Protein AF-0000000081555108 (afdb_homodimer)

Foldseek 3Di:
DPPPVQPPDFAADQPLQNAALLDGGGEREALAEEEAEEQEEAADQQAEQAQVQPVLQVCVVVVNDPGHYHENYEYECYENYEYENYEYHNTNAEHAEYYNYYNYHYYHYHYDDDLPRPHHHYHCHVQARSPLEHAEQAEAEDEEEENEQEAAEAEYAQLSAYEYEQYEYAHYEYENYQEYEEYEQHPDRRPDDPGDNPRGYAYELYHYEHYEYEAYQEHEEAEADPVHAYEAYEYEHAAYYHYVPDDHDAAHHDRYEHEYENHPPPHDPRYHHDPDRCRSVRPD/DPPPVQPPDFAADQPLQNAALLDGGGEGEALAEEEAEEQEEAADQQAEQAQVQPVLQVCVVVVNDPGHYHENYEYECYENYEYENYEYHNTNAEHAEYYNYYNYHYYHYHYDDDLPRPHHHYHCHVQARSPLEHAEQAEAEDEEEENEQEAAEAEYAQLSAYEYEQYEYEHYEYENYQEYEEYEQHPDRRPDPPGDNPRGYAYELYHYEHYEYEAYQEHEEAEADPVHAYEAYEYEHAAYYHYVPDDHDAAHYDRYEHEYENHPPDHDPNYHHDPDRCRSPRPD

Organism: NCBI:txid168488

Structure (mmCIF, N/CA/C/O backbone):
data_AF-0000000081555108-model_v1
#
loop_
_entity.id
_entity.type
_entity.pdbx_description
1 polymer Polygalacturonase
#
loop_
_atom_si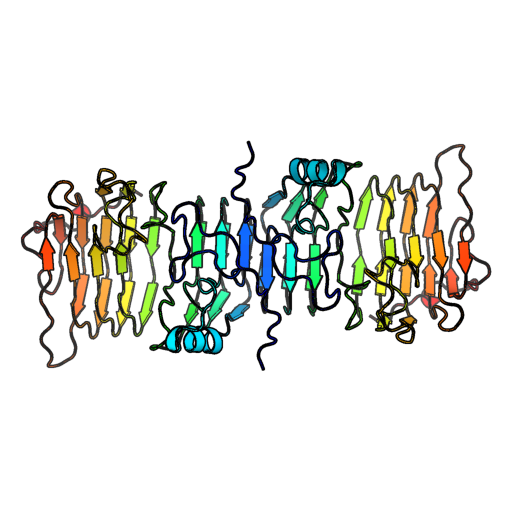te.group_PDB
_atom_site.id
_atom_site.type_symbol
_atom_site.label_atom_id
_atom_site.label_alt_id
_atom_site.label_comp_id
_atom_site.label_asym_id
_atom_site.label_entity_id
_atom_site.label_seq_id
_atom_site.pdbx_PDB_ins_code
_atom_site.Cartn_x
_atom_site.Cartn_y
_atom_site.Cartn_z
_atom_site.occupancy
_atom_site.B_iso_or_equiv
_atom_site.auth_seq_id
_atom_site.auth_comp_id
_atom_site.auth_asym_id
_atom_site.auth_atom_id
_atom_site.pdbx_PDB_model_num
ATOM 1 N N . MET A 1 1 ? 20.891 6.988 -13 1 16.48 1 MET A N 1
ATOM 2 C CA . MET A 1 1 ? 19.703 7.473 -13.68 1 16.48 1 MET A CA 1
ATOM 3 C C . MET A 1 1 ? 18.453 6.801 -13.125 1 16.48 1 MET A C 1
ATOM 5 O O . MET A 1 1 ? 18.359 5.574 -13.07 1 16.48 1 MET A O 1
ATOM 9 N N . VAL A 1 2 ? 17.828 7.238 -12.133 1 21.7 2 VAL A N 1
ATOM 10 C CA . VAL A 1 2 ? 16.547 6.801 -11.594 1 21.7 2 VAL A CA 1
ATOM 11 C C . VAL A 1 2 ? 15.609 6.426 -12.742 1 21.7 2 VAL A C 1
ATOM 13 O O . VAL A 1 2 ? 15.461 7.18 -13.703 1 21.7 2 VAL A O 1
ATOM 16 N N . ASN A 1 3 ? 15.531 5.113 -12.977 1 25.05 3 ASN A N 1
ATOM 17 C CA . ASN A 1 3 ? 14.789 4.555 -14.102 1 25.05 3 ASN A CA 1
ATOM 18 C C . ASN A 1 3 ? 13.492 5.312 -14.352 1 25.05 3 ASN A C 1
ATOM 20 O O . ASN A 1 3 ? 12.75 5.613 -13.414 1 25.05 3 ASN A O 1
ATOM 24 N N . ASP A 1 4 ? 13.422 6.148 -15.258 1 29.19 4 ASP A N 1
ATOM 25 C CA . ASP A 1 4 ? 12.398 6.863 -16.016 1 29.19 4 ASP A CA 1
ATOM 26 C C . ASP A 1 4 ? 11.094 6.074 -16.062 1 29.19 4 ASP A C 1
ATOM 28 O O . ASP A 1 4 ? 10.188 6.402 -16.828 1 29.19 4 ASP A O 1
ATOM 32 N N . GLY A 1 5 ? 11.234 4.855 -15.812 1 30.17 5 GLY A N 1
ATOM 33 C CA . GLY A 1 5 ? 10.031 4.047 -15.969 1 30.17 5 GLY A CA 1
ATOM 34 C C . GLY A 1 5 ? 8.914 4.465 -15.039 1 30.17 5 GLY A C 1
ATOM 35 O O . GLY A 1 5 ? 7.988 3.689 -14.789 1 30.17 5 GLY A O 1
ATOM 36 N N . TYR A 1 6 ? 9.289 5.246 -14.016 1 35.62 6 TYR A N 1
ATOM 37 C CA . TYR A 1 6 ? 8.125 5.785 -13.32 1 35.62 6 TYR A CA 1
ATOM 38 C C . TYR A 1 6 ? 7.027 6.164 -14.305 1 35.62 6 TYR A C 1
ATOM 40 O O . TYR A 1 6 ? 7.309 6.668 -15.391 1 35.62 6 TYR A O 1
ATOM 48 N N . CYS A 1 7 ? 5.945 5.52 -14.234 1 38.62 7 CYS A N 1
ATOM 49 C CA . CYS A 1 7 ? 4.738 5.547 -15.055 1 38.62 7 CYS A CA 1
ATOM 50 C C . CYS A 1 7 ? 4.387 6.973 -15.461 1 38.62 7 CYS A C 1
ATOM 52 O O . CYS A 1 7 ? 4.238 7.848 -14.609 1 38.62 7 CYS A O 1
ATOM 54 N N . SER A 1 8 ? 4.945 7.445 -16.562 1 42.97 8 SER A N 1
ATOM 55 C CA . SER A 1 8 ? 4.438 8.578 -17.328 1 42.97 8 SER A CA 1
ATOM 56 C C . SER A 1 8 ? 2.963 8.828 -17.031 1 42.97 8 SER A C 1
ATOM 58 O O . SER A 1 8 ? 2.414 9.859 -17.422 1 42.97 8 SER A O 1
ATOM 60 N N . LEU A 1 9 ? 2.262 7.832 -16.5 1 51.22 9 LEU A N 1
ATOM 61 C CA . LEU A 1 9 ? 0.84 8.156 -16.469 1 51.22 9 LEU A CA 1
ATOM 62 C C . LEU A 1 9 ? 0.392 8.461 -15.039 1 51.22 9 LEU A C 1
ATOM 64 O O . LEU A 1 9 ? 0.812 7.789 -14.094 1 51.22 9 LEU A O 1
ATOM 68 N N . GLY A 1 10 ? 0.107 9.562 -14.758 1 61.41 10 GLY A N 1
ATOM 69 C CA . GLY A 1 10 ? -0.5 10.094 -13.547 1 61.41 10 GLY A CA 1
ATOM 70 C C . GLY A 1 10 ? -1.804 9.414 -13.188 1 61.41 10 GLY A C 1
ATOM 71 O O . GLY A 1 10 ? -2.414 8.742 -14.016 1 61.41 10 GLY A O 1
ATOM 72 N N . ILE A 1 11 ? -2.053 9.242 -11.891 1 67.19 11 ILE A N 1
ATOM 73 C CA . ILE A 1 11 ? -3.369 8.82 -11.43 1 67.19 11 ILE A CA 1
ATOM 74 C C . ILE A 1 11 ? -4.277 10.039 -11.266 1 67.19 11 ILE A C 1
ATOM 76 O O . ILE A 1 11 ? -3.805 11.172 -11.281 1 67.19 11 ILE A O 1
ATOM 80 N N . ALA A 1 12 ? -5.586 9.68 -11.18 1 66.69 12 ALA A N 1
ATOM 81 C CA . ALA A 1 12 ? -6.562 10.758 -11.07 1 66.69 12 ALA A CA 1
ATOM 82 C C . ALA A 1 12 ? -6.312 11.594 -9.812 1 66.69 12 ALA A C 1
ATOM 84 O O . ALA A 1 12 ? -5.84 11.078 -8.797 1 66.69 12 ALA A O 1
ATOM 85 N N . PRO A 1 13 ? -6.668 12.844 -9.945 1 66.88 13 PRO A N 1
ATOM 86 C CA . PRO A 1 13 ? -6.633 13.664 -8.727 1 66.88 13 PRO A CA 1
ATOM 87 C C . PRO A 1 13 ? -7.672 13.234 -7.695 1 66.88 13 PRO A C 1
ATOM 89 O O . PRO A 1 13 ? -8.602 12.5 -8.023 1 66.88 13 PRO A O 1
ATOM 92 N N . LEU A 1 14 ? -7.434 13.648 -6.531 1 67.75 14 LEU A N 1
ATOM 93 C CA . LEU A 1 14 ? -8.438 13.383 -5.508 1 67.75 14 LEU A CA 1
ATOM 94 C C . LEU A 1 14 ? -9.758 14.078 -5.844 1 67.75 14 LEU A C 1
ATOM 96 O O . LEU A 1 14 ? -9.758 15.219 -6.32 1 67.75 14 LEU A O 1
ATOM 100 N N . PRO A 1 15 ? -10.805 13.359 -5.617 1 62.59 15 PRO A N 1
ATOM 101 C CA . PRO A 1 15 ? -12.109 13.938 -5.953 1 62.59 15 PRO A CA 1
ATOM 102 C C . PRO A 1 15 ? -12.352 15.281 -5.27 1 62.59 15 PRO A C 1
ATOM 104 O O . PRO A 1 15 ? -12.992 16.156 -5.844 1 62.59 15 PRO A O 1
ATOM 107 N N . SER A 1 16 ? -11.867 15.383 -4.141 1 62.22 16 SER A N 1
ATOM 108 C CA . SER A 1 16 ? -12.141 16.594 -3.361 1 62.22 16 SER A CA 1
ATOM 109 C C . SER A 1 16 ? -11.469 17.812 -3.977 1 62.22 16 SER A C 1
ATOM 111 O O . SER A 1 16 ? -11.945 18.938 -3.812 1 62.22 16 SER A O 1
ATOM 113 N N . TYR A 1 17 ? -10.344 17.5 -4.754 1 62.94 17 TYR A N 1
ATOM 114 C CA . TYR A 1 17 ? -9.625 18.609 -5.344 1 62.94 17 TYR A CA 1
ATOM 115 C C . TYR A 1 17 ? -10.023 18.812 -6.801 1 62.94 17 TYR A C 1
ATOM 117 O O . TYR A 1 17 ? -10 19.938 -7.309 1 62.94 17 TYR A O 1
ATOM 125 N N . GLY A 1 18 ? -10.453 17.766 -7.344 1 60.47 18 GLY A N 1
ATOM 126 C CA . GLY A 1 18 ? -10.836 17.766 -8.75 1 60.47 18 GLY A CA 1
ATOM 127 C C . GLY A 1 18 ? -9.656 17.969 -9.68 1 60.47 18 GLY A C 1
ATOM 128 O O . GLY A 1 18 ? -9.805 17.891 -10.906 1 60.47 18 GLY A O 1
ATOM 129 N N . ARG A 1 19 ? -8.531 18.375 -9.047 1 60.44 19 ARG A N 1
ATOM 130 C CA . ARG A 1 19 ? -7.281 18.5 -9.789 1 60.44 19 ARG A CA 1
ATOM 131 C C . ARG A 1 19 ? -6.078 18.188 -8.906 1 60.44 19 ARG A C 1
ATOM 133 O O . ARG A 1 19 ? -6.211 18.062 -7.688 1 60.44 19 ARG A O 1
ATOM 140 N N . GLY A 1 20 ? -4.957 18.047 -9.633 1 62.56 20 GLY A N 1
ATOM 141 C CA . GLY A 1 20 ? -3.742 17.906 -8.852 1 62.56 20 GLY A CA 1
ATOM 142 C C . GLY A 1 20 ? -3.385 19.156 -8.07 1 62.56 20 GLY A C 1
ATOM 143 O O . GLY A 1 20 ? -3.719 20.266 -8.477 1 62.56 20 GLY A O 1
ATOM 144 N N . ARG A 1 21 ? -2.703 19.047 -6.969 1 65 21 ARG A N 1
ATOM 145 C CA . ARG A 1 21 ? -2.336 20.172 -6.105 1 65 21 ARG A CA 1
ATOM 146 C C . ARG A 1 21 ? -1.277 21.047 -6.762 1 65 21 ARG A C 1
ATOM 148 O O . ARG A 1 21 ? -1.291 22.266 -6.605 1 65 21 ARG A O 1
ATOM 155 N N . GLU A 1 22 ? -0.447 20.391 -7.438 1 74 22 GLU A N 1
ATOM 156 C CA . GLU A 1 22 ? 0.681 21.125 -8 1 74 22 GLU A CA 1
ATOM 157 C C . GLU A 1 22 ? 0.52 21.312 -9.508 1 74 22 GLU A C 1
ATOM 159 O O . GLU A 1 22 ? 1.052 22.266 -10.078 1 74 22 GLU A O 1
ATOM 164 N N . GLN A 1 23 ? -0.111 20.438 -10.203 1 73.75 23 GLN A N 1
ATOM 165 C CA . GLN A 1 23 ? -0.317 20.469 -11.648 1 73.75 23 GLN A CA 1
ATOM 166 C C . GLN A 1 23 ? -1.771 20.172 -12 1 73.75 23 GLN A C 1
ATOM 168 O O . GLN A 1 23 ? -2.432 19.391 -11.32 1 73.75 23 GLN A O 1
ATOM 173 N N . PRO A 1 24 ? -1.921 20.969 -13.195 1 68.62 24 PRO A N 1
ATOM 174 C CA . PRO A 1 24 ? -3.256 20.641 -13.703 1 68.62 24 PRO A CA 1
ATOM 175 C C . PRO A 1 24 ? -3.35 19.203 -14.227 1 68.62 24 PRO A C 1
ATOM 177 O O . PRO A 1 24 ? -2.396 18.703 -14.82 1 68.62 24 PRO A O 1
ATOM 180 N N . GLY A 1 25 ? -4.16 18.328 -13.383 1 67.62 25 GLY A N 1
ATOM 181 C CA . GLY A 1 25 ? -4.305 16.953 -13.844 1 67.62 25 GLY A CA 1
ATOM 182 C C . GLY A 1 25 ? -4.199 15.93 -12.727 1 67.62 25 GLY A C 1
ATOM 183 O O . GLY A 1 25 ? -4.688 16.156 -11.625 1 67.62 25 GLY A O 1
ATOM 184 N N . GLY A 1 26 ? -3.289 14.906 -13.195 1 73.25 26 GLY A N 1
ATOM 185 C CA . GLY A 1 26 ? -3.24 13.766 -12.289 1 73.25 26 GLY A CA 1
ATOM 186 C C . GLY A 1 26 ? -2.107 13.859 -11.281 1 73.25 26 GLY A C 1
ATOM 187 O O . GLY A 1 26 ? -1.555 14.938 -11.055 1 73.25 26 GLY A O 1
ATOM 188 N N . ARG A 1 27 ? -1.924 12.969 -10.547 1 79.31 27 ARG A N 1
ATOM 189 C CA . ARG A 1 27 ? -0.837 12.828 -9.578 1 79.31 27 ARG A CA 1
ATOM 190 C C . ARG A 1 27 ? -0.093 11.516 -9.773 1 79.31 27 ARG A C 1
ATOM 192 O O . ARG A 1 27 ? -0.643 10.555 -10.328 1 79.31 27 ARG A O 1
ATOM 199 N N . TYR A 1 28 ? 1.146 11.57 -9.391 1 78.75 28 TYR A N 1
ATOM 200 C CA . TYR A 1 28 ? 1.895 10.32 -9.375 1 78.75 28 TYR A CA 1
ATOM 201 C C . TYR A 1 28 ? 1.432 9.43 -8.227 1 78.75 28 TYR A C 1
ATOM 203 O O . TYR A 1 28 ? 0.985 9.922 -7.191 1 78.75 28 TYR A O 1
ATOM 211 N N . MET A 1 29 ? 1.614 8.188 -8.469 1 79.56 29 MET A N 1
ATOM 212 C CA . MET A 1 29 ? 1.2 7.227 -7.449 1 79.56 29 MET A CA 1
ATOM 213 C C . MET A 1 29 ? 2.107 7.312 -6.227 1 79.56 29 MET A C 1
ATOM 215 O O . MET A 1 29 ? 3.324 7.457 -6.359 1 79.56 29 MET A O 1
ATOM 219 N N . SER A 1 30 ? 1.448 7.148 -5.117 1 84.94 30 SER A N 1
ATOM 220 C CA . SER A 1 30 ? 2.199 7.148 -3.865 1 84.94 30 SER A CA 1
ATOM 221 C C . SER A 1 30 ? 3.07 5.902 -3.742 1 84.94 30 SER A C 1
ATOM 223 O O . SER A 1 30 ? 2.822 4.898 -4.414 1 84.94 30 SER A O 1
ATOM 225 N N . PHE A 1 31 ? 4.066 5.969 -2.879 1 84.94 31 PHE A N 1
ATOM 226 C CA . PHE A 1 31 ? 4.98 4.852 -2.693 1 84.94 31 PHE A CA 1
ATOM 227 C C . PHE A 1 31 ? 4.277 3.688 -2.002 1 84.94 31 PHE A C 1
ATOM 229 O O . PHE A 1 31 ? 4.594 2.523 -2.258 1 84.94 31 PHE A O 1
ATOM 236 N N . LEU A 1 32 ? 3.463 4.031 -1.138 1 88.44 32 LEU A N 1
ATOM 237 C CA . LEU A 1 32 ? 2.502 3.088 -0.582 1 88.44 32 LEU A CA 1
ATOM 238 C C . LEU A 1 32 ? 1.078 3.621 -0.711 1 88.44 32 LEU A C 1
ATOM 240 O O . LEU A 1 32 ? 0.744 4.656 -0.131 1 88.44 32 LEU A O 1
ATOM 244 N N . HIS A 1 33 ? 0.358 3.018 -1.494 1 89.38 33 HIS A N 1
ATOM 245 C CA . HIS A 1 33 ? -1.025 3.41 -1.738 1 89.38 33 HIS A CA 1
ATOM 246 C C . HIS A 1 33 ? -1.993 2.305 -1.329 1 89.38 33 HIS A C 1
ATOM 248 O O . HIS A 1 33 ? -1.752 1.128 -1.609 1 89.38 33 HIS A O 1
ATOM 254 N N . GLY A 1 34 ? -3.041 2.654 -0.634 1 89.19 34 GLY A N 1
ATOM 255 C CA . GLY A 1 34 ? -4.105 1.734 -0.263 1 89.19 34 GLY A CA 1
ATOM 256 C C . GLY A 1 34 ? -5.492 2.297 -0.509 1 89.19 34 GLY A C 1
ATOM 257 O O . GLY A 1 34 ? -5.734 3.484 -0.283 1 89.19 34 GLY A O 1
ATOM 258 N N . ASP A 1 35 ? -6.352 1.438 -0.959 1 86.81 35 ASP A N 1
ATOM 259 C CA . ASP A 1 35 ? -7.734 1.842 -1.203 1 86.81 35 ASP A CA 1
ATOM 260 C C . ASP A 1 35 ? -8.711 0.764 -0.74 1 86.81 35 ASP A C 1
ATOM 262 O O . ASP A 1 35 ? -8.648 -0.378 -1.198 1 86.81 35 ASP A O 1
ATOM 266 N N . GLY A 1 36 ? -9.547 1.11 0.172 1 86.25 36 GLY A N 1
ATOM 267 C CA . GLY A 1 36 ? -10.594 0.189 0.595 1 86.25 36 GLY A CA 1
ATOM 268 C C . GLY A 1 36 ? -10.109 -0.842 1.597 1 86.25 36 GLY A C 1
ATOM 269 O O . GLY A 1 36 ? -10.594 -1.975 1.615 1 86.25 36 GLY A O 1
ATOM 270 N N . LEU A 1 37 ? -9.195 -0.556 2.381 1 89.19 37 LEU A N 1
ATOM 271 C CA . LEU A 1 37 ? -8.633 -1.468 3.369 1 89.19 37 LEU A CA 1
ATOM 272 C C . LEU A 1 37 ? -9.438 -1.44 4.66 1 89.19 37 LEU A C 1
ATOM 274 O O . LEU A 1 37 ? -9.93 -0.385 5.066 1 89.19 37 LEU A O 1
ATOM 278 N N . HIS A 1 38 ? -9.609 -2.598 5.242 1 92.38 38 HIS A N 1
ATOM 279 C CA . HIS A 1 38 ? -10.266 -2.693 6.535 1 92.38 38 HIS A CA 1
ATOM 280 C C . HIS A 1 38 ? -9.461 -3.543 7.508 1 92.38 38 HIS A C 1
ATOM 282 O O . HIS A 1 38 ? -9.109 -4.684 7.199 1 92.38 38 HIS A O 1
ATOM 288 N N . ASP A 1 39 ? -9.18 -3.008 8.711 1 93.88 39 ASP A N 1
ATOM 289 C CA . ASP A 1 39 ? -8.492 -3.736 9.773 1 93.88 39 ASP A CA 1
ATOM 290 C C . ASP A 1 39 ? -7.117 -4.211 9.32 1 93.88 39 ASP A C 1
ATOM 292 O O . ASP A 1 39 ? -6.793 -5.395 9.438 1 93.88 39 ASP A O 1
ATOM 296 N N . VAL A 1 40 ? -6.336 -3.336 8.852 1 92.38 40 VAL A N 1
ATOM 297 C CA . VAL A 1 40 ? -4.984 -3.604 8.367 1 92.38 40 VAL A CA 1
ATOM 298 C C . VAL A 1 40 ? -3.971 -2.826 9.211 1 92.38 40 VAL A C 1
ATOM 300 O O . VAL A 1 40 ? -4.23 -1.688 9.609 1 92.38 40 VAL A O 1
ATOM 303 N N . ILE A 1 41 ? -2.912 -3.467 9.516 1 94.31 41 ILE A N 1
ATOM 304 C CA . ILE A 1 41 ? -1.802 -2.867 10.25 1 94.31 41 ILE A CA 1
ATOM 305 C C . ILE A 1 41 ? -0.565 -2.812 9.359 1 94.31 41 ILE A C 1
ATOM 307 O O . ILE A 1 41 ? -0.176 -3.82 8.766 1 94.31 41 ILE A O 1
ATOM 311 N N . ILE A 1 42 ? -0.015 -1.724 9.148 1 93.25 42 ILE A N 1
ATOM 312 C CA . ILE A 1 42 ? 1.276 -1.524 8.5 1 93.25 42 ILE A CA 1
ATOM 313 C C . ILE A 1 42 ? 2.336 -1.192 9.555 1 93.25 42 ILE A C 1
ATOM 315 O O . ILE A 1 42 ? 2.254 -0.158 10.219 1 93.25 42 ILE A O 1
ATOM 319 N N . THR A 1 43 ? 3.244 -2.051 9.734 1 95.38 43 THR A N 1
ATOM 320 C CA . THR A 1 43 ? 4.215 -1.886 10.805 1 95.38 43 THR A CA 1
ATOM 321 C C . THR A 1 43 ? 5.59 -2.387 10.375 1 95.38 43 THR A C 1
ATOM 323 O O . THR A 1 43 ? 5.812 -2.666 9.195 1 95.38 43 THR A O 1
ATOM 326 N N . GLY A 1 44 ? 6.602 -2.305 11.211 1 90 44 GLY A N 1
ATOM 327 C CA . GLY A 1 44 ? 7.949 -2.773 10.93 1 90 44 GLY A CA 1
ATOM 328 C C . GLY A 1 44 ? 8.867 -2.693 12.141 1 90 44 GLY A C 1
ATOM 329 O O . GLY A 1 44 ? 8.508 -2.109 13.164 1 90 44 GLY A O 1
ATOM 330 N N . GLU A 1 45 ? 9.922 -3.484 12.141 1 84.25 45 GLU A N 1
ATOM 331 C CA . GLU A 1 45 ? 11.008 -3.322 13.109 1 84.25 45 GLU A CA 1
ATOM 332 C C . GLU A 1 45 ? 11.953 -2.199 12.695 1 84.25 45 GLU A C 1
ATOM 334 O O . GLU A 1 45 ? 13.094 -2.451 12.32 1 84.25 45 GLU A O 1
ATOM 339 N N . ASN A 1 46 ? 11.43 -0.954 12.727 1 82 46 ASN A N 1
ATOM 340 C CA . ASN A 1 46 ? 12.102 0.231 12.203 1 82 46 ASN A CA 1
ATOM 341 C C . ASN A 1 46 ? 12.242 0.175 10.688 1 82 46 ASN A C 1
ATOM 343 O O . ASN A 1 46 ? 13.305 0.485 10.148 1 82 46 ASN A O 1
ATOM 347 N N . GLY A 1 47 ? 11.227 -0.318 10.156 1 89.81 47 GLY A N 1
ATOM 348 C CA . GLY A 1 47 ? 11.195 -0.332 8.703 1 89.81 47 GLY A CA 1
ATOM 349 C C . GLY A 1 47 ? 11.188 1.057 8.094 1 89.81 47 GLY A C 1
ATOM 350 O O . GLY A 1 47 ? 10.93 2.043 8.781 1 89.81 47 GLY A O 1
ATOM 351 N N . THR A 1 48 ? 11.586 1.136 6.816 1 92.56 48 THR A N 1
ATOM 352 C CA . THR A 1 48 ? 11.727 2.438 6.176 1 92.56 48 THR A CA 1
ATOM 353 C C . THR A 1 48 ? 10.945 2.482 4.863 1 92.56 48 THR A C 1
ATOM 355 O O . THR A 1 48 ? 10.984 1.531 4.082 1 92.56 48 THR A O 1
ATOM 358 N N . ILE A 1 49 ? 10.227 3.436 4.648 1 92.38 49 ILE A N 1
ATOM 359 C CA . ILE A 1 49 ? 9.648 3.85 3.373 1 92.38 49 ILE A CA 1
ATOM 360 C C . ILE A 1 49 ? 10.344 5.113 2.877 1 92.38 49 ILE A C 1
ATOM 362 O O . ILE A 1 49 ? 10.125 6.203 3.412 1 92.38 49 ILE A O 1
ATOM 366 N N . ASP A 1 50 ? 11.266 4.891 1.916 1 91.44 50 ASP A N 1
ATOM 367 C CA . ASP A 1 50 ? 12.078 5.988 1.405 1 91.44 50 ASP A CA 1
ATOM 368 C C . ASP A 1 50 ? 11.578 6.457 0.042 1 91.44 50 ASP A C 1
ATOM 370 O O . ASP A 1 50 ? 11.633 5.711 -0.937 1 91.44 50 ASP A O 1
ATOM 374 N N . GLY A 1 51 ? 11.133 7.727 0 1 91.19 51 GLY A N 1
ATOM 375 C CA . GLY A 1 51 ? 10.555 8.273 -1.214 1 91.19 51 GLY A CA 1
ATOM 376 C C . GLY A 1 51 ? 11.594 8.766 -2.203 1 91.19 51 GLY A C 1
ATOM 377 O O . GLY A 1 51 ? 11.258 9.125 -3.336 1 91.19 51 GLY A O 1
ATOM 378 N N . GLN A 1 52 ? 12.812 8.758 -1.753 1 89.69 52 GLN A N 1
ATOM 379 C CA . GLN A 1 52 ? 13.875 9.266 -2.615 1 89.69 52 GLN A CA 1
ATOM 380 C C . GLN A 1 52 ? 13.523 10.648 -3.17 1 89.69 52 GLN A C 1
ATOM 382 O O . GLN A 1 52 ? 13.586 10.867 -4.383 1 89.69 52 GLN A O 1
ATOM 387 N N . GLY A 1 53 ? 13.32 11.586 -2.34 1 92.19 53 GLY A N 1
ATOM 388 C CA . GLY A 1 53 ? 12.68 12.852 -2.648 1 92.19 53 GLY A CA 1
ATOM 389 C C . GLY A 1 53 ? 13.539 13.766 -3.494 1 92.19 53 GLY A C 1
ATOM 390 O O . GLY A 1 53 ? 13.031 14.648 -4.18 1 92.19 53 GLY A O 1
ATOM 391 N N . LEU A 1 54 ? 14.82 13.555 -3.531 1 91 54 LEU A N 1
ATOM 392 C CA . LEU A 1 54 ? 15.734 14.484 -4.18 1 91 54 LEU A CA 1
ATOM 393 C C . LEU A 1 54 ? 15.352 14.695 -5.641 1 91 54 LEU A C 1
ATOM 395 O O . LEU A 1 54 ? 15.258 15.836 -6.109 1 91 54 LEU A O 1
ATOM 399 N N . VAL A 1 55 ? 15.086 13.594 -6.328 1 89.31 55 VAL A N 1
ATOM 400 C CA . VAL A 1 55 ? 14.75 13.68 -7.746 1 89.31 55 VAL A CA 1
ATOM 401 C C . VAL A 1 55 ? 13.453 14.461 -7.926 1 89.31 55 VAL A C 1
ATOM 403 O O . VAL A 1 55 ? 13.352 15.312 -8.812 1 89.31 55 VAL A O 1
ATOM 406 N N . TRP A 1 56 ? 12.531 14.227 -7.113 1 90.94 56 TRP A N 1
ATOM 407 C CA . TRP A 1 56 ? 11.234 14.875 -7.188 1 90.94 56 TRP A CA 1
ATOM 408 C C . TRP A 1 56 ? 11.344 16.359 -6.859 1 90.94 56 TRP A C 1
ATOM 410 O O . TRP A 1 56 ? 10.727 17.203 -7.52 1 90.94 56 TRP A O 1
ATOM 420 N N . TRP A 1 57 ? 12.117 16.688 -5.883 1 94.88 57 TRP A N 1
ATOM 421 C CA . TRP A 1 57 ? 12.297 18.078 -5.477 1 94.88 57 TRP A CA 1
ATOM 422 C C . TRP A 1 57 ? 12.992 18.875 -6.574 1 94.88 57 TRP A C 1
ATOM 424 O O . TRP A 1 57 ? 12.672 20.047 -6.801 1 94.88 57 TRP A O 1
ATOM 434 N N . ASN A 1 58 ? 13.914 18.266 -7.176 1 90.31 58 ASN A N 1
ATOM 435 C CA . ASN A 1 58 ? 14.594 18.938 -8.281 1 90.31 58 ASN A CA 1
ATOM 436 C C . ASN A 1 58 ? 13.641 19.203 -9.438 1 90.31 58 ASN A C 1
ATOM 438 O O . ASN A 1 58 ? 13.68 20.297 -10.031 1 90.31 58 ASN A O 1
ATOM 442 N N . MET A 1 59 ? 12.82 18.219 -9.773 1 89.94 59 MET A N 1
ATOM 443 C CA . MET A 1 59 ? 11.828 18.422 -10.82 1 89.94 59 MET A CA 1
ATOM 444 C C . MET A 1 59 ? 10.883 19.562 -10.453 1 89.94 59 MET A C 1
ATOM 446 O O . MET A 1 59 ? 10.484 20.359 -11.312 1 89.94 59 MET A O 1
ATOM 450 N N . TRP A 1 60 ? 10.539 19.609 -9.25 1 91.94 60 TRP A N 1
ATOM 451 C CA . TRP A 1 60 ? 9.664 20.688 -8.781 1 91.94 60 TRP A CA 1
ATOM 452 C C . TRP A 1 60 ? 10.352 22.047 -8.906 1 91.94 60 TRP A C 1
ATOM 454 O O . TRP A 1 60 ? 9.758 23 -9.406 1 91.94 60 TRP A O 1
ATOM 464 N N . ARG A 1 61 ? 11.578 22.109 -8.469 1 94.75 61 ARG A N 1
ATOM 465 C CA . ARG A 1 61 ? 12.328 23.359 -8.523 1 94.75 61 ARG A CA 1
ATOM 466 C C . ARG A 1 61 ? 12.523 23.828 -9.961 1 94.75 61 ARG A C 1
ATOM 468 O O . ARG A 1 61 ? 12.5 25.031 -10.234 1 94.75 61 ARG A O 1
ATOM 475 N N . GLN A 1 62 ? 12.656 22.922 -10.789 1 93.38 62 GLN A N 1
ATOM 476 C CA . GLN A 1 62 ? 12.93 23.234 -12.188 1 93.38 62 GLN A CA 1
ATOM 477 C C . GLN A 1 62 ? 11.633 23.375 -12.984 1 93.38 62 GLN A C 1
ATOM 479 O O . GLN A 1 62 ? 11.664 23.672 -14.18 1 93.38 62 GLN A O 1
ATOM 484 N N . ARG A 1 63 ? 10.492 23.078 -12.336 1 91.06 63 ARG A N 1
ATOM 485 C CA . ARG A 1 63 ? 9.172 23.219 -12.945 1 91.06 63 ARG A CA 1
ATOM 486 C C . ARG A 1 63 ? 9.023 22.266 -14.125 1 91.06 63 ARG A C 1
ATOM 488 O O . ARG A 1 63 ? 8.547 22.656 -15.188 1 91.06 63 ARG A O 1
ATOM 495 N N . THR A 1 64 ? 9.453 21.016 -13.906 1 85.69 64 THR A N 1
ATOM 496 C CA . THR A 1 64 ? 9.398 20.016 -14.977 1 85.69 64 THR A CA 1
ATOM 497 C C . THR A 1 64 ? 8.445 18.891 -14.617 1 85.69 64 THR A C 1
ATOM 499 O O . THR A 1 64 ? 8.352 17.891 -15.344 1 85.69 64 THR A O 1
ATOM 502 N N . LEU A 1 65 ? 7.676 19.109 -13.555 1 85.69 65 LEU A N 1
ATOM 503 C CA . LEU A 1 65 ? 6.73 18.078 -13.148 1 85.69 65 LEU A CA 1
ATOM 504 C C . LEU A 1 65 ? 5.598 17.953 -14.164 1 85.69 65 LEU A C 1
ATOM 506 O O . LEU A 1 65 ? 5.004 18.953 -14.562 1 85.69 65 LEU A O 1
ATOM 510 N N . ARG A 1 66 ? 5.336 16.797 -14.477 1 77.69 66 ARG A N 1
ATOM 511 C CA . ARG A 1 66 ? 4.18 16.547 -15.336 1 77.69 66 ARG A CA 1
ATOM 512 C C . ARG A 1 66 ? 2.908 16.391 -14.508 1 77.69 66 ARG A C 1
ATOM 514 O O . ARG A 1 66 ? 1.829 16.797 -14.938 1 77.69 66 ARG A O 1
ATOM 521 N N . PHE A 1 67 ? 3.02 15.773 -13.375 1 82.62 67 PHE A N 1
ATOM 522 C CA . PHE A 1 67 ? 1.928 15.531 -12.438 1 82.62 67 PHE A CA 1
ATOM 523 C C . PHE A 1 67 ? 2.322 15.945 -11.023 1 82.62 67 PHE A C 1
ATOM 525 O O . PHE A 1 67 ? 3.498 16.188 -10.75 1 82.62 67 PHE A O 1
ATOM 532 N N . THR A 1 68 ? 1.275 16.031 -10.219 1 85.38 68 THR A N 1
ATOM 533 C CA . THR A 1 68 ? 1.557 16.312 -8.82 1 85.38 68 THR A CA 1
ATOM 534 C C . THR A 1 68 ? 2.416 15.219 -8.203 1 85.38 68 THR A C 1
ATOM 536 O O . THR A 1 68 ? 2.184 14.031 -8.445 1 85.38 68 THR A O 1
ATOM 539 N N . ARG A 1 69 ? 3.398 15.578 -7.441 1 91.19 69 ARG A N 1
ATOM 540 C CA . ARG A 1 69 ? 4.32 14.641 -6.809 1 91.19 69 ARG A CA 1
ATOM 541 C C . ARG A 1 69 ? 3.576 13.664 -5.902 1 91.19 69 ARG A C 1
ATOM 543 O O . ARG A 1 69 ? 2.529 14 -5.348 1 91.19 69 ARG A O 1
ATOM 550 N N . PRO A 1 70 ? 4.137 12.461 -5.73 1 87.94 70 PRO A N 1
ATOM 551 C CA . PRO A 1 70 ? 3.469 11.453 -4.91 1 87.94 70 PRO A CA 1
ATOM 552 C C . PRO A 1 70 ? 3.693 11.664 -3.416 1 87.94 70 PRO A C 1
ATOM 554 O O . PRO A 1 70 ? 4.754 12.141 -3.008 1 87.94 70 PRO A O 1
ATOM 557 N N . ASN A 1 71 ? 2.607 11.336 -2.697 1 90.75 71 ASN A N 1
ATOM 558 C CA . ASN A 1 71 ? 2.811 11.18 -1.261 1 90.75 71 ASN A CA 1
ATOM 559 C C . ASN A 1 71 ? 3.617 9.93 -0.94 1 90.75 71 ASN A C 1
ATOM 561 O O . ASN A 1 71 ? 3.811 9.07 -1.806 1 90.75 71 ASN A O 1
ATOM 565 N N . LEU A 1 72 ? 4.125 9.859 0.255 1 92.94 72 LEU A N 1
ATOM 566 C CA . LEU A 1 72 ? 4.781 8.617 0.634 1 92.94 72 LEU A CA 1
ATOM 567 C C . LEU A 1 72 ? 3.752 7.52 0.888 1 92.94 72 LEU A C 1
ATOM 569 O O . LEU A 1 72 ? 3.832 6.438 0.301 1 92.94 72 LEU A O 1
ATOM 573 N N . ILE A 1 73 ? 2.816 7.781 1.774 1 93.12 73 ILE A N 1
ATOM 574 C CA . ILE A 1 73 ? 1.707 6.852 1.961 1 93.12 73 ILE A CA 1
ATOM 575 C C . ILE A 1 73 ? 0.381 7.59 1.781 1 93.12 73 ILE A C 1
ATOM 577 O O . ILE A 1 73 ? 0.202 8.695 2.299 1 93.12 73 ILE A O 1
ATOM 581 N N . GLU A 1 74 ? -0.459 7.062 0.979 1 91.31 74 GLU A N 1
ATOM 582 C CA . GLU A 1 74 ? -1.825 7.551 0.807 1 91.31 74 GLU A CA 1
ATOM 583 C C . GLU A 1 74 ? -2.838 6.418 0.963 1 91.31 74 GLU A C 1
ATOM 585 O O . GLU A 1 74 ? -2.768 5.414 0.254 1 91.31 74 GLU A O 1
ATOM 590 N N . LEU A 1 75 ? -3.713 6.523 1.9 1 91 75 LEU A N 1
ATOM 591 C CA . LEU A 1 75 ? -4.805 5.582 2.125 1 91 75 LEU A CA 1
ATOM 592 C C . LEU A 1 75 ? -6.148 6.223 1.788 1 91 75 LEU A C 1
ATOM 594 O O . LEU A 1 75 ? -6.438 7.34 2.225 1 91 75 LEU A O 1
ATOM 598 N N . MET A 1 76 ? -6.875 5.535 1.011 1 87.56 76 MET A N 1
ATOM 599 C CA . MET A 1 76 ? -8.164 6.078 0.604 1 87.56 76 MET A CA 1
ATOM 600 C C . MET A 1 76 ? -9.297 5.137 1.001 1 87.56 76 MET A C 1
ATOM 602 O O . MET A 1 76 ? -9.141 3.914 0.958 1 87.56 76 MET A O 1
ATOM 606 N N . ASN A 1 77 ? -10.414 5.703 1.354 1 87.38 77 ASN A N 1
ATOM 607 C CA . ASN A 1 77 ? -11.641 4.949 1.585 1 87.38 77 ASN A CA 1
ATOM 608 C C . ASN A 1 77 ? -11.391 3.732 2.475 1 87.38 77 ASN A C 1
ATOM 610 O O . ASN A 1 77 ? -11.812 2.621 2.146 1 87.38 77 ASN A O 1
ATOM 614 N N . SER A 1 78 ? -10.648 3.904 3.521 1 89.38 78 SER A N 1
ATOM 615 C CA . SER A 1 78 ? -10.211 2.801 4.371 1 89.38 78 SER A CA 1
ATOM 616 C C . SER A 1 78 ? -10.617 3.031 5.824 1 89.38 78 SER A C 1
ATOM 618 O O . SER A 1 78 ? -10.898 4.164 6.223 1 89.38 78 SER A O 1
ATOM 620 N N . ARG A 1 79 ? -10.719 1.983 6.594 1 91.5 79 ARG A N 1
ATOM 621 C CA . ARG A 1 79 ? -11.133 2.094 7.988 1 91.5 79 ARG A CA 1
ATOM 622 C C . ARG A 1 79 ? -10.336 1.136 8.867 1 91.5 79 ARG A C 1
ATOM 624 O O . ARG A 1 79 ? -9.992 0.033 8.445 1 91.5 79 ARG A O 1
ATOM 631 N N . SER A 1 80 ? -10.133 1.55 10.078 1 93.31 80 SER A N 1
ATOM 632 C CA . SER A 1 80 ? -9.461 0.723 11.078 1 93.31 80 SER A CA 1
ATOM 633 C C . SER A 1 80 ? -8.062 0.331 10.633 1 93.31 80 SER A C 1
ATOM 635 O O . SER A 1 80 ? -7.742 -0.856 10.547 1 93.31 80 SER A O 1
ATOM 637 N N . ILE A 1 81 ? -7.293 1.336 10.438 1 94.69 81 ILE A N 1
ATOM 638 C CA . ILE A 1 81 ? -5.914 1.165 9.992 1 94.69 81 ILE A CA 1
ATOM 639 C C . ILE A 1 81 ? -4.961 1.581 11.109 1 94.69 81 ILE A C 1
ATOM 641 O O . ILE A 1 81 ? -5.188 2.588 11.781 1 94.69 81 ILE A O 1
ATOM 645 N N . ILE A 1 82 ? -3.955 0.813 11.352 1 95.25 82 ILE A N 1
ATOM 646 C CA . ILE A 1 82 ? -2.873 1.187 12.25 1 95.25 82 ILE A CA 1
ATOM 647 C C . ILE A 1 82 ? -1.561 1.275 11.477 1 95.25 82 ILE A C 1
ATOM 649 O O . ILE A 1 82 ? -1.199 0.347 10.75 1 95.25 82 ILE A O 1
ATOM 653 N N . ILE A 1 83 ? -0.92 2.338 11.508 1 95.44 83 ILE A N 1
ATOM 654 C CA . ILE A 1 83 ? 0.452 2.508 11.039 1 95.44 83 ILE A CA 1
ATOM 655 C C . ILE A 1 83 ? 1.387 2.68 12.234 1 95.44 83 ILE A C 1
ATOM 657 O O . ILE A 1 83 ? 1.202 3.586 13.047 1 95.44 83 ILE A O 1
ATOM 661 N N . SER A 1 84 ? 2.359 1.844 12.367 1 96.19 84 SER A N 1
ATOM 662 C CA . SER A 1 84 ? 3.189 1.939 13.562 1 96.19 84 SER A CA 1
ATOM 663 C C . SER A 1 84 ? 4.613 1.469 13.281 1 96.19 84 SER A C 1
ATOM 665 O O . SER A 1 84 ? 4.832 0.59 12.445 1 96.19 84 SER A O 1
ATOM 667 N N . ASN A 1 85 ? 5.633 2.039 13.922 1 96.31 85 ASN A N 1
ATOM 668 C CA . ASN A 1 85 ? 7.008 1.567 14.008 1 96.31 85 ASN A CA 1
ATOM 669 C C . ASN A 1 85 ? 7.68 1.537 12.641 1 96.31 85 ASN A C 1
ATOM 671 O O . ASN A 1 85 ? 8.344 0.56 12.289 1 96.31 85 ASN A O 1
ATOM 675 N N . VAL A 1 86 ? 7.406 2.59 11.883 1 94.75 86 VAL A N 1
ATOM 676 C CA . VAL A 1 86 ? 8.047 2.719 10.578 1 94.75 86 VAL A CA 1
ATOM 677 C C . VAL A 1 86 ? 8.648 4.113 10.43 1 94.75 86 VAL A C 1
ATOM 679 O O . VAL A 1 86 ? 8.188 5.066 11.062 1 94.75 86 VAL A O 1
ATOM 682 N N . ILE A 1 87 ? 9.695 4.27 9.664 1 95.94 87 ILE A N 1
ATOM 683 C CA . ILE A 1 87 ? 10.352 5.527 9.336 1 95.94 87 ILE A CA 1
ATOM 684 C C . ILE A 1 87 ? 9.914 5.992 7.949 1 95.94 87 ILE A C 1
ATOM 686 O O . ILE A 1 87 ? 9.945 5.219 6.988 1 95.94 87 ILE A O 1
ATOM 690 N N . PHE A 1 88 ? 9.438 7.133 7.836 1 96.19 88 PHE A N 1
ATOM 691 C CA . PHE A 1 88 ? 9.156 7.793 6.57 1 96.19 88 PHE A CA 1
ATOM 692 C C . PHE A 1 88 ? 10.281 8.75 6.195 1 96.19 88 PHE A C 1
ATOM 694 O O . PHE A 1 88 ? 10.594 9.672 6.949 1 96.19 88 PHE A O 1
ATOM 701 N N . LYS A 1 89 ? 10.82 8.492 5.043 1 95.56 89 LYS A N 1
ATOM 702 C CA . LYS A 1 89 ? 12.039 9.227 4.715 1 95.56 89 LYS A CA 1
ATOM 703 C C . LYS A 1 89 ? 11.953 9.844 3.324 1 95.56 89 LYS A C 1
ATOM 705 O O . LYS A 1 89 ? 11.523 9.188 2.373 1 95.56 89 LYS A O 1
ATOM 710 N N . ASN A 1 90 ? 12.289 11.156 3.201 1 96.06 90 ASN A N 1
ATOM 711 C CA . ASN A 1 90 ? 12.477 11.859 1.937 1 96.06 90 ASN A CA 1
ATOM 712 C C . ASN A 1 90 ? 11.25 11.742 1.041 1 96.06 90 ASN A C 1
ATOM 714 O O . ASN A 1 90 ? 11.359 11.344 -0.121 1 96.06 90 ASN A O 1
ATOM 718 N N . SER A 1 91 ? 10.141 12.133 1.646 1 95.88 91 SER A N 1
ATOM 719 C CA . SER A 1 91 ? 8.914 12.109 0.857 1 95.88 91 SER A CA 1
ATOM 720 C C . SER A 1 91 ? 8.969 13.117 -0.286 1 95.88 91 SER A C 1
ATOM 722 O O . SER A 1 91 ? 9.438 14.25 -0.104 1 95.88 91 SER A O 1
ATOM 724 N N . PRO A 1 92 ? 8.555 12.68 -1.508 1 93 92 PRO A N 1
ATOM 725 C CA . PRO A 1 92 ? 8.484 13.656 -2.598 1 93 92 PRO A CA 1
ATOM 726 C C . PRO A 1 92 ? 7.57 14.836 -2.275 1 93 92 PRO A C 1
ATOM 728 O O . PRO A 1 92 ? 7.867 15.977 -2.648 1 93 92 PRO A O 1
ATOM 731 N N . PHE A 1 93 ? 6.527 14.594 -1.637 1 93.88 93 PHE A N 1
ATOM 732 C CA . PHE A 1 93 ? 5.488 15.539 -1.252 1 93.88 93 PHE A CA 1
ATOM 733 C C . PHE A 1 93 ? 5.039 15.297 0.184 1 93.88 93 PHE A C 1
ATOM 735 O O . PHE A 1 93 ? 5.859 15.32 1.106 1 93.88 93 PHE A O 1
ATOM 742 N N . TRP A 1 94 ? 3.707 15.133 0.488 1 92.75 94 TRP A N 1
ATOM 743 C CA . TRP A 1 94 ? 3.256 14.852 1.845 1 92.75 94 TRP A CA 1
ATOM 744 C C . TRP A 1 94 ? 3.627 13.43 2.254 1 92.75 94 TRP A C 1
ATOM 746 O O . TRP A 1 94 ? 3.793 12.555 1.4 1 92.75 94 TRP A O 1
ATOM 756 N N . ASN A 1 95 ? 3.83 13.234 3.551 1 95.69 95 ASN A N 1
ATOM 757 C CA . ASN A 1 95 ? 4.266 11.914 3.998 1 95.69 95 ASN A CA 1
ATOM 758 C C . ASN A 1 95 ? 3.084 10.969 4.184 1 95.69 95 ASN A C 1
ATOM 760 O O . ASN A 1 95 ? 2.943 9.992 3.445 1 95.69 95 ASN A O 1
ATOM 764 N N . ILE A 1 96 ? 2.234 11.227 5.141 1 95.06 96 ILE A N 1
ATOM 765 C CA . ILE A 1 96 ? 1.107 10.359 5.473 1 95.06 96 ILE A CA 1
ATOM 766 C C . ILE A 1 96 ? -0.204 11.086 5.188 1 95.06 96 ILE A C 1
ATOM 768 O O . ILE A 1 96 ? -0.501 12.109 5.809 1 95.06 96 ILE A O 1
ATOM 772 N N . HIS A 1 97 ? -1.003 10.516 4.262 1 91.75 97 HIS A N 1
ATOM 773 C CA . HIS A 1 97 ? -2.188 11.219 3.777 1 91.75 97 HIS A CA 1
ATOM 774 C C . HIS A 1 97 ? -3.402 10.297 3.758 1 91.75 97 HIS A C 1
ATOM 776 O O . HIS A 1 97 ? -3.805 9.812 2.695 1 91.75 97 HIS A O 1
ATOM 782 N N . PRO A 1 98 ? -4.074 10.062 4.883 1 91.25 98 PRO A N 1
ATOM 783 C CA . PRO A 1 98 ? -5.367 9.383 4.867 1 91.25 98 PRO A CA 1
ATOM 784 C C . PRO A 1 98 ? -6.484 10.234 4.27 1 91.25 98 PRO A C 1
ATOM 786 O O . PRO A 1 98 ? -6.66 11.391 4.668 1 91.25 98 PRO A O 1
ATOM 789 N N . VAL A 1 99 ? -7.156 9.719 3.291 1 87.12 99 VAL A N 1
ATOM 790 C CA . VAL A 1 99 ? -8.25 10.398 2.607 1 87.12 99 VAL A CA 1
ATOM 791 C C . VAL A 1 99 ? -9.531 9.586 2.738 1 87.12 99 VAL A C 1
ATOM 793 O O . VAL A 1 99 ? -9.57 8.414 2.369 1 87.12 99 VAL A O 1
ATOM 796 N N . TYR A 1 100 ? -10.578 10.148 3.264 1 86.06 100 TYR A N 1
ATOM 797 C CA . TYR A 1 100 ? -11.867 9.492 3.451 1 86.06 100 TYR A CA 1
ATOM 798 C C . TYR A 1 100 ? -11.711 8.227 4.285 1 86.06 100 TYR A C 1
ATOM 800 O O . TYR A 1 100 ? -12.219 7.164 3.91 1 86.06 100 TYR A O 1
ATOM 808 N N . CYS A 1 101 ? -10.938 8.32 5.316 1 90.31 101 CYS A N 1
ATOM 809 C CA . CYS A 1 101 ? -10.68 7.191 6.203 1 90.31 101 CYS A CA 1
ATOM 810 C C . CYS A 1 101 ? -11.305 7.418 7.574 1 90.31 101 CYS A C 1
ATOM 812 O O . CYS A 1 101 ? -11.602 8.555 7.945 1 90.31 101 CYS A O 1
ATOM 814 N N . SER A 1 102 ? -11.578 6.383 8.242 1 90.25 102 SER A N 1
ATOM 815 C CA . SER A 1 102 ? -12.039 6.453 9.617 1 90.25 102 SER A CA 1
ATOM 816 C C . SER A 1 102 ? -11.273 5.48 10.508 1 90.25 102 SER A C 1
ATOM 818 O O . SER A 1 102 ? -10.852 4.414 10.055 1 90.25 102 SER A O 1
ATOM 820 N N . HIS A 1 103 ? -11.023 5.887 11.781 1 93.31 103 HIS A N 1
ATOM 821 C CA . HIS A 1 103 ? -10.344 5.07 12.789 1 93.31 103 HIS A CA 1
ATOM 822 C C . HIS A 1 103 ? -8.93 4.715 12.344 1 93.31 103 HIS A C 1
ATOM 824 O O . HIS A 1 103 ? -8.586 3.537 12.227 1 93.31 103 HIS A O 1
ATOM 830 N N . VAL A 1 104 ? -8.18 5.723 12.125 1 94.19 104 VAL A N 1
ATOM 831 C CA . VAL A 1 104 ? -6.785 5.566 11.734 1 94.19 104 VAL A CA 1
ATOM 832 C C . VAL A 1 104 ? -5.879 5.91 12.914 1 94.19 104 VAL A C 1
ATOM 834 O O . VAL A 1 104 ? -6.039 6.957 13.539 1 94.19 104 VAL A O 1
ATOM 837 N N . VAL A 1 105 ? -5.035 5.059 13.281 1 96.12 105 VAL A N 1
ATOM 838 C CA . VAL A 1 105 ? -4.059 5.289 14.344 1 96.12 105 VAL A CA 1
ATOM 839 C C . VAL A 1 105 ? -2.648 5.301 13.758 1 96.12 105 VAL A C 1
ATOM 841 O O . VAL A 1 105 ? -2.25 4.359 13.062 1 96.12 105 VAL A O 1
ATOM 844 N N . ILE A 1 106 ? -1.92 6.309 13.953 1 96.44 106 ILE A N 1
ATOM 845 C CA . ILE A 1 106 ? -0.517 6.445 13.578 1 96.44 106 ILE A CA 1
ATOM 846 C C . ILE A 1 106 ? 0.337 6.621 14.836 1 96.44 106 ILE A C 1
ATOM 848 O O . ILE A 1 106 ? 0.177 7.598 15.57 1 96.44 106 ILE A O 1
ATOM 852 N N . GLN A 1 107 ? 1.207 5.691 15.086 1 96.44 107 GLN A N 1
ATOM 853 C CA . GLN A 1 107 ? 1.96 5.785 16.328 1 96.44 107 GLN A CA 1
ATOM 854 C C . GLN A 1 107 ? 3.377 5.246 16.156 1 96.44 107 GLN A C 1
ATOM 856 O O . GLN A 1 107 ? 3.615 4.363 15.336 1 96.44 107 GLN A O 1
ATOM 861 N N . TYR A 1 108 ? 4.348 5.805 16.922 1 96.56 108 TYR A N 1
ATOM 862 C CA . TYR A 1 108 ? 5.75 5.398 16.953 1 96.56 108 TYR A CA 1
ATOM 863 C C . TYR A 1 108 ? 6.375 5.484 15.562 1 96.56 108 TYR A C 1
ATOM 865 O O . TYR A 1 108 ? 7.027 4.539 15.109 1 96.56 108 TYR A O 1
ATOM 873 N N . VAL A 1 109 ? 6.094 6.59 14.938 1 96.19 109 VAL A N 1
ATOM 874 C CA . VAL A 1 109 ? 6.664 6.785 13.609 1 96.19 109 VAL A CA 1
ATOM 875 C C . VAL A 1 109 ? 7.695 7.914 13.648 1 96.19 109 VAL A C 1
ATOM 877 O O . VAL A 1 109 ? 7.641 8.781 14.523 1 96.19 109 VAL A O 1
ATOM 880 N N . THR A 1 110 ? 8.656 7.859 12.812 1 96.75 110 THR A N 1
ATOM 881 C CA . THR A 1 110 ? 9.641 8.906 12.578 1 96.75 110 THR A CA 1
ATOM 882 C C . THR A 1 110 ? 9.562 9.406 11.133 1 96.75 110 THR A C 1
ATOM 884 O O . THR A 1 110 ? 9.547 8.602 10.195 1 96.75 110 THR A O 1
ATOM 887 N N . ILE A 1 111 ? 9.438 10.711 10.938 1 97.12 111 ILE A N 1
ATOM 888 C CA . ILE A 1 111 ? 9.375 11.328 9.617 1 97.12 111 ILE A CA 1
ATOM 889 C C . ILE A 1 111 ? 10.594 12.234 9.414 1 97.12 111 ILE A C 1
ATOM 891 O O . ILE A 1 111 ? 10.82 13.156 10.203 1 97.12 111 ILE A O 1
ATOM 895 N N . LEU A 1 112 ? 11.352 11.984 8.383 1 97.12 112 LEU A N 1
ATOM 896 C CA . LEU A 1 112 ? 12.609 12.688 8.148 1 97.12 112 LEU A CA 1
ATOM 897 C C . LEU A 1 112 ? 12.656 13.258 6.734 1 97.12 112 LEU A C 1
ATOM 899 O O . LEU A 1 112 ? 12.281 12.578 5.773 1 97.12 112 LEU A O 1
ATOM 903 N N . ALA A 1 113 ? 13.023 14.406 6.594 1 96.56 113 ALA A N 1
ATOM 904 C CA . ALA A 1 113 ? 13.312 15.055 5.316 1 96.56 113 ALA A CA 1
ATOM 905 C C . ALA A 1 113 ? 14.289 16.219 5.496 1 96.56 113 ALA A C 1
ATOM 907 O O . ALA A 1 113 ? 14.336 16.828 6.562 1 96.56 113 ALA A O 1
ATOM 908 N N . PRO A 1 114 ? 15.07 16.531 4.469 1 95.06 114 PRO A N 1
ATOM 909 C CA . PRO A 1 114 ? 15.898 17.734 4.562 1 95.06 114 PRO A CA 1
ATOM 910 C C . PRO A 1 114 ? 15.078 19 4.793 1 95.06 114 PRO A C 1
ATOM 912 O O . PRO A 1 114 ? 13.945 19.109 4.32 1 95.06 114 PRO A O 1
ATOM 915 N N . ALA A 1 115 ? 15.703 19.938 5.359 1 91.06 115 ALA A N 1
ATOM 916 C CA . ALA A 1 115 ? 15.023 21.172 5.734 1 91.06 115 ALA A CA 1
ATOM 917 C C . ALA A 1 115 ? 14.531 21.922 4.5 1 91.06 115 ALA A C 1
ATOM 919 O O . ALA A 1 115 ? 13.539 22.641 4.562 1 91.06 115 ALA A O 1
ATOM 920 N N . ASP A 1 116 ? 15.242 21.734 3.473 1 92.38 116 ASP A N 1
ATOM 921 C CA . ASP A 1 116 ? 14.891 22.516 2.293 1 92.38 116 ASP A CA 1
ATOM 922 C C . ASP A 1 116 ? 13.961 21.734 1.369 1 92.38 116 ASP A C 1
ATOM 924 O O . ASP A 1 116 ? 13.703 22.156 0.239 1 92.38 116 ASP A O 1
ATOM 928 N N . SER A 1 117 ? 13.461 20.531 1.783 1 95.5 117 SER A N 1
ATOM 929 C CA . SER A 1 117 ? 12.531 19.75 0.973 1 95.5 117 SER A CA 1
ATOM 930 C C . SER A 1 117 ? 11.164 20.422 0.891 1 95.5 117 SER A C 1
ATOM 932 O O . SER A 1 117 ? 10.57 20.75 1.918 1 95.5 117 SER A O 1
ATOM 934 N N . PRO A 1 118 ? 10.703 20.656 -0.295 1 93.62 118 PRO A N 1
ATOM 935 C CA . PRO A 1 118 ? 9.43 21.375 -0.415 1 93.62 118 PRO A CA 1
ATOM 936 C C . PRO A 1 118 ? 8.219 20.5 -0.126 1 93.62 118 PRO A C 1
ATOM 938 O O . PRO A 1 118 ? 8.086 19.422 -0.714 1 93.62 118 PRO A O 1
ATOM 941 N N . ASN A 1 119 ? 7.281 20.953 0.7 1 91.44 119 ASN A N 1
ATOM 942 C CA . ASN A 1 119 ? 5.961 20.391 0.955 1 91.44 119 ASN A CA 1
ATOM 943 C C . ASN A 1 119 ? 6.051 18.969 1.51 1 91.44 119 ASN A C 1
ATOM 945 O O . ASN A 1 119 ? 5.34 18.078 1.055 1 91.44 119 ASN A O 1
ATOM 949 N N . THR A 1 120 ? 6.906 18.641 2.336 1 93.75 120 THR A N 1
ATOM 950 C CA . THR A 1 120 ? 7.023 17.328 2.951 1 93.75 120 THR A CA 1
ATOM 951 C C . THR A 1 120 ? 6.305 17.297 4.297 1 93.75 120 THR A C 1
ATOM 953 O O . THR A 1 120 ? 6.852 16.812 5.289 1 93.75 120 THR A O 1
ATOM 956 N N . ASP A 1 121 ? 5.055 17.797 4.266 1 90.06 121 ASP A N 1
ATOM 957 C CA . ASP A 1 121 ? 4.215 17.781 5.457 1 90.06 121 ASP A CA 1
ATOM 958 C C . ASP A 1 121 ? 4.145 16.375 6.066 1 90.06 121 ASP A C 1
ATOM 960 O O . ASP A 1 121 ? 4.102 15.383 5.344 1 90.06 121 ASP A O 1
ATOM 964 N N . GLY A 1 122 ? 4.137 16.312 7.41 1 92.19 122 GLY A N 1
ATOM 965 C CA . GLY A 1 122 ? 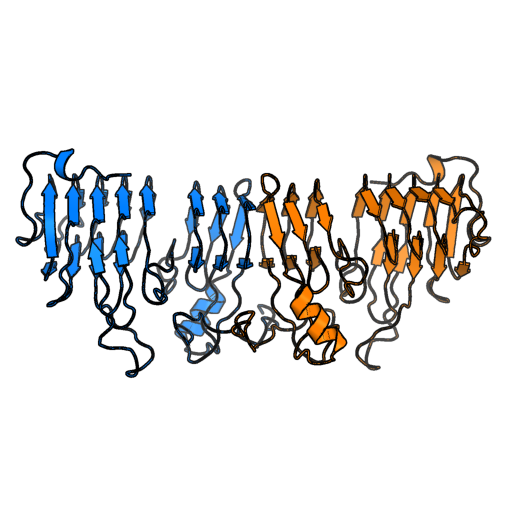4.195 15.031 8.109 1 92.19 122 GLY A CA 1
ATOM 966 C C . GLY A 1 122 ? 2.936 14.203 7.953 1 92.19 122 GLY A C 1
ATOM 967 O O . GLY A 1 122 ? 2.863 13.336 7.078 1 92.19 122 GLY A O 1
ATOM 968 N N . ILE A 1 123 ? 1.946 14.523 8.766 1 90.94 123 ILE A N 1
ATOM 969 C CA . ILE A 1 123 ? 0.665 13.828 8.703 1 90.94 123 ILE A CA 1
ATOM 970 C C . ILE A 1 123 ? -0.426 14.797 8.25 1 90.94 123 ILE A C 1
ATOM 972 O O . ILE A 1 123 ? -0.668 15.812 8.898 1 90.94 123 ILE A O 1
ATOM 976 N N . ASP A 1 124 ? -1.021 14.438 7.133 1 83.5 124 ASP A N 1
ATOM 977 C CA . ASP A 1 124 ? -2 15.32 6.508 1 83.5 124 ASP A CA 1
ATOM 978 C C . ASP A 1 124 ? -3.342 14.617 6.332 1 83.5 124 ASP A C 1
ATOM 980 O O . ASP A 1 124 ? -3.676 14.172 5.23 1 83.5 124 ASP A O 1
ATOM 984 N N . PRO A 1 125 ? -3.951 14.453 7.449 1 74.38 125 PRO A N 1
ATOM 985 C CA . PRO A 1 125 ? -5.289 13.906 7.215 1 74.38 125 PRO A CA 1
ATOM 986 C C . PRO A 1 125 ? -6.176 14.844 6.402 1 74.38 125 PRO A C 1
ATOM 988 O O . PRO A 1 125 ? -6.02 16.062 6.477 1 74.38 125 PRO A O 1
ATOM 991 N N . ALA A 1 126 ? -6.434 14.469 5.211 1 60.16 126 ALA A N 1
ATOM 992 C CA . ALA A 1 126 ? -7.301 15.383 4.469 1 60.16 126 ALA A CA 1
ATOM 993 C C . ALA A 1 126 ? -8.305 16.062 5.395 1 60.16 126 ALA A C 1
ATOM 995 O O . ALA A 1 126 ? -9.422 15.578 5.566 1 60.16 126 ALA A O 1
ATOM 996 N N . ILE A 1 127 ? -7.836 16.766 6.332 1 47.19 127 ILE A N 1
ATOM 997 C CA . ILE A 1 127 ? -8.602 17.812 6.996 1 47.19 127 ILE A CA 1
ATOM 998 C C . ILE A 1 127 ? -8.891 18.938 6.008 1 47.19 127 ILE A C 1
ATOM 1000 O O . ILE A 1 127 ? -9.992 19.5 6 1 47.19 127 ILE A O 1
ATOM 1004 N N . GLY A 1 128 ? -7.891 19.578 5.43 1 40.09 128 GLY A N 1
ATOM 1005 C CA . GLY A 1 128 ? -7.984 20.797 4.641 1 40.09 128 GLY A CA 1
ATOM 1006 C C . GLY A 1 128 ? -8.648 20.594 3.295 1 40.09 128 GLY A C 1
ATOM 1007 O O . GLY A 1 128 ? -9.414 19.641 3.115 1 40.09 128 GLY A O 1
ATOM 1008 N N . SER A 1 129 ? -8.047 21.078 2.133 1 40.44 129 SER A N 1
ATOM 1009 C CA . SER A 1 129 ? -8.633 21.344 0.821 1 40.44 129 SER A CA 1
ATOM 1010 C C . SER A 1 129 ? -9.312 20.109 0.255 1 40.44 129 SER A C 1
ATOM 1012 O O . SER A 1 129 ? -9.891 20.156 -0.835 1 40.44 129 SER A O 1
ATOM 1014 N N . GLU A 1 130 ? -8.805 19 0.435 1 43.12 130 GLU A N 1
ATOM 1015 C CA . GLU A 1 130 ? -9.633 17.938 -0.107 1 43.12 130 GLU A CA 1
ATOM 1016 C C . GLU A 1 130 ? -10.883 17.719 0.749 1 43.12 130 GLU A C 1
ATOM 1018 O O . GLU A 1 130 ? -11.523 16.672 0.665 1 43.12 130 GLU A O 1
ATOM 1023 N N . THR A 1 131 ? -11.227 18.562 1.636 1 44.75 131 THR A N 1
ATOM 1024 C CA . THR A 1 131 ? -12.273 18.453 2.646 1 44.75 131 THR A CA 1
ATOM 1025 C C . THR A 1 131 ? -13.641 18.281 1.992 1 44.75 131 THR A C 1
ATOM 1027 O O . THR A 1 131 ? -14.352 19.266 1.753 1 44.75 131 THR A O 1
ATOM 1030 N N . SER A 1 132 ? -13.977 17.594 1.034 1 48.16 132 SER A N 1
ATOM 1031 C CA . SER A 1 132 ? -15.398 17.594 0.726 1 48.16 132 SER A CA 1
ATOM 1032 C C . SER A 1 132 ? -16.203 16.953 1.846 1 48.16 132 SER A C 1
ATOM 1034 O O . SER A 1 132 ? -17.406 17.203 1.985 1 48.16 132 SER A O 1
ATOM 1036 N N . GLY A 1 133 ? -15.469 16.484 2.979 1 58.28 133 GLY A N 1
ATOM 1037 C CA . GLY A 1 133 ? -16.297 15.75 3.932 1 58.28 133 GLY A CA 1
ATOM 1038 C C . GLY A 1 133 ? -15.93 16.031 5.375 1 58.28 133 GLY A C 1
ATOM 1039 O O . GLY A 1 133 ? -16.641 15.625 6.297 1 58.28 133 GLY A O 1
ATOM 1040 N N . GLY A 1 134 ? -15.102 17.031 5.773 1 75.75 134 GLY A N 1
ATOM 1041 C CA . GLY A 1 134 ? -14.797 17.469 7.129 1 75.75 134 GLY A CA 1
ATOM 1042 C C . GLY A 1 134 ? -13.82 16.547 7.84 1 75.75 134 GLY A C 1
ATOM 1043 O O . GLY A 1 134 ? -13.461 15.484 7.32 1 75.75 134 GLY A O 1
ATOM 1044 N N . VAL A 1 135 ? -13.109 16.906 8.914 1 86.94 135 VAL A N 1
ATOM 1045 C CA . VAL A 1 135 ? -12.211 16.172 9.797 1 86.94 135 VAL A CA 1
ATOM 1046 C C . VAL A 1 135 ? -12.68 16.297 11.242 1 86.94 135 VAL A C 1
ATOM 1048 O O . VAL A 1 135 ? -12.906 17.406 11.727 1 86.94 135 VAL A O 1
ATOM 1051 N N . GLN A 1 136 ? -12.906 15.141 11.789 1 89.5 136 GLN A N 1
ATOM 1052 C CA . GLN A 1 136 ? -13.398 15.203 13.164 1 89.5 136 GLN A CA 1
ATOM 1053 C C . GLN A 1 136 ? -12.758 14.125 14.031 1 89.5 136 GLN A C 1
ATOM 1055 O O . GLN A 1 136 ? -12.344 13.078 13.523 1 89.5 136 GLN A O 1
ATOM 1060 N N . ASP A 1 137 ? -12.664 14.398 15.312 1 91.12 137 ASP A N 1
ATOM 1061 C CA . ASP A 1 137 ? -12.25 13.445 16.328 1 91.12 137 ASP A CA 1
ATOM 1062 C C . ASP A 1 137 ? -10.805 12.992 16.109 1 91.12 137 ASP A C 1
ATOM 1064 O O . ASP A 1 137 ? -10.539 11.805 15.914 1 91.12 137 ASP A O 1
ATOM 1068 N N . VAL A 1 138 ? -9.969 13.984 16.172 1 93.25 138 VAL A N 1
ATOM 1069 C CA . VAL A 1 138 ? -8.539 13.742 15.969 1 93.25 138 VAL A CA 1
ATOM 1070 C C . VAL A 1 138 ? -7.781 14.008 17.266 1 93.25 138 VAL A C 1
ATOM 1072 O O . VAL A 1 138 ? -7.98 15.047 17.906 1 93.25 138 VAL A O 1
ATOM 1075 N N . LEU A 1 139 ? -7.055 13.117 17.703 1 95.12 139 LEU A N 1
ATOM 1076 C CA . LEU A 1 139 ? -6.125 13.266 18.812 1 95.12 139 LEU A CA 1
ATOM 1077 C C . LEU A 1 139 ? -4.684 13.125 18.344 1 95.12 139 LEU A C 1
ATOM 1079 O O . LEU A 1 139 ? -4.32 12.117 17.734 1 95.12 139 LEU A O 1
ATOM 1083 N N . ALA A 1 140 ? -3.881 14.156 18.484 1 96 140 ALA A N 1
ATOM 1084 C CA . ALA A 1 140 ? -2.443 14.141 18.219 1 96 140 ALA A CA 1
ATOM 1085 C C . ALA A 1 140 ? -1.649 14.43 19.484 1 96 140 ALA A C 1
ATOM 1087 O O . ALA A 1 140 ? -1.777 15.5 20.078 1 96 140 ALA A O 1
ATOM 1088 N N . GLU A 1 141 ? -0.839 13.477 19.859 1 97 141 GLU A N 1
ATOM 1089 C CA . GLU A 1 141 ? -0.153 13.68 21.141 1 97 141 GLU A CA 1
ATOM 1090 C C . GLU A 1 141 ? 1.238 13.055 21.125 1 97 141 GLU A C 1
ATOM 1092 O O . GLU A 1 141 ? 1.498 12.125 20.344 1 97 141 GLU A O 1
ATOM 1097 N N . HIS A 1 142 ? 2.117 13.57 21.984 1 97.19 142 HIS A N 1
ATOM 1098 C CA . HIS A 1 142 ? 3.488 13.102 22.156 1 97.19 142 HIS A CA 1
ATOM 1099 C C . HIS A 1 142 ? 4.262 13.172 20.844 1 97.19 142 HIS A C 1
ATOM 1101 O O . HIS A 1 142 ? 4.723 12.141 20.328 1 97.19 142 HIS A O 1
ATOM 1107 N N . ILE A 1 143 ? 4.406 14.414 20.438 1 97.56 143 ILE A N 1
ATOM 1108 C CA . ILE A 1 143 ? 5.016 14.703 19.141 1 97.56 143 ILE A CA 1
ATOM 1109 C C . ILE A 1 143 ? 6.238 15.602 19.328 1 97.56 143 ILE A C 1
ATOM 1111 O O . ILE A 1 143 ? 6.199 16.547 20.125 1 97.56 143 ILE A O 1
ATOM 1115 N N . ASN A 1 144 ? 7.34 15.312 18.703 1 97.94 144 ASN A N 1
ATOM 1116 C CA . ASN A 1 144 ? 8.523 16.156 18.625 1 97.94 144 ASN A CA 1
ATOM 1117 C C . ASN A 1 144 ? 8.766 16.656 17.203 1 97.94 144 ASN A C 1
ATOM 1119 O O . ASN A 1 144 ? 8.766 15.883 16.25 1 97.94 144 ASN A O 1
ATOM 1123 N N . LEU A 1 145 ? 8.891 17.953 17.094 1 97.44 145 LEU A N 1
ATOM 1124 C CA . LEU A 1 145 ? 9.078 18.594 15.789 1 97.44 145 LEU A CA 1
ATOM 1125 C C . LEU A 1 145 ? 10.367 19.406 15.773 1 97.44 145 LEU A C 1
ATOM 1127 O O . LEU A 1 145 ? 10.625 20.188 16.688 1 97.44 145 LEU A O 1
ATOM 1131 N N . PHE A 1 146 ? 11.203 19.172 14.727 1 97.06 146 PHE A N 1
ATOM 1132 C CA . PHE A 1 146 ? 12.477 19.875 14.625 1 97.06 146 PHE A CA 1
ATOM 1133 C C . PHE A 1 146 ? 12.625 20.531 13.258 1 97.06 146 PHE A C 1
ATOM 1135 O O . PHE A 1 146 ? 12.406 19.891 12.234 1 97.06 146 PHE A O 1
ATOM 1142 N N . ASN A 1 147 ? 12.961 21.766 13.242 1 95.38 147 ASN A N 1
ATOM 1143 C CA . ASN A 1 147 ? 13.273 22.484 12.016 1 95.38 147 ASN A CA 1
ATOM 1144 C C . ASN A 1 147 ? 12.109 22.453 11.031 1 95.38 147 ASN A C 1
ATOM 1146 O O . ASN A 1 147 ? 12.266 22.047 9.883 1 95.38 147 ASN A O 1
ATOM 1150 N N . MET A 1 148 ? 10.953 22.984 11.523 1 92.19 148 MET A N 1
ATOM 1151 C CA . MET A 1 148 ? 9.711 22.953 10.75 1 92.19 148 MET A CA 1
ATOM 1152 C C . MET A 1 148 ? 9.367 24.344 10.219 1 92.19 148 MET A C 1
ATOM 1154 O O . MET A 1 148 ? 9.805 25.344 10.781 1 92.19 148 MET A O 1
ATOM 1158 N N . GLY A 1 149 ? 8.734 24.391 9.055 1 92.88 149 GLY A N 1
ATOM 1159 C CA . GLY A 1 149 ? 8.086 25.641 8.68 1 92.88 149 GLY A CA 1
ATOM 1160 C C . GLY A 1 149 ? 6.969 26.031 9.625 1 92.88 149 GLY A C 1
ATOM 1161 O O . GLY A 1 149 ? 6.996 27.125 10.203 1 92.88 149 GLY A O 1
ATOM 1162 N N . VAL A 1 150 ? 6.016 25.203 9.727 1 93.31 150 VAL A N 1
ATOM 1163 C CA . VAL A 1 150 ? 4.902 25.375 10.648 1 93.31 150 VAL A CA 1
ATOM 1164 C C . VAL A 1 150 ? 4.781 24.156 11.547 1 93.31 150 VAL A C 1
ATOM 1166 O O . VAL A 1 150 ? 4.777 23.016 11.07 1 93.31 150 VAL A O 1
ATOM 1169 N N . GLY A 1 151 ? 4.719 24.281 12.828 1 94.81 151 GLY A N 1
ATOM 1170 C CA . GLY A 1 151 ? 4.602 23.172 13.758 1 94.81 151 GLY A CA 1
ATOM 1171 C C . GLY A 1 151 ? 3.229 22.516 13.75 1 94.81 151 GLY A C 1
ATOM 1172 O O . GLY A 1 151 ? 3.051 21.438 13.18 1 94.81 151 GLY A O 1
ATOM 1173 N N . ILE A 1 152 ? 2.223 23.188 14.312 1 95.5 152 ILE A N 1
ATOM 1174 C CA . ILE A 1 152 ? 0.829 22.766 14.305 1 95.5 152 ILE A CA 1
ATOM 1175 C C . ILE A 1 152 ? 0.023 23.609 13.336 1 95.5 152 ILE A C 1
ATOM 1177 O O . ILE A 1 152 ? -0.06 24.844 13.492 1 95.5 152 ILE A O 1
ATOM 1181 N N . HIS A 1 153 ? -0.504 22.953 12.375 1 94.06 153 HIS A N 1
ATOM 1182 C CA . HIS A 1 153 ? -1.158 23.703 11.312 1 94.06 153 HIS A CA 1
ATOM 1183 C C . HIS A 1 153 ? -2.549 23.156 11.016 1 94.06 153 HIS A C 1
ATOM 1185 O O . HIS A 1 153 ? -2.691 21.984 10.672 1 94.06 153 HIS A O 1
ATOM 1191 N N . LEU A 1 154 ? -3.549 23.891 11.258 1 91.06 154 LEU A N 1
ATOM 1192 C CA . LEU A 1 154 ? -4.902 23.594 10.797 1 91.06 154 LEU A CA 1
ATOM 1193 C C . LEU A 1 154 ? -5.32 24.562 9.695 1 91.06 154 LEU A C 1
ATOM 1195 O O . LEU A 1 154 ? -5.254 25.781 9.875 1 91.06 154 LEU A O 1
ATOM 1199 N N . LYS A 1 155 ? -5.605 24.016 8.578 1 86.31 155 LYS A N 1
ATOM 1200 C CA . LYS A 1 155 ? -5.945 24.922 7.48 1 86.31 155 LYS A CA 1
ATOM 1201 C C . LYS A 1 155 ? -7.168 24.422 6.715 1 86.31 155 LYS A C 1
ATOM 1203 O O . LYS A 1 155 ? -7.379 23.219 6.594 1 86.31 155 LYS A O 1
ATOM 1208 N N . THR A 1 156 ? -7.977 25.281 6.234 1 84.25 156 THR A N 1
ATOM 1209 C CA . THR A 1 156 ? -9.094 25.062 5.324 1 84.25 156 THR A CA 1
ATOM 1210 C C . THR A 1 156 ? -9.312 26.281 4.426 1 84.25 156 THR A C 1
ATOM 1212 O O . THR A 1 156 ? -8.492 27.203 4.41 1 84.25 156 THR A O 1
ATOM 1215 N N . ASN A 1 157 ? -10.25 26.203 3.561 1 80.81 157 ASN A N 1
ATOM 1216 C CA . ASN A 1 157 ? -10.516 27.281 2.602 1 80.81 157 ASN A CA 1
ATOM 1217 C C . ASN A 1 157 ? -12.008 27.438 2.344 1 80.81 157 ASN A C 1
ATOM 1219 O O . ASN A 1 157 ? -12.75 26.453 2.324 1 80.81 157 ASN A O 1
ATOM 1223 N N . ILE A 1 158 ? -12.211 28.75 2.121 1 82.38 158 ILE A N 1
ATOM 1224 C CA . ILE A 1 158 ? -13.562 28.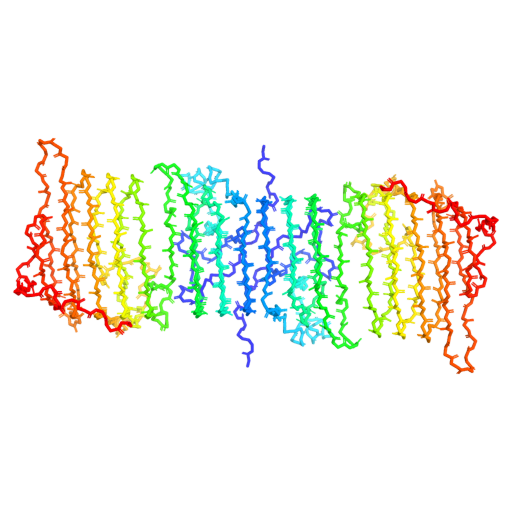984 1.63 1 82.38 158 ILE A CA 1
ATOM 1225 C C . ILE A 1 158 ? -13.789 28.203 0.34 1 82.38 158 ILE A C 1
ATOM 1227 O O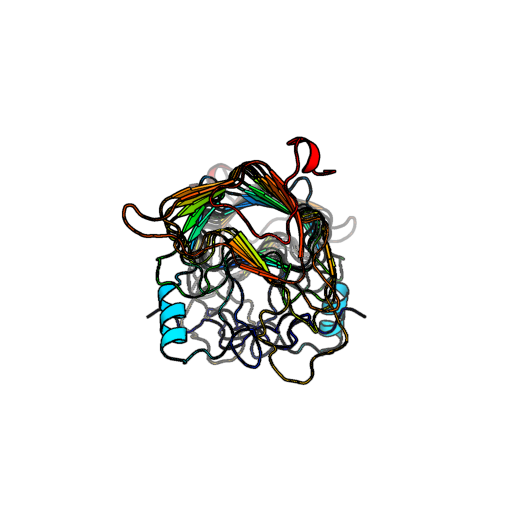 . ILE A 1 158 ? -12.914 28.156 -0.528 1 82.38 158 ILE A O 1
ATOM 1231 N N . GLY A 1 159 ? -14.984 27.562 0.185 1 78.5 159 GLY A N 1
ATOM 1232 C CA . GLY A 1 159 ? -15.266 26.75 -0.993 1 78.5 159 GLY A CA 1
ATOM 1233 C C . GLY A 1 159 ? -15.219 25.266 -0.721 1 78.5 159 GLY A C 1
ATOM 1234 O O . GLY A 1 159 ? -15.797 24.469 -1.475 1 78.5 159 GLY A O 1
ATOM 1235 N N . ARG A 1 160 ? -14.5 24.938 0.3 1 76.19 160 ARG A N 1
ATOM 1236 C CA . ARG A 1 160 ? -14.375 23.516 0.625 1 76.19 160 ARG A CA 1
ATOM 1237 C C . ARG A 1 160 ? -15.523 23.047 1.519 1 76.19 160 ARG A C 1
ATOM 1239 O O . ARG A 1 160 ? -15.922 21.891 1.481 1 76.19 160 ARG A O 1
ATOM 1246 N N . GLY A 1 161 ? -16 24.031 2.24 1 77 161 GLY A N 1
ATOM 1247 C CA . GLY A 1 161 ? -17.016 23.672 3.209 1 77 161 GLY A CA 1
ATOM 1248 C C . GLY A 1 161 ? -16.531 22.672 4.25 1 77 161 GLY A C 1
ATOM 1249 O O . GLY A 1 161 ? -15.359 22.703 4.641 1 77 161 GLY A O 1
ATOM 1250 N N . GLY A 1 162 ? -17.453 21.953 4.902 1 81.62 162 GLY A N 1
ATOM 1251 C CA . GLY A 1 162 ? -17.125 20.891 5.855 1 81.62 162 GLY A CA 1
ATOM 1252 C C . GLY A 1 162 ? -16.922 21.422 7.266 1 81.62 162 GLY A C 1
ATOM 1253 O O . GLY A 1 162 ? -17.141 22.594 7.539 1 81.62 162 GLY A O 1
ATOM 1254 N N . VAL A 1 163 ? -16.656 20.484 8.102 1 85.94 163 VAL A N 1
ATOM 1255 C CA . VAL A 1 163 ? -16.5 20.797 9.516 1 85.94 163 VAL A CA 1
ATOM 1256 C C . VAL A 1 163 ? -15.195 20.203 10.039 1 85.94 163 VAL A C 1
ATOM 1258 O O . VAL A 1 163 ? -14.883 19.047 9.742 1 85.94 163 VAL A O 1
ATOM 1261 N N . ILE A 1 164 ? -14.438 21 10.617 1 89.94 164 ILE A N 1
ATOM 1262 C CA . ILE A 1 164 ? -13.281 20.547 11.391 1 89.94 164 ILE A CA 1
ATOM 1263 C C . ILE A 1 164 ? -13.57 20.719 12.883 1 89.94 164 ILE A C 1
ATOM 1265 O O . ILE A 1 164 ? -13.727 21.844 13.375 1 89.94 164 ILE A O 1
ATOM 1269 N N . ARG A 1 165 ? -13.68 19.609 13.484 1 90.94 165 ARG A N 1
ATOM 1270 C CA . ARG A 1 165 ? -14.109 19.734 14.875 1 90.94 165 ARG A CA 1
ATOM 1271 C C . ARG A 1 165 ? -13.516 18.625 15.742 1 90.94 165 ARG A C 1
ATOM 1273 O O . ARG A 1 165 ? -13.211 17.547 15.242 1 90.94 165 ARG A O 1
ATOM 1280 N N . ASN A 1 166 ? -13.422 18.922 16.953 1 91.75 166 ASN A N 1
ATOM 1281 C CA . ASN A 1 166 ? -12.961 17.969 17.953 1 91.75 166 ASN A CA 1
ATOM 1282 C C . ASN A 1 166 ? -11.539 17.5 17.672 1 91.75 166 ASN A C 1
ATOM 1284 O O . ASN A 1 166 ? -11.297 16.297 17.547 1 91.75 166 ASN A O 1
ATOM 1288 N N . ILE A 1 167 ? -10.711 18.484 17.594 1 93.88 167 ILE A N 1
ATOM 1289 C CA . ILE A 1 167 ? -9.289 18.234 17.391 1 93.88 167 ILE A CA 1
ATOM 1290 C C . ILE A 1 167 ? -8.531 18.547 18.688 1 93.88 167 ILE A C 1
ATOM 1292 O O . ILE A 1 167 ? -8.688 19.625 19.25 1 93.88 167 ILE A O 1
ATOM 1296 N N . THR A 1 168 ? -7.816 17.672 19.156 1 95.12 168 THR A N 1
ATOM 1297 C CA . THR A 1 168 ? -6.973 17.875 20.328 1 95.12 168 THR A CA 1
ATOM 1298 C C . THR A 1 168 ? -5.508 17.609 19.984 1 95.12 168 THR A C 1
ATOM 1300 O O . THR A 1 168 ? -5.176 16.531 19.469 1 95.12 168 THR A O 1
ATOM 1303 N N . VAL A 1 169 ? -4.68 18.531 20.203 1 96.31 169 VAL A N 1
ATOM 1304 C CA . VAL A 1 169 ? -3.229 18.391 20.109 1 96.31 169 VAL A CA 1
ATOM 1305 C C . VAL A 1 169 ? -2.592 18.609 21.484 1 96.31 169 VAL A C 1
ATOM 1307 O O . VAL A 1 169 ? -2.809 19.641 22.109 1 96.31 169 VAL A O 1
ATOM 1310 N N . SER A 1 170 ? -1.801 17.609 21.875 1 97.06 170 SER A N 1
ATOM 1311 C CA . SER A 1 170 ? -1.271 17.719 23.234 1 97.06 170 SER A CA 1
ATOM 1312 C C . SER A 1 170 ? 0.146 17.156 23.312 1 97.06 170 SER A C 1
ATOM 1314 O O . SER A 1 170 ? 0.497 16.234 22.578 1 97.06 170 SER A O 1
ATOM 1316 N N . ASN A 1 171 ? 0.941 17.703 24.234 1 97.69 171 ASN A N 1
ATOM 1317 C CA . ASN A 1 171 ? 2.293 17.234 24.516 1 97.69 171 ASN A CA 1
ATOM 1318 C C . ASN A 1 171 ? 3.164 17.266 23.266 1 97.69 171 ASN A C 1
ATOM 1320 O O . ASN A 1 171 ? 3.666 16.219 22.828 1 97.69 171 ASN A O 1
ATOM 1324 N N . VAL A 1 172 ? 3.34 18.5 22.844 1 98 172 VAL A N 1
ATOM 1325 C CA . VAL A 1 172 ? 4.148 18.719 21.656 1 98 172 VAL A CA 1
ATOM 1326 C C . VAL A 1 172 ? 5.391 19.531 22.016 1 98 172 VAL A C 1
ATOM 1328 O O . VAL A 1 172 ? 5.301 20.547 22.703 1 98 172 VAL A O 1
ATOM 1331 N N . TYR A 1 173 ? 6.543 19.047 21.688 1 98.12 173 TYR A N 1
ATOM 1332 C CA . TYR A 1 173 ? 7.789 19.812 21.75 1 98.12 173 TYR A CA 1
ATOM 1333 C C . TYR A 1 173 ? 8.258 20.203 20.359 1 98.12 173 TYR A C 1
ATOM 1335 O O . TYR A 1 173 ? 8.305 19.391 19.453 1 98.12 173 TYR A O 1
ATOM 1343 N N . MET A 1 174 ? 8.578 21.438 20.188 1 97.69 174 MET A N 1
ATOM 1344 C CA . MET A 1 174 ? 9.062 21.938 18.906 1 97.69 174 MET A CA 1
ATOM 1345 C C . MET A 1 174 ? 10.367 22.719 19.094 1 97.69 174 MET A C 1
ATOM 1347 O O . MET A 1 174 ? 10.562 23.391 20.109 1 97.69 174 MET A O 1
ATOM 1351 N N . GLU A 1 175 ? 11.211 22.547 18.109 1 96.38 175 GLU A N 1
ATOM 1352 C CA . GLU A 1 175 ? 12.438 23.328 18.062 1 96.38 175 GLU A CA 1
ATOM 1353 C C . GLU A 1 175 ? 12.672 23.922 16.672 1 96.38 175 GLU A C 1
ATOM 1355 O O . GLU A 1 175 ? 12.688 23.188 15.688 1 96.38 175 GLU A O 1
ATOM 1360 N N . ASN A 1 176 ? 12.773 25.188 16.609 1 94.56 176 ASN A N 1
ATOM 1361 C CA . ASN A 1 176 ? 13.164 25.891 15.398 1 94.56 176 ASN A CA 1
ATOM 1362 C C . ASN A 1 176 ? 12.078 25.797 14.32 1 94.56 176 ASN A C 1
ATOM 1364 O O . ASN A 1 176 ? 12.352 25.344 13.203 1 94.56 176 ASN A O 1
ATOM 1368 N N . ALA A 1 177 ? 10.906 26.281 14.656 1 93.81 177 ALA A N 1
ATOM 1369 C CA . ALA A 1 177 ? 9.82 26.391 13.68 1 93.81 177 ALA A CA 1
ATOM 1370 C C . ALA A 1 177 ? 9.633 27.844 13.234 1 93.81 177 ALA A C 1
ATOM 1372 O O . ALA A 1 177 ? 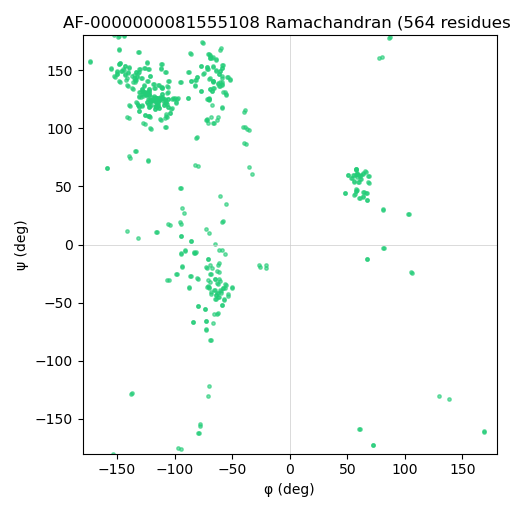9.82 28.766 14.023 1 93.81 177 ALA A O 1
ATOM 1373 N N . GLY A 1 178 ? 9.359 28.078 11.953 1 93.19 178 GLY A N 1
ATOM 1374 C CA . GLY A 1 178 ? 8.977 29.406 11.516 1 93.19 178 GLY A CA 1
ATOM 1375 C C . GLY A 1 178 ? 7.734 29.922 12.203 1 93.19 178 GLY A C 1
ATOM 1376 O O . GLY A 1 178 ? 7.734 31.031 12.75 1 93.19 178 GLY A O 1
ATOM 1377 N N . LYS A 1 179 ? 6.75 29.141 12.148 1 94.69 179 LYS A N 1
ATOM 1378 C CA . LYS A 1 179 ? 5.516 29.406 12.891 1 94.69 179 LYS A CA 1
ATOM 1379 C C . LYS A 1 179 ? 5.191 28.25 13.844 1 94.69 179 LYS A C 1
ATOM 1381 O O . LYS A 1 179 ? 5.273 27.078 13.469 1 94.69 179 LYS A O 1
ATOM 1386 N N . GLY A 1 180 ? 4.875 28.609 15.086 1 95.31 180 GLY A N 1
ATOM 1387 C CA . GLY A 1 180 ? 4.535 27.578 16.062 1 95.31 180 GLY A CA 1
ATOM 1388 C C . GLY A 1 180 ? 3.174 26.953 15.812 1 95.31 180 GLY A C 1
ATOM 1389 O O . GLY A 1 180 ? 3.08 25.781 15.445 1 95.31 180 GLY A O 1
ATOM 1390 N N . ILE A 1 181 ? 2.104 27.781 15.961 1 96 181 ILE A N 1
ATOM 1391 C CA . ILE A 1 181 ? 0.721 27.359 15.758 1 96 181 ILE A CA 1
ATOM 1392 C C . ILE A 1 181 ? 0.058 28.234 14.703 1 96 181 ILE A C 1
ATOM 1394 O O . ILE A 1 181 ? 0.07 29.469 14.812 1 96 181 ILE A O 1
ATOM 1398 N N . LYS A 1 182 ? -0.461 27.625 13.742 1 94.81 182 LYS A N 1
ATOM 1399 C CA . LYS A 1 182 ? -1.166 28.359 12.695 1 94.81 182 LYS A CA 1
ATOM 1400 C C . LYS A 1 182 ? -2.523 27.734 12.398 1 94.81 182 LYS A C 1
ATOM 1402 O O . LYS A 1 182 ? -2.604 26.547 12.062 1 94.81 182 LYS A O 1
ATOM 1407 N N . ILE A 1 183 ? -3.609 28.406 12.555 1 93.44 183 ILE A N 1
ATOM 1408 C CA . ILE A 1 183 ? -4.965 28 12.188 1 93.44 183 ILE A CA 1
ATOM 1409 C C . ILE A 1 183 ? -5.559 29.031 11.227 1 93.44 183 ILE A C 1
ATOM 1411 O O . ILE A 1 183 ? -5.742 30.188 11.578 1 93.44 183 ILE A O 1
ATOM 1415 N N . SER A 1 184 ? -5.871 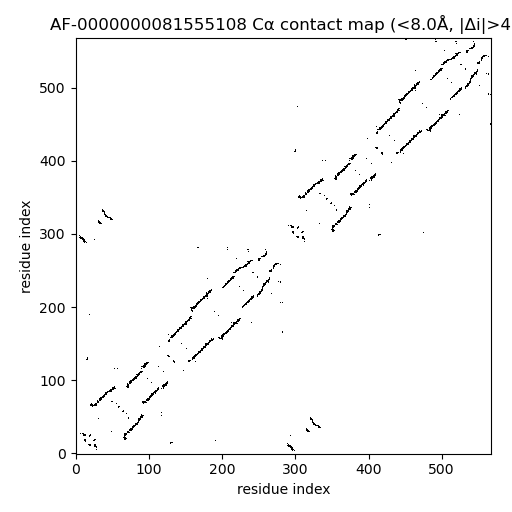28.562 10.047 1 91.06 184 SER A N 1
ATOM 1416 C CA . SER A 1 184 ? -6.312 29.531 9.039 1 91.06 184 SER A CA 1
ATOM 1417 C C . SER A 1 184 ? -7.527 29.016 8.273 1 91.06 184 SER A C 1
ATOM 1419 O O . SER A 1 184 ? -7.555 27.859 7.848 1 91.06 184 SER A O 1
ATOM 1421 N N . GLY A 1 185 ? -8.516 29.828 8.094 1 86.88 185 GLY A N 1
ATOM 1422 C CA . GLY A 1 185 ? -9.758 29.438 7.438 1 86.88 185 GLY A CA 1
ATOM 1423 C C . GLY A 1 185 ? -9.766 29.734 5.949 1 86.88 185 GLY A C 1
ATOM 1424 O O . GLY A 1 185 ? -10.625 29.234 5.219 1 86.88 185 GLY A O 1
ATOM 1425 N N . ASP A 1 186 ? -8.938 30.562 5.469 1 80.88 186 ASP A N 1
ATOM 1426 C CA . ASP A 1 186 ? -8.914 30.906 4.051 1 80.88 186 ASP A CA 1
ATOM 1427 C C . ASP A 1 186 ? -7.484 31 3.529 1 80.88 186 ASP A C 1
ATOM 1429 O O . ASP A 1 186 ? -6.949 32.094 3.348 1 80.88 186 ASP A O 1
ATOM 1433 N N . VAL A 1 187 ? -6.867 29.891 3.344 1 74.56 187 VAL A N 1
ATOM 1434 C CA . VAL A 1 187 ? -5.461 29.844 2.951 1 74.56 187 VAL A CA 1
ATOM 1435 C C . VAL A 1 187 ? -5.34 30.062 1.445 1 74.56 187 VAL A C 1
ATOM 1437 O O . VAL A 1 187 ? -4.246 30.328 0.935 1 74.56 187 VAL A O 1
ATOM 1440 N N . GLY A 1 188 ? -6.387 30.094 0.912 1 70.19 188 GLY A N 1
ATOM 1441 C CA . GLY A 1 188 ? -6.348 30.234 -0.535 1 70.19 188 GLY A CA 1
ATOM 1442 C C . GLY A 1 188 ? -5.879 28.969 -1.241 1 70.19 188 GLY A C 1
ATOM 1443 O O . GLY A 1 188 ? -6.125 27.859 -0.767 1 70.19 188 GLY A O 1
ATOM 1444 N N . ASP A 1 189 ? -5.656 28.953 -2.498 1 66.62 189 ASP A N 1
ATOM 1445 C CA . ASP A 1 189 ? -5.016 27.906 -3.289 1 66.62 189 ASP A CA 1
ATOM 1446 C C . ASP A 1 189 ? -6.047 27.094 -4.059 1 66.62 189 ASP A C 1
ATOM 1448 O O . ASP A 1 189 ? -5.887 25.875 -4.223 1 66.62 189 ASP A O 1
ATOM 1452 N N . HIS A 1 190 ? -7.102 27.75 -4.297 1 70.38 190 HIS A N 1
ATOM 1453 C CA . HIS A 1 190 ? -8.039 27.078 -5.191 1 70.38 190 HIS A CA 1
ATOM 1454 C C . HIS A 1 190 ? -7.457 26.953 -6.594 1 70.38 190 HIS A C 1
ATOM 1456 O O . HIS A 1 190 ? -6.754 27.844 -7.066 1 70.38 190 HIS A O 1
ATOM 1462 N N . PRO A 1 191 ? -7.715 25.781 -7.207 1 64.88 191 PRO A N 1
ATOM 1463 C CA . PRO A 1 191 ? -7.184 25.641 -8.562 1 64.88 191 PRO A CA 1
ATOM 1464 C C . PRO A 1 191 ? -7.742 26.672 -9.531 1 64.88 191 PRO A C 1
ATOM 1466 O O . PRO A 1 191 ? -7.094 27.016 -10.523 1 64.88 191 PRO A O 1
ATOM 1469 N N . ASP A 1 192 ? -8.953 27.094 -9.281 1 67.06 192 ASP A N 1
ATOM 1470 C CA . ASP A 1 192 ? -9.594 28.094 -10.133 1 67.06 192 ASP A CA 1
ATOM 1471 C C . ASP A 1 192 ? -10.641 28.891 -9.352 1 67.06 192 ASP A C 1
ATOM 1473 O O . ASP A 1 192 ? -10.75 28.734 -8.125 1 67.06 192 ASP A O 1
ATOM 1477 N N . GLU A 1 193 ? -11.195 29.766 -10.117 1 73.19 193 GLU A N 1
ATOM 1478 C CA . GLU A 1 193 ? -12.133 30.672 -9.469 1 73.19 193 GLU A CA 1
ATOM 1479 C C . GLU A 1 193 ? -13.531 30.062 -9.398 1 73.19 193 GLU A C 1
ATOM 1481 O O . GLU A 1 193 ? -14.469 30.703 -8.914 1 73.19 193 GLU A O 1
ATOM 1486 N N . TYR A 1 194 ? -13.719 28.828 -9.844 1 75.25 194 TYR A N 1
ATOM 1487 C CA . TYR A 1 194 ? -15.055 28.266 -9.984 1 75.25 194 TYR A CA 1
ATOM 1488 C C . TYR A 1 194 ? -15.438 27.453 -8.75 1 75.25 194 TYR A C 1
ATOM 1490 O O . TYR A 1 194 ? -16.391 26.672 -8.781 1 75.25 194 TYR A O 1
ATOM 1498 N N . TYR A 1 195 ? -14.742 27.703 -7.684 1 75.19 195 TYR A N 1
ATOM 1499 C CA . TYR A 1 195 ? -15.117 26.984 -6.473 1 75.19 195 TYR A CA 1
ATOM 1500 C C . TYR A 1 195 ? -16.359 27.594 -5.844 1 75.19 195 TYR A C 1
ATOM 1502 O O . TYR A 1 195 ? -16.781 28.703 -6.203 1 75.19 195 TYR A O 1
ATOM 1510 N N . ASN A 1 196 ? -17.156 26.812 -5.074 1 77.88 196 ASN A N 1
ATOM 1511 C CA . ASN A 1 196 ? -18.359 27.266 -4.398 1 77.88 196 ASN A CA 1
ATOM 1512 C C . ASN A 1 196 ? -18.031 28.281 -3.301 1 77.88 196 ASN A C 1
ATOM 1514 O O . ASN A 1 196 ? -17.641 27.906 -2.197 1 77.88 196 ASN A O 1
ATOM 1518 N N . HIS A 1 197 ? -18.312 29.484 -3.613 1 80.81 197 HIS A N 1
ATOM 1519 C CA . HIS A 1 197 ? -17.969 30.562 -2.684 1 80.81 197 HIS A CA 1
ATOM 1520 C C . HIS A 1 197 ? -18.875 30.531 -1.455 1 80.81 197 HIS A C 1
ATOM 1522 O O . HIS A 1 197 ? -18.578 31.172 -0.445 1 80.81 197 HIS A O 1
ATOM 1528 N N . ASN A 1 198 ? -19.906 29.766 -1.559 1 83.12 198 ASN A N 1
ATOM 1529 C CA . ASN A 1 198 ? -20.859 29.703 -0.45 1 83.12 198 ASN A CA 1
ATOM 1530 C C . ASN A 1 198 ? -20.547 28.531 0.481 1 83.12 198 ASN A C 1
ATOM 1532 O O . ASN A 1 198 ? -21.141 28.406 1.548 1 83.12 198 ASN A O 1
ATOM 1536 N N . ALA A 1 199 ? -19.656 27.75 0.096 1 83.31 199 ALA A N 1
ATOM 1537 C CA . ALA A 1 199 ? -19.234 26.641 0.959 1 83.31 199 ALA A CA 1
ATOM 1538 C C . ALA A 1 199 ? -18.234 27.125 2.008 1 83.31 199 ALA A C 1
ATOM 1540 O O . ALA A 1 199 ? -17.031 27.156 1.752 1 83.31 199 ALA A O 1
ATOM 1541 N N . ILE A 1 200 ? -18.828 27.5 3.164 1 86.44 200 ILE A N 1
ATOM 1542 C CA . ILE A 1 200 ? -18 28.062 4.238 1 86.44 200 ILE A CA 1
ATOM 1543 C C . ILE A 1 200 ? -17.656 26.953 5.238 1 86.44 200 ILE A C 1
ATOM 1545 O O . ILE A 1 200 ? -18.547 26.281 5.766 1 86.44 200 ILE A O 1
ATOM 1549 N N . PRO A 1 201 ? -16.359 26.734 5.535 1 88.19 201 PRO A N 1
ATOM 1550 C CA . PRO A 1 201 ? -15.977 25.719 6.52 1 88.19 201 PRO A CA 1
ATOM 1551 C C . PRO A 1 201 ? -16.25 26.156 7.953 1 88.19 201 PRO A C 1
ATOM 1553 O O . PRO A 1 201 ? -16.234 27.359 8.25 1 88.19 201 PRO A O 1
ATOM 1556 N N . VAL A 1 202 ? -16.562 25.234 8.75 1 89.31 202 VAL A N 1
ATOM 1557 C CA . VAL A 1 202 ? -16.766 25.484 10.172 1 89.31 202 VAL A CA 1
ATOM 1558 C C . VAL A 1 202 ? -15.641 24.844 10.977 1 89.31 202 VAL A C 1
ATOM 1560 O O . VAL A 1 202 ? -15.336 23.672 10.805 1 89.31 202 VAL A O 1
ATOM 1563 N N . ILE A 1 203 ? -14.953 25.609 11.758 1 91.5 203 ILE A N 1
ATOM 1564 C CA . ILE A 1 203 ? -13.914 25.125 12.648 1 91.5 203 ILE A CA 1
ATOM 1565 C C . ILE A 1 203 ? -14.32 25.375 14.102 1 91.5 203 ILE A C 1
ATOM 1567 O O . ILE A 1 203 ? -14.562 26.516 14.5 1 91.5 203 ILE A O 1
ATOM 1571 N N . LYS A 1 204 ? -14.43 24.375 14.781 1 91.81 204 LYS A N 1
ATOM 1572 C CA . LYS A 1 204 ? -14.867 24.547 16.172 1 91.81 204 LYS A CA 1
ATOM 1573 C C . LYS A 1 204 ? -14.289 23.453 17.062 1 91.81 204 LYS A C 1
ATOM 1575 O O . LYS A 1 204 ? -14.008 22.344 16.594 1 91.81 204 LYS A O 1
ATOM 1580 N N . ASN A 1 205 ? -14.07 23.812 18.266 1 93.12 205 ASN A N 1
ATOM 1581 C CA . ASN A 1 205 ? -13.633 22.891 19.312 1 93.12 205 ASN A CA 1
ATOM 1582 C C . ASN A 1 205 ? -12.242 22.344 19.031 1 93.12 205 ASN A C 1
ATOM 1584 O O . ASN A 1 205 ? -12.062 21.125 18.906 1 93.12 205 ASN A O 1
ATOM 1588 N N . ILE A 1 206 ? -11.344 23.203 19.016 1 94.69 206 ILE A N 1
ATOM 1589 C CA . ILE A 1 206 ? -9.93 22.891 18.859 1 94.69 206 ILE A CA 1
ATOM 1590 C C . ILE A 1 206 ? -9.203 23.094 20.188 1 94.69 206 ILE A C 1
ATOM 1592 O O . ILE A 1 206 ? -9.25 24.188 20.766 1 94.69 206 ILE A O 1
ATOM 1596 N N . VAL A 1 207 ? -8.602 22.094 20.672 1 95.25 207 VAL A N 1
ATOM 1597 C CA . VAL A 1 207 ? -7.855 22.188 21.922 1 95.25 207 VAL A CA 1
ATOM 1598 C C . VAL A 1 207 ? -6.371 21.953 21.656 1 95.25 207 VAL A C 1
ATOM 1600 O O . VAL A 1 207 ? -5.984 20.922 21.109 1 95.25 207 VAL A O 1
ATOM 1603 N N . ILE A 1 208 ? -5.535 22.875 21.969 1 96.38 208 ILE A N 1
ATOM 1604 C CA . ILE A 1 208 ? -4.082 22.734 21.922 1 96.38 208 ILE A CA 1
ATOM 1605 C C . ILE A 1 208 ? -3.5 22.984 23.328 1 96.38 208 ILE A C 1
ATOM 1607 O O . ILE A 1 208 ? -3.656 24.062 23.891 1 96.38 208 ILE A O 1
ATOM 1611 N N . LYS A 1 209 ? -2.844 21.969 23.828 1 96.44 209 LYS A N 1
ATOM 1612 C CA . LYS A 1 209 ? -2.383 22.109 25.203 1 96.44 209 LYS A CA 1
ATOM 1613 C C . LYS A 1 209 ? -1.016 21.453 25.391 1 96.44 209 LYS A C 1
ATOM 1615 O O . LYS A 1 209 ? -0.663 20.516 24.672 1 96.44 209 LYS A O 1
ATOM 1620 N N . ASP A 1 210 ? -0.236 21.891 26.328 1 96.56 210 ASP A N 1
ATOM 1621 C CA . ASP A 1 210 ? 1.07 21.344 26.688 1 96.56 210 ASP A CA 1
ATOM 1622 C C . ASP A 1 210 ? 2.02 21.359 25.5 1 96.56 210 ASP A C 1
ATOM 1624 O O . ASP A 1 210 ? 2.533 20.312 25.094 1 96.56 210 ASP A O 1
ATOM 1628 N N . VAL A 1 211 ? 2.223 22.594 25.047 1 97.44 211 VAL A N 1
ATOM 1629 C CA . VAL A 1 211 ? 3.09 22.797 23.891 1 97.44 211 VAL A CA 1
ATOM 1630 C C . VAL A 1 211 ? 4.285 23.656 24.281 1 97.44 211 VAL A C 1
ATOM 1632 O O . VAL A 1 211 ? 4.117 24.734 24.891 1 97.44 211 VAL A O 1
ATOM 1635 N N . TRP A 1 212 ? 5.453 23.141 24.016 1 97.25 212 TRP A N 1
ATOM 1636 C CA . TRP A 1 212 ? 6.688 23.859 24.281 1 97.25 212 TRP A CA 1
ATOM 1637 C C . TRP A 1 212 ? 7.516 24.016 23.016 1 97.25 212 TRP A C 1
ATOM 1639 O O . TRP A 1 212 ? 7.707 23.062 22.266 1 97.25 212 TRP A O 1
ATOM 1649 N N . GLU A 1 213 ? 7.93 25.219 22.734 1 95.94 213 GLU A N 1
ATOM 1650 C CA . GLU A 1 213 ? 8.781 25.453 21.578 1 95.94 213 GLU A CA 1
ATOM 1651 C C . GLU A 1 213 ? 9.953 26.359 21.922 1 95.94 213 GLU A C 1
ATOM 1653 O O . GLU A 1 213 ? 9.797 27.328 22.672 1 95.94 213 GLU A O 1
ATOM 1658 N N . GLU A 1 214 ? 11.141 26 21.359 1 94.31 214 GLU A N 1
ATOM 1659 C CA . GLU A 1 214 ? 12.328 26.859 21.422 1 94.31 214 GLU A CA 1
ATOM 1660 C C . GLU A 1 214 ? 12.664 27.422 20.047 1 94.31 214 GLU A C 1
ATOM 1662 O O . GLU A 1 214 ? 12.578 26.719 19.031 1 94.31 214 GLU A O 1
ATOM 1667 N N . ARG A 1 215 ? 12.969 28.734 19.969 1 92.44 215 ARG A N 1
ATOM 1668 C CA . ARG A 1 215 ? 13.445 29.406 18.781 1 92.44 215 ARG A CA 1
ATOM 1669 C C . ARG A 1 215 ? 12.344 29.484 17.719 1 92.44 215 ARG A C 1
ATOM 1671 O O . ARG A 1 215 ? 12.555 29.078 16.562 1 92.44 215 ARG A O 1
ATOM 1678 N N . VAL A 1 216 ? 11.234 29.984 18.078 1 94.25 216 VAL A N 1
ATOM 1679 C CA . VAL A 1 216 ? 10.141 30.188 17.125 1 94.25 216 VAL A CA 1
ATOM 1680 C C . VAL A 1 216 ? 10.195 31.609 16.594 1 94.25 216 VAL A C 1
ATOM 1682 O O . VAL A 1 216 ? 10.5 32.562 17.328 1 94.25 216 VAL A O 1
ATOM 1685 N N . GLU A 1 217 ? 9.945 31.812 15.328 1 92.62 217 GLU A N 1
ATOM 1686 C CA . GLU A 1 217 ? 9.867 33.156 14.742 1 92.62 217 GLU A CA 1
ATOM 1687 C C . GLU A 1 217 ? 8.516 33.812 15.016 1 92.62 217 GLU A C 1
ATOM 1689 O O . GLU A 1 217 ? 8.445 34.938 15.508 1 92.62 217 GLU A O 1
ATOM 1694 N N . GLN A 1 218 ? 7.461 33.188 14.711 1 93.25 218 GLN A N 1
ATOM 1695 C CA . GLN A 1 218 ? 6.098 33.625 14.992 1 93.25 218 GLN A CA 1
ATOM 1696 C C . GLN A 1 218 ? 5.344 32.562 15.805 1 93.25 218 GLN A C 1
ATOM 1698 O O . GLN A 1 218 ? 4.961 31.516 15.281 1 93.25 218 GLN A O 1
ATOM 1703 N N . PRO A 1 219 ? 5.102 32.906 17.016 1 93.62 219 PRO A N 1
ATOM 1704 C CA . PRO A 1 219 ? 4.531 31.891 17.906 1 93.62 219 PRO A CA 1
ATOM 1705 C C . PRO A 1 219 ? 3.162 31.406 17.438 1 93.62 219 PRO A C 1
ATOM 1707 O O . PRO A 1 219 ? 2.916 30.188 17.406 1 93.62 219 PRO A O 1
ATOM 1710 N N . GLY A 1 220 ? 2.258 32.406 17.031 1 93.81 220 GLY A N 1
ATOM 1711 C CA . GLY A 1 220 ? 0.915 31.953 16.688 1 93.81 220 GLY A CA 1
ATOM 1712 C C . GLY A 1 220 ? 0.231 32.844 15.68 1 93.81 220 GLY A C 1
ATOM 1713 O O . GLY A 1 220 ? 0.398 34.094 15.711 1 93.81 220 GLY A O 1
ATOM 1714 N N . LEU A 1 221 ? -0.48 32.281 14.875 1 94.19 221 LEU A N 1
ATOM 1715 C CA . LEU A 1 221 ? -1.317 32.938 13.875 1 94.19 221 LEU A CA 1
ATOM 1716 C C . LEU A 1 221 ? -2.664 32.25 13.75 1 94.19 221 LEU A C 1
ATOM 1718 O O . LEU A 1 221 ? -2.73 31.109 13.281 1 94.19 221 LEU A O 1
ATOM 1722 N N . ILE A 1 222 ? -3.762 32.875 14.211 1 95.06 222 ILE A N 1
ATOM 1723 C CA . ILE A 1 222 ? -5.105 32.312 14.094 1 95.06 222 ILE A CA 1
ATOM 1724 C C . ILE A 1 222 ? -5.996 33.281 13.32 1 95.06 222 ILE A C 1
ATOM 1726 O O . ILE A 1 222 ? -6.348 34.375 13.82 1 95.06 222 ILE A O 1
ATOM 1730 N N . ARG A 1 223 ? -6.328 32.906 12.156 1 93.75 223 ARG A N 1
ATOM 1731 C CA . ARG A 1 223 ? -7.145 33.75 11.289 1 93.75 223 ARG A CA 1
ATOM 1732 C C . ARG A 1 223 ? -8.438 33.062 10.891 1 93.75 223 ARG A C 1
ATOM 1734 O O . ARG A 1 223 ? -8.445 32.281 9.938 1 93.75 223 ARG A O 1
ATOM 1741 N N . GLY A 1 224 ? -9.492 33.375 11.531 1 93.5 224 GLY A N 1
ATOM 1742 C CA . GLY A 1 224 ? -10.789 32.812 11.18 1 93.5 224 GLY A CA 1
ATOM 1743 C C . GLY A 1 224 ? -11.414 33.5 9.977 1 93.5 224 GLY A C 1
ATOM 1744 O O . GLY A 1 224 ? -10.711 34.062 9.141 1 93.5 224 GLY A O 1
ATOM 1745 N N . LEU A 1 225 ? -12.719 33.281 9.875 1 91.25 225 LEU A N 1
ATOM 1746 C CA . LEU A 1 225 ? -13.484 33.875 8.781 1 91.25 225 LEU A CA 1
ATOM 1747 C C . LEU A 1 225 ? -14.484 34.875 9.305 1 91.25 225 LEU A C 1
ATOM 1749 O O . LEU A 1 225 ? -15.125 34.656 10.336 1 91.25 225 LEU A O 1
ATOM 1753 N N . ARG A 1 226 ? -14.562 36.031 8.586 1 85.94 226 ARG A N 1
ATOM 1754 C CA . ARG A 1 226 ? -15.391 37.125 9.031 1 85.94 226 ARG A CA 1
ATOM 1755 C C . ARG A 1 226 ? -16.828 36.688 9.289 1 85.94 226 ARG A C 1
ATOM 1757 O O . ARG A 1 226 ? -17.438 37.062 10.297 1 85.94 226 ARG A O 1
ATOM 1764 N N . ASN A 1 227 ? -17.5 35.875 8.492 1 83.44 227 ASN A N 1
ATOM 1765 C CA . ASN A 1 227 ? -18.875 35.438 8.703 1 83.44 227 ASN A CA 1
ATOM 1766 C C . ASN A 1 227 ? -18.938 33.969 9.172 1 83.44 227 ASN A C 1
ATOM 1768 O O . ASN A 1 227 ? -20 33.344 9.172 1 83.44 227 ASN A O 1
ATOM 1772 N N . ALA A 1 228 ? -17.891 33.469 9.625 1 89.5 228 ALA A N 1
ATOM 1773 C CA . ALA A 1 228 ? -17.797 32.125 10.172 1 89.5 228 ALA A CA 1
ATOM 1774 C C . ALA A 1 228 ? -16.578 32 11.094 1 89.5 228 ALA A C 1
ATOM 1776 O O . ALA A 1 228 ? -15.672 31.219 10.812 1 89.5 228 ALA A O 1
ATOM 1777 N N . SER A 1 229 ? -16.656 32.75 12.195 1 93.69 229 SER A N 1
ATOM 1778 C CA . SER A 1 229 ? -15.547 32.781 13.125 1 93.69 229 SER A CA 1
ATOM 1779 C C . SER A 1 229 ? -15.258 31.406 13.719 1 93.69 229 SER A C 1
ATOM 1781 O O . SER A 1 229 ? -16.172 30.594 13.875 1 93.69 229 SER A O 1
ATOM 1783 N N . PHE A 1 230 ? -13.961 31.188 13.977 1 94.12 230 PHE A N 1
ATOM 1784 C CA . PHE A 1 230 ? -13.617 30 14.734 1 94.12 230 PHE A CA 1
ATOM 1785 C C . PHE A 1 230 ? -14.125 30.094 16.172 1 94.12 230 PHE A C 1
ATOM 1787 O O . PHE A 1 230 ? -14.047 31.156 16.797 1 94.12 230 PHE A O 1
ATOM 1794 N N . THR A 1 231 ? -14.758 29.031 16.562 1 92.25 231 THR A N 1
ATOM 1795 C CA . THR A 1 231 ? -15.305 29.078 17.922 1 92.25 231 THR A CA 1
ATOM 1796 C C . THR A 1 231 ? -14.758 27.938 18.766 1 92.25 231 THR A C 1
ATOM 1798 O O . THR A 1 231 ? -14.352 26.906 18.234 1 92.25 231 THR A O 1
ATOM 1801 N N . GLU A 1 232 ? -14.664 28.156 20.016 1 92.25 232 GLU A N 1
ATOM 1802 C CA . GLU A 1 232 ? -14.289 27.141 20.984 1 92.25 232 GLU A CA 1
ATOM 1803 C C . GLU A 1 232 ? -12.836 26.688 20.797 1 92.25 232 GLU A C 1
ATOM 1805 O O . GLU A 1 232 ? -12.555 25.5 20.766 1 92.25 232 GLU A O 1
ATOM 1810 N N . ILE A 1 233 ? -12.039 27.688 20.609 1 93.94 233 ILE A N 1
ATOM 1811 C CA . ILE A 1 233 ? -10.602 27.438 20.562 1 93.94 233 ILE A CA 1
ATOM 1812 C C . ILE A 1 233 ? -10.016 27.516 21.969 1 93.94 233 ILE A C 1
ATOM 1814 O O . ILE A 1 233 ? -10.211 28.5 22.672 1 93.94 233 ILE A O 1
ATOM 1818 N N . CYS A 1 234 ? -9.359 26.531 22.344 1 93.5 234 CYS A N 1
ATOM 1819 C CA . CYS A 1 234 ? -8.773 26.516 23.688 1 93.5 234 CYS A CA 1
ATOM 1820 C C . CYS A 1 234 ? -7.262 26.312 23.609 1 93.5 234 CYS A C 1
ATOM 1822 O O . CYS A 1 234 ? -6.785 25.328 23.078 1 93.5 234 CYS A O 1
ATOM 1824 N N . LEU A 1 235 ? -6.48 27.203 24.109 1 94.38 235 LEU A N 1
ATOM 1825 C CA . LEU A 1 235 ? -5.031 27.125 24.234 1 94.38 235 LEU A CA 1
ATOM 1826 C C . LEU A 1 235 ? -4.621 27.094 25.703 1 94.38 235 LEU A C 1
ATOM 1828 O O . LEU A 1 235 ? -4.996 27.969 26.484 1 94.38 235 LEU A O 1
ATOM 1832 N N . SER A 1 236 ? -3.898 26.062 26.031 1 94 236 SER A N 1
ATOM 1833 C CA . SER A 1 236 ? -3.578 25.938 27.453 1 94 236 SER A CA 1
ATOM 1834 C C . SER A 1 236 ? -2.148 25.453 27.656 1 94 236 SER A C 1
ATOM 1836 O O . SER A 1 236 ? -1.704 24.531 26.969 1 94 236 SER A O 1
ATOM 1838 N N . ASN A 1 237 ? -1.406 26.047 28.594 1 94.19 237 ASN A N 1
ATOM 1839 C CA . ASN A 1 237 ? -0.057 25.641 28.984 1 94.19 237 ASN A CA 1
ATOM 1840 C C . ASN A 1 237 ? 0.874 25.578 27.781 1 94.19 237 ASN A C 1
ATOM 1842 O O . ASN A 1 237 ? 1.473 24.531 27.5 1 94.19 237 ASN A O 1
ATOM 1846 N N . ILE A 1 238 ? 0.935 26.672 27.172 1 95.62 238 ILE A N 1
ATOM 1847 C CA . ILE A 1 238 ? 1.737 26.812 25.953 1 95.62 238 ILE A CA 1
ATOM 1848 C C . ILE A 1 238 ? 2.863 27.812 26.188 1 95.62 238 ILE A C 1
ATOM 1850 O O . ILE A 1 238 ? 2.629 28.922 26.703 1 95.62 238 ILE A O 1
ATOM 1854 N N . ASN A 1 239 ? 4.059 27.422 25.938 1 95.69 239 ASN A N 1
ATOM 1855 C CA . ASN A 1 239 ? 5.234 28.266 26.031 1 95.69 239 ASN A CA 1
ATOM 1856 C C . ASN A 1 239 ? 6.035 28.266 24.719 1 95.69 239 ASN A C 1
ATOM 1858 O O . ASN A 1 239 ? 6.742 27.297 24.438 1 95.69 239 ASN A O 1
ATOM 1862 N N . LEU A 1 240 ? 5.934 29.312 23.953 1 95.25 240 LEU A N 1
ATOM 1863 C CA . LEU A 1 240 ? 6.625 29.453 22.672 1 95.25 240 LEU A CA 1
ATOM 1864 C C . LEU A 1 240 ? 7.676 30.547 22.75 1 95.25 240 LEU A C 1
ATOM 1866 O O . LEU A 1 240 ? 7.348 31.734 22.656 1 95.25 240 LEU A O 1
ATOM 1870 N N . ARG A 1 241 ? 8.922 30.109 22.766 1 92.25 241 ARG A N 1
ATOM 1871 C CA . ARG A 1 241 ? 10 31.062 23 1 92.25 241 ARG A CA 1
ATOM 1872 C C . ARG A 1 241 ? 10.766 31.344 21.719 1 92.25 241 ARG A C 1
ATOM 1874 O O . ARG A 1 241 ? 11 30.438 20.906 1 92.25 241 ARG A O 1
ATOM 1881 N N . GLY A 1 242 ? 11.039 32.562 21.516 1 89.44 242 GLY A N 1
ATOM 1882 C CA . GLY A 1 242 ? 11.883 32.938 20.391 1 89.44 242 GLY A CA 1
ATOM 1883 C C . GLY A 1 242 ? 13.352 32.656 20.625 1 89.44 242 GLY A C 1
ATOM 1884 O O . GLY A 1 242 ? 13.727 32.156 21.703 1 89.44 242 GLY A O 1
ATOM 1885 N N . ALA A 1 243 ? 14.07 32.906 19.516 1 82.5 243 ALA A N 1
ATOM 1886 C CA . ALA A 1 243 ? 15.523 32.781 19.656 1 82.5 243 ALA A CA 1
ATOM 1887 C C . ALA A 1 243 ? 16.062 33.812 20.641 1 82.5 243 ALA A C 1
ATOM 1889 O O . ALA A 1 243 ? 15.469 34.875 20.828 1 82.5 243 ALA A O 1
ATOM 1890 N N . ILE A 1 244 ? 17.188 33.312 21.266 1 76 244 ILE A N 1
ATOM 1891 C CA . ILE A 1 244 ? 17.828 34.219 22.219 1 76 244 ILE A CA 1
ATOM 1892 C C . ILE A 1 244 ? 18.172 35.531 21.547 1 76 244 ILE A C 1
ATOM 1894 O O . ILE A 1 244 ? 18.797 35.562 20.484 1 76 244 ILE A O 1
ATOM 1898 N N . GLY A 1 245 ? 17.797 36.625 22.109 1 71.06 245 GLY A N 1
ATOM 1899 C CA . GLY A 1 245 ? 18.109 37.969 21.609 1 71.06 245 GLY A CA 1
ATOM 1900 C C . GLY A 1 245 ? 17.188 38.438 20.5 1 71.06 245 GLY A C 1
ATOM 1901 O O . GLY A 1 245 ? 17.344 39.531 19.969 1 71.06 245 GLY A O 1
ATOM 1902 N N . GLN A 1 246 ? 16.281 37.625 20.062 1 70.88 246 GLN A N 1
ATOM 1903 C CA . GLN A 1 246 ? 15.367 38 19 1 70.88 246 GLN A CA 1
ATOM 1904 C C . GLN A 1 246 ? 13.945 38.156 19.547 1 70.88 246 GLN A C 1
ATOM 1906 O O . GLN A 1 246 ? 13.516 37.406 20.422 1 70.88 246 GLN A O 1
ATOM 1911 N N . ARG A 1 247 ? 13.406 39.25 19.281 1 66.5 247 ARG A N 1
ATOM 1912 C CA . ARG A 1 247 ? 12.016 39.469 19.672 1 66.5 247 ARG A CA 1
ATOM 1913 C C . ARG A 1 247 ? 11.07 38.656 18.812 1 66.5 247 ARG A C 1
ATOM 1915 O O . ARG A 1 247 ? 11.211 38.594 17.594 1 66.5 247 ARG A O 1
ATOM 1922 N N . ASN A 1 248 ? 10.227 37.844 19.453 1 73.62 248 ASN A N 1
ATOM 1923 C CA . ASN A 1 248 ? 9.195 37.094 18.719 1 73.62 248 ASN A CA 1
ATOM 1924 C C . ASN A 1 248 ? 8.156 38.062 18.125 1 73.62 248 ASN A C 1
ATOM 1926 O O . ASN A 1 248 ? 7.898 39.125 18.688 1 73.62 248 ASN A O 1
ATOM 1930 N N . LEU A 1 249 ? 7.742 37.781 16.969 1 82.88 249 LEU A N 1
ATOM 1931 C CA . LEU A 1 249 ? 6.527 38.438 16.5 1 82.88 249 LEU A CA 1
ATOM 1932 C C . LEU A 1 249 ? 5.352 38.125 17.438 1 82.88 249 LEU A C 1
ATOM 1934 O O . LEU A 1 249 ? 5.336 37.094 18.109 1 82.88 249 LEU A O 1
ATOM 1938 N N . PRO A 1 250 ? 4.527 39.031 17.594 1 86.06 250 PRO A N 1
ATOM 1939 C CA . PRO A 1 250 ? 3.359 38.75 18.438 1 86.06 250 PRO A CA 1
ATOM 1940 C C . PRO A 1 250 ? 2.391 37.75 17.797 1 86.06 250 PRO A C 1
ATOM 1942 O O . PRO A 1 250 ? 2.436 37.531 16.578 1 86.06 250 PRO A O 1
ATOM 1945 N N . TRP A 1 251 ? 1.522 37.188 18.641 1 92.56 251 TRP A N 1
ATOM 1946 C CA . TRP A 1 251 ? 0.382 36.406 18.141 1 92.56 251 TRP A CA 1
ATOM 1947 C C . TRP A 1 251 ? -0.51 37.281 17.266 1 92.56 251 TRP A C 1
ATOM 1949 O O . TRP A 1 251 ? -0.67 38.469 17.516 1 92.56 251 TRP A O 1
ATOM 1959 N N . GLN A 1 252 ? -0.973 36.75 16.25 1 92.88 252 GLN A N 1
ATOM 1960 C CA . GLN A 1 252 ? -1.969 37.406 15.414 1 92.88 252 GLN A CA 1
ATOM 1961 C C . GLN A 1 252 ? -3.256 36.594 15.344 1 92.88 252 GLN A C 1
ATOM 1963 O O . GLN A 1 252 ? -3.227 35.406 14.992 1 92.88 252 GLN A O 1
ATOM 1968 N N . CYS A 1 253 ? -4.363 37.219 15.727 1 93.88 253 CYS A N 1
ATOM 1969 C CA . CYS A 1 253 ? -5.645 36.531 15.695 1 93.88 253 CYS A CA 1
ATOM 1970 C C . CYS A 1 253 ? -6.723 37.406 15.07 1 93.88 253 CYS A C 1
ATOM 1972 O O . CYS A 1 253 ? -6.703 38.625 15.219 1 93.88 253 CYS A O 1
ATOM 1974 N N . SER A 1 254 ? -7.559 36.875 14.359 1 93.62 254 SER A N 1
ATOM 1975 C CA . SER A 1 254 ? -8.75 37.5 13.828 1 93.62 254 SER A CA 1
ATOM 1976 C C . SER A 1 254 ? -9.906 36.531 13.688 1 93.62 254 SER A C 1
ATOM 1978 O O . SER A 1 254 ? -9.688 35.344 13.367 1 93.62 254 SER A O 1
ATOM 1980 N N . ASP A 1 255 ? -11.18 36.938 14.008 1 94.56 255 ASP A N 1
ATOM 1981 C CA . ASP A 1 255 ? -12.406 36.188 13.797 1 94.56 255 ASP A CA 1
ATOM 1982 C C . ASP A 1 255 ? -12.352 34.844 14.516 1 94.56 255 ASP A C 1
ATOM 1984 O O . ASP A 1 255 ? -12.594 33.812 13.898 1 94.56 255 ASP A O 1
ATOM 1988 N N . VAL A 1 256 ? -11.93 34.938 15.773 1 94.06 256 VAL A N 1
ATOM 1989 C CA . VAL A 1 256 ? -11.781 33.719 16.578 1 94.06 256 VAL A CA 1
ATOM 1990 C C . VAL A 1 256 ? -12.211 34 18.016 1 94.06 256 VAL A C 1
ATOM 1992 O O . VAL A 1 256 ? -12.102 35.125 18.5 1 94.06 256 VAL A O 1
ATOM 1995 N N . SER A 1 257 ? -12.836 33.094 18.625 1 91.62 257 SER A N 1
ATOM 1996 C CA . SER A 1 257 ? -13.164 33.156 20.047 1 91.62 257 SER A CA 1
ATOM 1997 C C . SER A 1 257 ? -12.781 31.859 20.766 1 91.62 257 SER A C 1
ATOM 1999 O O . SER A 1 257 ? -12.742 30.781 20.156 1 91.62 257 SER A O 1
ATOM 2001 N N . GLY A 1 258 ? -12.422 32.031 22.016 1 91.56 258 GLY A N 1
ATOM 2002 C CA . GLY A 1 258 ? -12.031 30.891 22.812 1 91.56 258 GLY A CA 1
ATOM 2003 C C . GLY A 1 258 ? -11.383 31.266 24.125 1 91.56 258 GLY A C 1
ATOM 2004 O O . GLY A 1 258 ? -11.625 32.344 24.656 1 91.56 258 GLY A O 1
ATOM 2005 N N . VAL A 1 259 ? -10.711 30.297 24.641 1 90.44 259 VAL A N 1
ATOM 2006 C CA . VAL A 1 259 ? -10.141 30.469 25.969 1 90.44 259 VAL A CA 1
ATOM 2007 C C . VAL A 1 259 ? -8.633 30.234 25.922 1 90.44 259 VAL A C 1
ATOM 2009 O O . VAL A 1 259 ? -8.164 29.344 25.188 1 90.44 259 VAL A O 1
ATOM 2012 N N . VAL A 1 260 ? -7.859 31 26.625 1 91.38 260 VAL A N 1
ATOM 2013 C CA . VAL A 1 260 ? -6.418 30.812 26.766 1 91.38 260 VAL A CA 1
ATOM 2014 C C . VAL A 1 260 ? -6.055 30.703 28.25 1 91.38 260 VAL A C 1
ATOM 2016 O O . VAL A 1 260 ? -6.594 31.438 29.078 1 91.38 260 VAL A O 1
ATOM 2019 N N . VAL A 1 261 ? -5.305 29.719 28.531 1 90.69 261 VAL A N 1
ATOM 2020 C CA . VAL A 1 261 ? -4.82 29.531 29.891 1 90.69 261 VAL A CA 1
ATOM 2021 C C . VAL A 1 261 ? -3.311 29.297 29.891 1 90.69 261 VAL A C 1
ATOM 2023 O O . VAL A 1 261 ? -2.826 28.312 29.328 1 90.69 261 VAL A O 1
ATOM 2026 N N . GLN A 1 262 ? -2.48 30.188 30.547 1 90.31 262 GLN A N 1
ATOM 2027 C CA . GLN A 1 262 ? -1.035 30.047 30.703 1 90.31 262 GLN A CA 1
ATOM 2028 C C . GLN A 1 262 ? -0.353 29.891 29.344 1 90.31 262 GLN A C 1
ATOM 2030 O O . GLN A 1 262 ? 0.311 28.891 29.078 1 90.31 262 GLN A O 1
ATOM 2035 N N . VAL A 1 263 ? -0.543 30.891 28.547 1 92.5 263 VAL A N 1
ATOM 2036 C CA . VAL A 1 263 ? 0.084 30.906 27.234 1 92.5 263 VAL A CA 1
ATOM 2037 C C . VAL A 1 263 ? 1.146 32 27.172 1 92.5 263 VAL A C 1
ATOM 2039 O O . VAL A 1 263 ? 0.884 33.156 27.562 1 92.5 263 VAL A O 1
ATOM 2042 N N . SER A 1 264 ? 2.307 31.672 26.828 1 91.12 264 SER A N 1
ATOM 2043 C CA . SER A 1 264 ? 3.41 32.625 26.688 1 91.12 264 SER A CA 1
ATOM 2044 C C . SER A 1 264 ? 4.062 32.5 25.312 1 91.12 264 SER A C 1
ATOM 2046 O O . SER A 1 264 ? 4.406 31.422 24.875 1 91.12 264 SER A O 1
ATOM 2048 N N . PRO A 1 265 ? 4.391 33.688 24.641 1 90.12 265 PRO A N 1
ATOM 2049 C CA . PRO A 1 265 ? 3.947 35.031 24.969 1 90.12 265 PRO A CA 1
ATOM 2050 C C . PRO A 1 265 ? 2.428 35.188 24.922 1 90.12 265 PRO A C 1
ATOM 2052 O O . PRO A 1 265 ? 1.727 34.281 24.469 1 90.12 265 PRO A O 1
ATOM 2055 N N . TRP A 1 266 ? 1.986 36.25 25.391 1 82.25 266 TRP A N 1
ATOM 2056 C CA . TRP A 1 266 ? 0.552 36.5 25.484 1 82.25 266 TRP A CA 1
ATOM 2057 C C . TRP A 1 266 ? -0.11 36.406 24.109 1 82.25 266 TRP A C 1
ATOM 2059 O O . TRP A 1 266 ? 0.422 36.906 23.125 1 82.25 266 TRP A O 1
ATOM 2069 N N . SER A 1 267 ? -1.209 35.625 24.172 1 78.81 267 SER A N 1
ATOM 2070 C CA . SER A 1 267 ? -1.917 35.375 22.922 1 78.81 267 SER A CA 1
ATOM 2071 C C . SER A 1 267 ? -2.777 36.594 22.531 1 78.81 267 SER A C 1
ATOM 2073 O O . SER A 1 267 ? -2.5 37.719 22.953 1 78.81 267 SER A O 1
ATOM 2075 N N . CYS A 1 268 ? -3.795 36.344 21.75 1 82.19 268 CYS A N 1
ATOM 2076 C CA . CYS A 1 268 ? -4.59 37.375 21.141 1 82.19 268 CYS A CA 1
ATOM 2077 C C . CYS A 1 268 ? -5.723 37.812 22.062 1 82.19 268 CYS A C 1
ATOM 2079 O O . CYS A 1 268 ? -6.203 37.031 22.875 1 82.19 268 CYS A O 1
ATOM 2081 N N . SER A 1 269 ? -6.09 39.062 21.969 1 77.75 269 SER A N 1
ATOM 2082 C CA . SER A 1 269 ? -7.152 39.656 22.781 1 77.75 269 SER A CA 1
ATOM 2083 C C . SER A 1 269 ? -8.492 38.969 22.516 1 77.75 269 SER A C 1
ATOM 2085 O O . SER A 1 269 ? -9.398 39.031 23.344 1 77.75 269 SER A O 1
ATOM 2087 N N . GLN A 1 270 ? -8.602 38.375 21.359 1 81.75 270 GLN A N 1
ATOM 2088 C CA . GLN A 1 270 ? -9.844 37.75 20.969 1 81.75 270 GLN A CA 1
ATOM 2089 C C . GLN A 1 270 ? -10.102 36.5 21.812 1 81.75 270 GLN A C 1
ATOM 2091 O O . GLN A 1 270 ? -11.227 35.969 21.844 1 81.75 270 GLN A O 1
ATOM 2096 N N . LEU A 1 271 ? -9.023 36.062 22.406 1 84.75 271 LEU A N 1
ATOM 2097 C CA . LEU A 1 271 ? -9.141 34.875 23.25 1 84.75 271 LEU A CA 1
ATOM 2098 C C . LEU A 1 271 ? -9.172 35.25 24.719 1 84.75 271 LEU A C 1
ATOM 2100 O O . LEU A 1 271 ? -8.391 36.094 25.156 1 84.75 271 LEU A O 1
ATOM 2104 N N . THR A 1 272 ? -10.211 34.781 25.391 1 78.12 272 THR A N 1
ATOM 2105 C CA . THR A 1 272 ? -10.414 35.188 26.781 1 78.12 272 THR A CA 1
ATOM 2106 C C . THR A 1 272 ? -9.539 34.344 27.719 1 78.12 272 THR A C 1
ATOM 2108 O O . THR A 1 272 ? -9.344 33.156 27.484 1 78.12 272 THR A O 1
ATOM 2111 N N . SER A 1 273 ? -8.961 35.062 28.641 1 72.81 273 SER A N 1
ATOM 2112 C CA . SER A 1 273 ? -8.109 34.406 29.609 1 72.81 273 SER A CA 1
ATOM 2113 C C . SER A 1 273 ? -8.938 33.594 30.609 1 72.81 273 SER A C 1
ATOM 2115 O O . SER A 1 273 ? -9.906 34.094 31.172 1 72.81 273 SER A O 1
ATOM 2117 N N . GLY A 1 274 ? -8.875 32.312 30.453 1 67.38 274 GLY A N 1
ATOM 2118 C CA . GLY A 1 274 ? -9.562 31.453 31.406 1 67.38 274 GLY A CA 1
ATOM 2119 C C . GLY A 1 274 ? -8.781 31.234 32.688 1 67.38 274 GLY A C 1
ATOM 2120 O O . GLY A 1 274 ? -7.566 31.453 32.719 1 67.38 274 GLY A O 1
ATOM 2121 N N . ARG A 1 275 ? -9.477 31.188 33.906 1 60.5 275 ARG A N 1
ATOM 2122 C CA . ARG A 1 275 ? -8.875 31.062 35.219 1 60.5 275 ARG A CA 1
ATOM 2123 C C . ARG A 1 275 ? -8.5 29.609 35.5 1 60.5 275 ARG A C 1
ATOM 2125 O O . ARG A 1 275 ? -7.555 29.359 36.25 1 60.5 275 ARG A O 1
ATOM 2132 N N . HIS A 1 276 ? -9.219 28.641 34.938 1 56.22 276 HIS A N 1
ATOM 2133 C CA . HIS A 1 276 ? -8.938 27.266 35.344 1 56.22 276 HIS A CA 1
ATOM 2134 C C . HIS A 1 276 ? -8.648 26.391 34.094 1 56.22 276 HIS A C 1
ATOM 2136 O O . HIS A 1 276 ? -9.312 26.531 33.062 1 56.22 276 HIS A O 1
ATOM 2142 N N . ILE A 1 277 ? -7.559 25.641 34.156 1 51.69 277 ILE A N 1
ATOM 2143 C CA . ILE A 1 277 ? -7.02 24.75 33.156 1 51.69 277 ILE A CA 1
ATOM 2144 C C . ILE A 1 277 ? -8.117 23.812 32.656 1 51.69 277 ILE A C 1
ATOM 2146 O O . ILE A 1 277 ? -8.125 23.406 31.5 1 51.69 277 ILE A O 1
ATOM 2150 N N . GLY A 1 278 ? -8.938 23.438 33.594 1 55.69 278 GLY A N 1
ATOM 2151 C CA . GLY A 1 278 ? -10.047 22.562 33.25 1 55.69 278 GLY A CA 1
ATOM 2152 C C . GLY A 1 278 ? -10.938 23.141 32.156 1 55.69 278 GLY A C 1
ATOM 2153 O O . GLY A 1 278 ? -11.828 22.453 31.641 1 55.69 278 GLY A O 1
ATOM 2154 N N . ALA A 1 279 ? -10.68 24.344 31.828 1 55.28 279 ALA A N 1
ATOM 2155 C CA . ALA A 1 279 ? -11.516 24.984 30.812 1 55.28 279 ALA A CA 1
ATOM 2156 C C . ALA A 1 279 ? -11.281 24.375 29.438 1 55.28 279 ALA A C 1
ATOM 2158 O O . ALA A 1 279 ? -12.164 24.422 28.578 1 55.28 279 ALA A O 1
ATOM 2159 N N . CYS A 1 280 ? -10.141 23.969 29.203 1 65.5 280 CYS A N 1
ATOM 2160 C CA . CYS A 1 280 ? -9.812 23.344 27.922 1 65.5 280 CYS A CA 1
ATOM 2161 C C . CYS A 1 280 ? -9.984 21.844 27.969 1 65.5 280 CYS A C 1
ATOM 2163 O O . CYS A 1 280 ? -9.398 21.109 27.172 1 65.5 280 CYS A O 1
ATOM 2165 N N . SER A 1 281 ? -10.891 21.234 28.844 1 57.09 281 SER A N 1
ATOM 2166 C CA . SER A 1 281 ? -11.016 19.781 28.953 1 57.09 281 SER A CA 1
ATOM 2167 C C . SER A 1 281 ? -11.664 19.188 27.703 1 57.09 281 SER A C 1
ATOM 2169 O O . SER A 1 281 ? -12.609 19.766 27.156 1 57.09 281 SER A O 1
ATOM 2171 N N . SER A 1 282 ? -10.938 18.578 26.859 1 52.03 282 SER A N 1
ATOM 2172 C CA . SER A 1 282 ? -11.359 17.906 25.641 1 52.03 282 SER A CA 1
ATOM 2173 C C . SER A 1 282 ? -12.367 16.797 25.953 1 52.03 282 SER A C 1
ATOM 2175 O O . SER A 1 282 ? -12.344 16.203 27.031 1 52.03 282 SER A O 1
ATOM 2177 N N . SER A 1 283 ? -13.57 16.891 25.438 1 42.88 283 SER A N 1
ATOM 2178 C CA . SER A 1 283 ? -14.508 15.773 25.516 1 42.88 283 SER A CA 1
ATOM 2179 C C . SER A 1 283 ? -13.938 14.516 24.875 1 42.88 283 SER A C 1
ATOM 2181 O O . SER A 1 283 ? -14.641 13.523 24.703 1 42.88 283 SER A O 1
ATOM 2183 N N . PHE A 1 284 ? -12.797 14.211 24.625 1 40.03 284 PHE A N 1
ATOM 2184 C CA . PHE A 1 284 ? -12.609 12.859 24.125 1 40.03 284 PHE A CA 1
ATOM 2185 C C . PHE A 1 284 ? -12.797 11.828 25.234 1 40.03 284 PHE A C 1
ATOM 2187 O O . PHE A 1 284 ? -12.461 12.094 26.391 1 40.03 284 PHE A O 1
ATOM 2194 N N . MET B 1 1 ? -23.5 2.717 -8.109 1 16.2 1 MET B N 1
ATOM 2195 C CA . MET B 1 1 ? -22.609 3.131 -9.188 1 16.2 1 MET B CA 1
ATOM 2196 C C . MET B 1 1 ? -21.172 3.266 -8.688 1 16.2 1 MET B C 1
ATOM 2198 O O . MET B 1 1 ? -20.922 3.967 -7.703 1 16.2 1 MET B O 1
ATOM 2202 N N . VAL B 1 2 ? -20.375 2.309 -8.641 1 21.92 2 VAL B N 1
ATOM 2203 C CA . VAL B 1 2 ? -18.953 2.334 -8.352 1 21.92 2 VAL B CA 1
ATOM 2204 C C . VAL B 1 2 ? -18.328 3.602 -8.93 1 21.92 2 VAL B C 1
ATOM 2206 O O . VAL B 1 2 ? -18.547 3.93 -10.102 1 21.92 2 VAL B O 1
ATOM 2209 N N . ASN B 1 3 ? -18.156 4.578 -8.047 1 25.09 3 ASN B N 1
ATOM 2210 C CA . ASN B 1 3 ? -17.688 5.902 -8.43 1 25.09 3 ASN B CA 1
ATOM 2211 C C . ASN B 1 3 ? -16.578 5.816 -9.477 1 25.09 3 ASN B C 1
ATOM 2213 O O . ASN B 1 3 ? -15.672 4.988 -9.367 1 25.09 3 ASN B O 1
ATOM 2217 N N . ASP B 1 4 ? -16.828 6.012 -10.656 1 29.52 4 ASP B N 1
ATOM 2218 C CA . ASP B 1 4 ? -16.125 6.27 -11.906 1 29.52 4 ASP B CA 1
ATOM 2219 C C . ASP B 1 4 ? -14.773 6.938 -11.648 1 29.52 4 ASP B C 1
ATOM 2221 O O . ASP B 1 4 ? -14.125 7.426 -12.57 1 29.52 4 ASP B O 1
ATOM 2225 N N . GLY B 1 5 ? -14.672 7.457 -10.5 1 30.59 5 GLY B N 1
ATOM 2226 C CA . GLY B 1 5 ? -13.445 8.203 -10.266 1 30.59 5 GLY B CA 1
ATOM 2227 C C . GLY B 1 5 ? -12.195 7.348 -10.359 1 30.59 5 GLY B C 1
ATOM 2228 O O . GLY B 1 5 ? -11.141 7.73 -9.859 1 30.59 5 GLY B O 1
ATOM 2229 N N . TYR B 1 6 ? -12.414 6.016 -10.258 1 36.22 6 TYR B N 1
ATOM 2230 C CA . TYR B 1 6 ? -11.195 5.277 -10.57 1 36.22 6 TYR B CA 1
ATOM 2231 C C . TYR B 1 6 ? -10.445 5.922 -11.734 1 36.22 6 TYR B C 1
ATOM 2233 O O . TYR B 1 6 ? -11.055 6.414 -12.68 1 36.22 6 TYR B O 1
ATOM 2241 N N . CYS B 1 7 ? -9.32 6.418 -11.484 1 38.88 7 CYS B N 1
ATOM 2242 C CA . CYS B 1 7 ? -8.375 7.18 -12.305 1 38.88 7 CYS B CA 1
ATOM 2243 C C . CYS B 1 7 ? -8.336 6.645 -13.727 1 38.88 7 CYS B C 1
ATOM 2245 O O . CYS B 1 7 ? -8.094 5.457 -13.945 1 38.88 7 CYS B O 1
ATOM 2247 N N . SER B 1 8 ? -9.211 7.117 -14.57 1 43.62 8 SER B N 1
ATOM 2248 C CA . SER B 1 8 ? -9.055 7.062 -16.016 1 43.62 8 SER B CA 1
ATOM 2249 C C . SER B 1 8 ? -7.594 6.867 -16.406 1 43.62 8 SER B C 1
ATOM 2251 O O . SER B 1 8 ? -7.285 6.609 -17.578 1 43.62 8 SER B O 1
ATOM 2253 N N . LEU B 1 9 ? -6.664 7.137 -15.484 1 51.72 9 LEU B N 1
ATOM 2254 C CA . LEU B 1 9 ? -5.32 7.066 -16.047 1 51.72 9 LEU B CA 1
ATOM 2255 C C . LEU B 1 9 ? -4.582 5.832 -15.547 1 51.72 9 LEU B C 1
ATOM 2257 O O . LEU B 1 9 ? -4.672 5.484 -14.367 1 51.72 9 LEU B O 1
ATOM 2261 N N . GLY B 1 10 ? -4.379 4.953 -16.281 1 62.06 10 GLY B N 1
ATOM 2262 C CA . GLY B 1 10 ? -3.562 3.764 -16.109 1 62.06 10 GLY B CA 1
ATOM 2263 C C . GLY B 1 10 ? -2.139 4.074 -15.688 1 62.06 10 GLY B C 1
ATOM 2264 O O . GLY B 1 10 ? -1.676 5.207 -15.828 1 62.06 10 GLY B O 1
ATOM 2265 N N . ILE B 1 11 ? -1.551 3.219 -14.844 1 67.5 11 ILE B N 1
ATOM 2266 C CA . ILE B 1 11 ? -0.121 3.299 -14.562 1 67.5 11 ILE B CA 1
ATOM 2267 C C . ILE B 1 11 ? 0.654 2.492 -15.609 1 67.5 11 ILE B C 1
ATOM 2269 O O . ILE B 1 11 ? 0.065 1.719 -16.359 1 67.5 11 ILE B O 1
ATOM 2273 N N . ALA B 1 12 ? 1.971 2.803 -15.594 1 67.38 12 ALA B N 1
ATOM 2274 C CA . ALA B 1 12 ? 2.814 2.135 -16.578 1 67.38 12 ALA B CA 1
ATOM 2275 C C . ALA B 1 12 ? 2.789 0.621 -16.391 1 67.38 12 ALA B C 1
ATOM 2277 O O . ALA B 1 12 ? 2.641 0.133 -15.266 1 67.38 12 ALA B O 1
ATOM 2278 N N . PRO B 1 13 ? 2.957 -0.045 -17.5 1 68.25 13 PRO B N 1
ATOM 2279 C CA . PRO B 1 13 ? 3.121 -1.495 -17.375 1 68.25 13 PRO B CA 1
ATOM 2280 C C . PRO B 1 13 ? 4.422 -1.883 -16.688 1 68.25 13 PRO B C 1
ATOM 2282 O O . PRO B 1 13 ? 5.328 -1.054 -16.547 1 68.25 13 PRO B O 1
ATOM 2285 N N . LEU B 1 14 ? 4.418 -3.062 -16.219 1 68.75 14 LEU B N 1
ATOM 2286 C CA . LEU B 1 14 ? 5.664 -3.551 -15.641 1 68.75 14 LEU B CA 1
ATOM 2287 C C . LEU B 1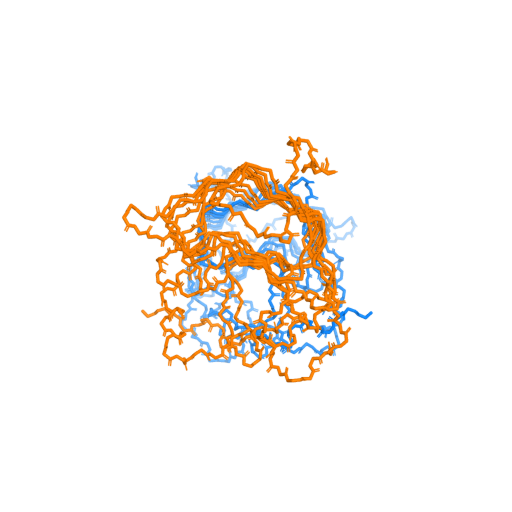 14 ? 6.77 -3.604 -16.688 1 68.75 14 LEU B C 1
ATOM 2289 O O . LEU B 1 14 ? 6.527 -3.984 -17.844 1 68.75 14 LEU B O 1
ATOM 2293 N N . PRO B 1 15 ? 7.922 -3.203 -16.266 1 63.28 15 PRO B N 1
ATOM 2294 C CA . PRO B 1 15 ? 9.031 -3.176 -17.219 1 63.28 15 PRO B CA 1
ATOM 2295 C C . PRO B 1 15 ? 9.273 -4.531 -17.875 1 63.28 15 PRO B C 1
ATOM 2297 O O . PRO B 1 15 ? 9.648 -4.594 -19.047 1 63.28 15 PRO B O 1
ATOM 2300 N N . SER B 1 16 ? 9.047 -5.508 -17.156 1 63.12 16 SER B N 1
ATOM 2301 C CA . SER B 1 16 ? 9.359 -6.844 -17.656 1 63.12 16 SER B CA 1
ATOM 2302 C C . SER B 1 16 ? 8.422 -7.246 -18.781 1 63.12 16 SER B C 1
ATOM 2304 O O . SER B 1 16 ? 8.781 -8.055 -19.641 1 63.12 16 SER B O 1
ATOM 2306 N N . TYR B 1 17 ? 7.191 -6.594 -18.75 1 63.78 17 TYR B N 1
ATOM 2307 C CA . TYR B 1 17 ? 6.219 -6.949 -19.781 1 63.78 17 TYR B CA 1
ATOM 2308 C C . TYR B 1 17 ? 6.238 -5.934 -20.922 1 63.78 17 TYR B C 1
ATOM 2310 O O . TYR B 1 17 ? 5.973 -6.281 -22.062 1 63.78 17 TYR B O 1
ATOM 2318 N N . GLY B 1 18 ? 6.656 -4.766 -20.547 1 61.5 18 GLY B N 1
ATOM 2319 C CA . GLY B 1 18 ? 6.672 -3.666 -21.5 1 61.5 18 GLY B CA 1
ATOM 2320 C C . GLY B 1 18 ? 5.285 -3.227 -21.922 1 61.5 18 GLY B C 1
ATOM 2321 O O . GLY B 1 18 ? 5.137 -2.24 -22.656 1 61.5 18 GLY B O 1
ATOM 2322 N N . ARG B 1 19 ? 4.328 -4.09 -21.562 1 61.81 19 ARG B N 1
ATOM 2323 C CA . ARG B 1 19 ? 2.93 -3.758 -21.812 1 61.81 19 ARG B CA 1
ATOM 2324 C C . ARG B 1 19 ? 2.025 -4.363 -20.75 1 61.81 19 ARG B C 1
ATOM 2326 O O . ARG B 1 19 ? 2.467 -5.191 -19.953 1 61.81 19 ARG B O 1
ATOM 2333 N N . GLY B 1 20 ? 0.775 -3.842 -20.812 1 64.06 20 GLY B N 1
ATOM 2334 C CA . GLY B 1 20 ? -0.187 -4.48 -19.922 1 64.06 20 GLY B CA 1
ATOM 2335 C C . GLY B 1 20 ? -0.491 -5.914 -20.312 1 64.06 20 GLY B C 1
ATOM 2336 O O . GLY B 1 20 ? -0.399 -6.281 -21.484 1 64.06 20 GLY B O 1
ATOM 2337 N N . ARG B 1 21 ? -0.88 -6.762 -19.406 1 66.69 21 ARG B N 1
ATOM 2338 C CA . ARG B 1 21 ? -1.151 -8.18 -19.641 1 66.69 21 ARG B CA 1
ATOM 2339 C C . ARG B 1 21 ? -2.439 -8.367 -20.438 1 66.69 21 ARG B C 1
ATOM 2341 O O . ARG B 1 21 ? -2.535 -9.273 -21.266 1 66.69 21 ARG B O 1
ATOM 2348 N N . GLU B 1 22 ? -3.338 -7.539 -20.141 1 75.06 22 GLU B N 1
ATOM 2349 C CA . GLU B 1 22 ? -4.648 -7.715 -20.75 1 75.06 22 GLU B CA 1
ATOM 2350 C C . GLU B 1 22 ? -4.883 -6.676 -21.859 1 75.06 22 GLU B C 1
ATOM 2352 O O . GLU B 1 22 ? -5.648 -6.918 -22.781 1 75.06 22 GLU B O 1
ATOM 2357 N N . GLN B 1 23 ? -4.332 -5.52 -21.766 1 74.56 23 GLN B N 1
ATOM 2358 C CA . GLN B 1 23 ? -4.477 -4.422 -22.719 1 74.56 23 GLN B CA 1
ATOM 2359 C C . GLN B 1 23 ? -3.125 -3.803 -23.047 1 74.56 23 GLN B C 1
ATOM 2361 O O . GLN B 1 23 ? -2.234 -3.742 -22.203 1 74.56 23 GLN B O 1
ATOM 2366 N N . PRO B 1 24 ? -3.348 -3.387 -24.406 1 71.12 24 PRO B N 1
ATOM 2367 C CA . PRO B 1 24 ? -2.133 -2.643 -24.75 1 71.12 24 PRO B CA 1
ATOM 2368 C C . PRO B 1 24 ? -2.006 -1.334 -23.969 1 71.12 24 PRO B C 1
ATOM 2370 O O . PRO B 1 24 ? -3.012 -0.671 -23.703 1 71.12 24 PRO B O 1
ATOM 2373 N N . GLY B 1 25 ? -0.843 -1.247 -23.172 1 69.12 25 GLY B N 1
ATOM 2374 C CA . GLY B 1 25 ? -0.662 0 -22.438 1 69.12 25 GLY B CA 1
ATOM 2375 C C . GLY B 1 25 ? -0.377 -0.204 -20.969 1 69.12 25 GLY B C 1
ATOM 2376 O O . GLY B 1 25 ? 0.359 -1.119 -20.594 1 69.12 25 GLY B O 1
ATOM 2377 N N . GLY B 1 26 ? -1.309 0.687 -20.219 1 73.88 26 GLY B N 1
ATOM 2378 C CA . GLY B 1 26 ? -1.009 0.724 -18.797 1 73.88 26 GLY B CA 1
ATOM 2379 C C . GLY B 1 26 ? -1.868 -0.224 -17.969 1 73.88 26 GLY B C 1
ATOM 2380 O O . GLY B 1 26 ? -2.471 -1.149 -18.516 1 73.88 26 GLY B O 1
ATOM 2381 N N . ARG B 1 27 ? -1.773 -0.227 -16.781 1 80.12 27 ARG B N 1
ATOM 2382 C CA . ARG B 1 27 ? -2.57 -0.995 -15.836 1 80.12 27 ARG B CA 1
ATOM 2383 C C . ARG B 1 27 ? -3.184 -0.087 -14.773 1 80.12 27 ARG B C 1
ATOM 2385 O O . ARG B 1 27 ? -2.682 1.012 -14.531 1 80.12 27 ARG B O 1
ATOM 2392 N N . TYR B 1 28 ? -4.289 -0.555 -14.297 1 79.81 28 TYR B N 1
ATOM 2393 C CA . TYR B 1 28 ? -4.859 0.149 -13.156 1 79.81 28 TYR B CA 1
ATOM 2394 C C . TYR B 1 28 ? -4.035 -0.092 -11.898 1 79.81 28 TYR B C 1
ATOM 2396 O O . TYR B 1 28 ? -3.414 -1.147 -11.75 1 79.81 28 TYR B O 1
ATOM 2404 N N . MET B 1 29 ? -4.117 0.868 -11.055 1 80.56 29 MET B N 1
ATOM 2405 C CA . MET B 1 29 ? -3.357 0.755 -9.812 1 80.56 29 MET B CA 1
ATOM 2406 C C . MET B 1 29 ? -3.945 -0.329 -8.914 1 80.56 29 MET B C 1
ATOM 2408 O O . MET B 1 29 ? -5.164 -0.455 -8.797 1 80.56 29 MET B O 1
ATOM 2412 N N . SER B 1 30 ? -3.023 -0.995 -8.273 1 86.12 30 SER B N 1
ATOM 2413 C CA . SER B 1 30 ? -3.447 -2.025 -7.332 1 86.12 30 SER B CA 1
ATOM 2414 C C . SER B 1 30 ? -4.113 -1.415 -6.105 1 86.12 30 SER B C 1
ATOM 2416 O O . SER B 1 30 ? -3.922 -0.232 -5.812 1 86.12 30 SER B O 1
ATOM 2418 N N . PHE B 1 31 ? -4.871 -2.211 -5.387 1 85.69 31 PHE B N 1
ATOM 2419 C CA . PHE B 1 31 ? -5.578 -1.732 -4.203 1 85.69 31 PHE B CA 1
ATOM 2420 C C . PHE B 1 31 ? -4.602 -1.426 -3.074 1 85.69 31 PHE B C 1
ATOM 2422 O O . PHE B 1 31 ? -4.832 -0.513 -2.279 1 85.69 31 PHE B O 1
ATOM 2429 N N . LEU B 1 32 ? -3.648 -2.213 -3.004 1 88.88 32 LEU B N 1
ATOM 2430 C CA . LEU B 1 32 ? -2.482 -1.914 -2.184 1 88.88 32 LEU B CA 1
ATOM 2431 C C . LEU B 1 32 ? -1.201 -1.995 -3.008 1 88.88 32 LEU B C 1
ATOM 2433 O O . LEU B 1 32 ? -0.848 -3.064 -3.51 1 88.88 32 LEU B O 1
ATOM 2437 N N . HIS B 1 33 ? -0.629 -0.923 -3.205 1 89.56 33 HIS B N 1
ATOM 2438 C CA . HIS B 1 33 ? 0.599 -0.833 -3.986 1 89.56 33 HIS B CA 1
ATOM 2439 C C . HIS B 1 33 ? 1.758 -0.325 -3.135 1 89.56 33 HIS B C 1
ATOM 2441 O O . HIS B 1 33 ? 1.591 0.605 -2.344 1 89.56 33 HIS B O 1
ATOM 2447 N N . GLY B 1 34 ? 2.898 -0.954 -3.25 1 89.38 34 GLY B N 1
ATOM 2448 C CA . GLY B 1 34 ? 4.117 -0.523 -2.584 1 89.38 34 GLY B CA 1
ATOM 2449 C C . GLY B 1 34 ? 5.332 -0.538 -3.492 1 89.38 34 GLY B C 1
ATOM 2450 O O . GLY B 1 34 ? 5.484 -1.442 -4.316 1 89.38 34 GLY B O 1
ATOM 2451 N N . ASP B 1 35 ? 6.152 0.448 -3.316 1 87 35 ASP B N 1
ATOM 2452 C CA . ASP B 1 35 ? 7.379 0.531 -4.102 1 87 35 ASP B CA 1
ATOM 2453 C C . ASP B 1 35 ? 8.555 0.988 -3.242 1 87 35 ASP B C 1
ATOM 2455 O O . ASP B 1 35 ? 8.508 2.062 -2.641 1 87 35 ASP B O 1
ATOM 2459 N N . GLY B 1 36 ? 9.547 0.169 -3.154 1 86.5 36 GLY B N 1
ATOM 2460 C CA . GLY B 1 36 ? 10.758 0.564 -2.451 1 86.5 36 GLY B CA 1
ATOM 2461 C C . GLY B 1 36 ? 10.648 0.414 -0.946 1 86.5 36 GLY B C 1
ATOM 2462 O O . GLY B 1 36 ? 11.242 1.188 -0.195 1 86.5 36 GLY B O 1
ATOM 2463 N N . LEU B 1 37 ? 9.922 -0.462 -0.464 1 89.38 37 LEU B N 1
ATOM 2464 C CA . LEU B 1 37 ? 9.727 -0.689 0.963 1 89.38 37 LEU B CA 1
ATOM 2465 C C . LEU B 1 37 ? 10.812 -1.59 1.529 1 89.38 37 LEU B C 1
ATOM 2467 O O . LEU B 1 37 ? 11.266 -2.52 0.858 1 89.38 37 LEU B O 1
ATOM 2471 N N . HIS B 1 38 ? 11.25 -1.264 2.707 1 92.56 38 HIS B N 1
ATOM 2472 C CA . HIS B 1 38 ? 12.219 -2.102 3.402 1 92.56 38 HIS B CA 1
ATOM 2473 C C . HIS B 1 38 ? 11.781 -2.383 4.836 1 92.56 38 HIS B C 1
ATOM 2475 O O . HIS B 1 38 ? 11.5 -1.454 5.598 1 92.56 38 HIS B O 1
ATOM 2481 N N . ASP B 1 39 ? 11.727 -3.674 5.23 1 94 39 ASP B N 1
ATOM 2482 C CA . ASP B 1 39 ? 11.414 -4.09 6.594 1 94 39 ASP B CA 1
ATOM 2483 C C . ASP B 1 39 ? 10.031 -3.602 7.012 1 94 39 ASP B C 1
ATOM 2485 O O . ASP B 1 39 ? 9.883 -2.957 8.055 1 94 39 ASP B O 1
ATOM 2489 N N . VAL B 1 40 ? 9.07 -3.904 6.266 1 92.56 40 VAL B N 1
ATOM 2490 C CA . VAL B 1 40 ? 7.684 -3.521 6.5 1 92.56 40 VAL B CA 1
ATOM 2491 C C . VAL B 1 40 ? 6.824 -4.773 6.668 1 92.56 40 VAL B C 1
ATOM 2493 O O . VAL B 1 40 ? 7.039 -5.777 5.984 1 92.56 40 VAL B O 1
ATOM 2496 N N . ILE B 1 41 ? 5.949 -4.719 7.602 1 94.44 41 ILE B N 1
ATOM 2497 C CA . ILE B 1 41 ? 4.984 -5.781 7.863 1 94.44 41 ILE B CA 1
ATOM 2498 C C . ILE B 1 41 ? 3.57 -5.277 7.574 1 94.44 41 ILE B C 1
ATOM 2500 O O . ILE B 1 41 ? 3.166 -4.227 8.078 1 94.44 41 ILE B O 1
ATOM 2504 N N . ILE B 1 42 ? 2.867 -5.883 6.754 1 93.38 42 ILE B N 1
ATOM 2505 C CA . ILE B 1 42 ? 1.442 -5.668 6.52 1 93.38 42 ILE B CA 1
ATOM 2506 C C . ILE B 1 42 ? 0.639 -6.797 7.16 1 93.38 42 ILE B C 1
ATOM 2508 O O . ILE B 1 42 ? 0.76 -7.957 6.758 1 93.38 42 ILE B O 1
ATOM 2512 N N . THR B 1 43 ? -0.092 -6.484 8.141 1 95.38 43 THR B N 1
ATOM 2513 C CA . THR B 1 43 ? -0.783 -7.52 8.898 1 95.38 43 THR B CA 1
ATOM 2514 C C . THR B 1 43 ? -2.156 -7.031 9.352 1 95.38 43 THR B C 1
ATOM 2516 O O . THR B 1 43 ? -2.633 -5.988 8.898 1 95.38 43 THR B O 1
ATOM 2519 N N . GLY B 1 44 ? -2.932 -7.82 10.047 1 90.12 44 GLY B N 1
ATOM 2520 C CA . GLY B 1 44 ? -4.242 -7.469 10.57 1 90.12 44 GLY B CA 1
ATOM 2521 C C . GLY B 1 44 ? -4.836 -8.539 11.461 1 90.12 44 GLY B C 1
ATOM 2522 O O . GLY B 1 44 ? -4.297 -9.641 11.562 1 90.12 44 GLY B O 1
ATOM 2523 N N . GLU B 1 45 ? -5.781 -8.148 12.32 1 84.31 45 GLU B N 1
ATOM 2524 C CA . GLU B 1 45 ? -6.598 -9.117 13.047 1 84.31 45 GLU B CA 1
ATOM 2525 C C . GLU B 1 45 ? -7.754 -9.617 12.18 1 84.31 45 GLU B C 1
ATOM 2527 O O . GLU B 1 45 ? -8.914 -9.281 12.43 1 84.31 45 GLU B O 1
ATOM 2532 N N . ASN B 1 46 ? -7.406 -10.398 11.125 1 82 46 ASN B N 1
ATOM 2533 C CA . ASN B 1 46 ? -8.328 -10.836 10.086 1 82 46 ASN B CA 1
ATOM 2534 C C . ASN B 1 46 ? -8.805 -9.656 9.234 1 82 46 ASN B C 1
ATOM 2536 O O . ASN B 1 46 ? -9.992 -9.547 8.93 1 82 46 ASN B O 1
ATOM 2540 N N . GLY B 1 47 ? -7.883 -8.836 9.031 1 89.94 47 GLY B N 1
ATOM 2541 C CA . GLY B 1 47 ? -8.188 -7.723 8.141 1 89.94 47 GLY B CA 1
ATOM 2542 C C . GLY B 1 47 ? -8.5 -8.156 6.723 1 89.94 47 GLY B C 1
ATOM 2543 O O . GLY B 1 47 ? -8.211 -9.297 6.34 1 89.94 47 GLY B O 1
ATOM 2544 N N . THR B 1 48 ? -9.188 -7.297 5.988 1 92.69 48 THR B N 1
ATOM 2545 C CA . THR B 1 48 ? -9.633 -7.668 4.648 1 92.69 48 THR B CA 1
ATOM 2546 C C . THR B 1 48 ? -9.211 -6.613 3.629 1 92.69 48 THR B C 1
ATOM 2548 O O . THR B 1 48 ? -9.328 -5.414 3.883 1 92.69 48 THR B O 1
ATOM 2551 N N . ILE B 1 49 ? -8.68 -6.977 2.605 1 92.38 49 ILE B N 1
ATOM 2552 C CA . ILE B 1 49 ? -8.484 -6.211 1.38 1 92.38 49 ILE B CA 1
ATOM 2553 C C . ILE B 1 49 ? -9.422 -6.73 0.293 1 92.38 49 ILE B C 1
ATOM 2555 O O . ILE B 1 49 ? -9.211 -7.809 -0.26 1 92.38 49 ILE B O 1
ATOM 2559 N N . ASP B 1 50 ? -10.516 -5.977 0.101 1 91.44 50 ASP B N 1
ATOM 2560 C CA . ASP B 1 50 ? -11.555 -6.387 -0.841 1 91.44 50 ASP B CA 1
ATOM 2561 C C . ASP B 1 50 ? -11.453 -5.598 -2.145 1 91.44 50 ASP B C 1
ATOM 2563 O O . ASP B 1 50 ? -11.656 -4.383 -2.158 1 91.44 50 ASP B O 1
ATOM 2567 N N . GLY B 1 51 ? -11.188 -6.324 -3.234 1 91.31 51 GLY B N 1
ATOM 2568 C CA . GLY B 1 51 ? -10.984 -5.691 -4.527 1 91.31 51 GLY B CA 1
ATOM 2569 C C . GLY B 1 51 ? -12.281 -5.379 -5.246 1 91.31 51 GLY B C 1
ATOM 2570 O O . GLY B 1 51 ? -12.281 -4.719 -6.289 1 91.31 51 GLY B O 1
ATOM 2571 N N . GLN B 1 52 ? -13.352 -5.848 -4.668 1 89.69 52 GLN B N 1
ATOM 2572 C CA . GLN B 1 52 ? -14.641 -5.645 -5.316 1 89.69 52 GLN B CA 1
ATOM 2573 C C . GLN B 1 52 ? -14.594 -6.074 -6.781 1 89.69 52 GLN B C 1
ATOM 2575 O O . GLN B 1 52 ? -14.969 -5.309 -7.668 1 89.69 52 GLN B O 1
ATOM 2580 N N . GLY B 1 53 ? -14.305 -7.293 -7.039 1 92.31 53 GLY B N 1
ATOM 2581 C CA . GLY B 1 53 ? -13.898 -7.801 -8.344 1 92.31 53 GLY B CA 1
ATOM 2582 C C . GLY B 1 53 ? -15.047 -7.855 -9.344 1 92.31 53 GLY B C 1
ATOM 2583 O O . GLY B 1 53 ? -14.812 -7.84 -10.555 1 92.31 53 GLY B O 1
ATOM 2584 N N . LEU B 1 54 ? -16.25 -7.832 -8.883 1 91.12 54 LEU B N 1
ATOM 2585 C CA . LEU B 1 54 ? -17.406 -8.047 -9.766 1 91.12 54 LEU B CA 1
ATOM 2586 C C . LEU B 1 54 ? -17.406 -7.035 -10.906 1 91.12 54 LEU B C 1
ATOM 2588 O O . LEU B 1 54 ? -17.562 -7.402 -12.07 1 91.12 54 LEU B O 1
ATOM 2592 N N . VAL B 1 55 ? -17.203 -5.766 -10.539 1 89.5 55 VAL B N 1
ATOM 2593 C CA . VAL B 1 55 ? -17.234 -4.711 -11.547 1 89.5 55 VAL B CA 1
ATOM 2594 C C . VAL B 1 55 ? -16.125 -4.93 -12.562 1 89.5 55 VAL B C 1
ATOM 2596 O O . VAL B 1 55 ? -16.328 -4.793 -13.773 1 89.5 55 VAL B O 1
ATOM 2599 N N . TRP B 1 56 ? -15.016 -5.285 -12.125 1 91.12 56 TRP B N 1
ATOM 2600 C CA . TRP B 1 56 ? -13.852 -5.5 -12.984 1 91.12 56 TRP B CA 1
ATOM 2601 C C . TRP B 1 56 ? -14.055 -6.715 -13.883 1 91.12 56 TRP B C 1
ATOM 2603 O O . TRP B 1 56 ? -13.711 -6.684 -15.07 1 91.12 56 TRP B O 1
ATOM 2613 N N . TRP B 1 57 ? -14.586 -7.754 -13.344 1 95 57 TRP B N 1
ATOM 2614 C CA . TRP B 1 57 ? -14.82 -8.977 -14.109 1 95 57 TRP B CA 1
ATOM 2615 C C . TRP B 1 57 ? -15.852 -8.742 -15.211 1 95 57 TRP B C 1
ATOM 2617 O O . TRP B 1 57 ? -15.727 -9.273 -16.312 1 95 57 TRP B O 1
ATOM 2627 N N . ASN B 1 58 ? -16.812 -8 -14.891 1 90.56 58 ASN B N 1
ATOM 2628 C CA . ASN B 1 58 ? -17.812 -7.664 -15.898 1 90.56 58 ASN B CA 1
ATOM 2629 C C . ASN B 1 58 ? -17.219 -6.855 -17.047 1 90.56 58 ASN B C 1
ATOM 2631 O O . ASN B 1 58 ? -17.516 -7.109 -18.219 1 90.56 58 ASN B O 1
ATOM 2635 N N . MET B 1 59 ? -16.375 -5.879 -16.688 1 90.06 59 MET B N 1
ATOM 2636 C CA . MET B 1 59 ? -15.703 -5.109 -17.719 1 90.06 59 MET B CA 1
ATOM 2637 C C . MET B 1 59 ? -14.836 -6.012 -18.594 1 90.06 59 MET B C 1
ATOM 2639 O O . MET B 1 59 ? -14.75 -5.82 -19.812 1 90.06 59 MET B O 1
ATOM 2643 N N . TRP B 1 60 ? -14.227 -6.906 -18 1 92.06 60 TRP B N 1
ATOM 2644 C CA . TRP B 1 60 ? -13.391 -7.848 -18.734 1 92.06 60 TRP B CA 1
ATOM 2645 C C . TRP B 1 60 ? -14.234 -8.711 -19.672 1 92.06 60 TRP B C 1
ATOM 2647 O O . TRP B 1 60 ? -13.898 -8.883 -20.844 1 92.06 60 TRP B O 1
ATOM 2657 N N . ARG B 1 61 ? -15.32 -9.227 -19.156 1 94.88 61 ARG B N 1
ATOM 2658 C CA . ARG B 1 61 ? -16.203 -10.078 -19.953 1 94.88 61 ARG B CA 1
ATOM 2659 C C . ARG B 1 61 ? -16.797 -9.305 -21.125 1 94.88 61 ARG B C 1
ATOM 2661 O O . ARG B 1 61 ? -16.969 -9.867 -22.219 1 94.88 61 ARG B O 1
ATOM 2668 N N . GLN B 1 62 ? -17.016 -8.102 -20.906 1 93.5 62 GLN B N 1
ATOM 2669 C CA . GLN B 1 62 ? -17.656 -7.277 -21.938 1 93.5 62 GLN B CA 1
ATOM 2670 C C . GLN B 1 62 ? -16.625 -6.621 -22.844 1 93.5 62 GLN B C 1
ATOM 2672 O O . GLN B 1 62 ? -16.969 -5.898 -23.766 1 93.5 62 GLN B O 1
ATOM 2677 N N . ARG B 1 63 ? -15.328 -6.805 -22.5 1 91.12 63 ARG B N 1
ATOM 2678 C CA . ARG B 1 63 ? -14.219 -6.273 -23.297 1 91.12 63 ARG B CA 1
ATOM 2679 C C . ARG B 1 63 ? -14.25 -4.75 -23.328 1 91.12 63 ARG B C 1
ATOM 2681 O O . ARG B 1 63 ? -14.094 -4.145 -24.391 1 91.12 63 ARG B O 1
ATOM 2688 N N . THR B 1 64 ? -14.461 -4.156 -22.141 1 85.94 64 THR B N 1
ATOM 2689 C CA . THR B 1 64 ? -14.555 -2.701 -22.062 1 85.94 64 THR B CA 1
ATOM 2690 C C . THR B 1 64 ? -13.414 -2.133 -21.219 1 85.94 64 THR B C 1
ATOM 2692 O O . THR B 1 64 ? -13.391 -0.936 -20.922 1 85.94 64 THR B O 1
ATOM 2695 N N . LEU B 1 65 ? -12.453 -2.998 -20.922 1 86 65 LEU B N 1
ATOM 2696 C CA . LEU B 1 65 ? -11.32 -2.529 -20.125 1 86 65 LEU B CA 1
ATOM 2697 C C . LEU B 1 65 ? -10.461 -1.555 -20.922 1 86 65 LEU B C 1
ATOM 2699 O O . LEU B 1 65 ? -10.102 -1.833 -22.078 1 86 65 LEU B O 1
ATOM 2703 N N . ARG B 1 66 ? -10.148 -0.536 -20.297 1 78.44 66 ARG B N 1
ATOM 2704 C CA . ARG B 1 66 ? -9.219 0.405 -20.906 1 78.44 66 ARG B CA 1
ATOM 2705 C C . ARG B 1 66 ? -7.777 0.03 -20.594 1 78.44 66 ARG B C 1
ATOM 2707 O O . ARG B 1 66 ? -6.887 0.224 -21.438 1 78.44 66 ARG B O 1
ATOM 2714 N N . PHE B 1 67 ? -7.539 -0.456 -19.422 1 83.06 67 PHE B N 1
ATOM 2715 C CA . PHE B 1 67 ? -6.23 -0.882 -18.938 1 83.06 67 PHE B CA 1
ATOM 2716 C C . PHE B 1 67 ? -6.316 -2.266 -18.297 1 83.06 67 PHE B C 1
ATOM 2718 O O . PHE B 1 67 ? -7.41 -2.77 -18.047 1 83.06 67 PHE B O 1
ATOM 2725 N N . THR B 1 68 ? -5.129 -2.803 -18.125 1 85.69 68 THR B N 1
ATOM 2726 C CA . THR B 1 68 ? -5.094 -4.082 -17.422 1 85.69 68 THR B CA 1
ATOM 2727 C C . THR B 1 68 ? -5.645 -3.943 -16 1 85.69 68 THR B C 1
ATOM 2729 O O . THR B 1 68 ? -5.344 -2.973 -15.312 1 85.69 68 THR B O 1
ATOM 2732 N N . ARG B 1 69 ? -6.449 -4.867 -15.578 1 91.5 69 ARG B N 1
ATOM 2733 C CA . ARG B 1 69 ? -7.078 -4.848 -14.266 1 91.5 69 ARG B CA 1
ATOM 2734 C C . ARG B 1 69 ? -6.031 -4.816 -13.156 1 91.5 69 ARG B C 1
ATOM 2736 O O . ARG B 1 69 ? -4.926 -5.336 -13.328 1 91.5 69 ARG B O 1
ATOM 2743 N N . PRO B 1 70 ? -6.391 -4.238 -12 1 88.12 70 PRO B N 1
ATOM 2744 C CA . PRO B 1 70 ? -5.43 -4.129 -10.906 1 88.12 70 PRO B CA 1
ATOM 2745 C C . PRO B 1 70 ? -5.301 -5.426 -10.102 1 88.12 70 PRO B C 1
ATOM 2747 O O . PRO B 1 70 ? -6.273 -6.172 -9.969 1 88.12 70 PRO B O 1
ATOM 2750 N N . ASN B 1 71 ? -4.039 -5.629 -9.68 1 90.88 71 ASN B N 1
ATOM 2751 C CA . ASN B 1 71 ? -3.865 -6.641 -8.641 1 90.88 71 ASN B CA 1
ATOM 2752 C C . ASN B 1 71 ? -4.426 -6.172 -7.301 1 90.88 71 ASN B C 1
ATOM 2754 O O . ASN B 1 71 ? -4.73 -4.988 -7.129 1 90.88 71 ASN B O 1
ATOM 2758 N N . LEU B 1 72 ? -4.617 -7.098 -6.406 1 93 72 LEU B N 1
ATOM 2759 C CA . LEU B 1 72 ? -5.012 -6.656 -5.07 1 93 72 LEU B CA 1
ATOM 2760 C C . LEU B 1 72 ? -3.834 -6.023 -4.34 1 93 72 LEU B C 1
ATOM 2762 O O . LEU B 1 72 ? -3.93 -4.891 -3.863 1 93 72 LEU B O 1
ATOM 2766 N N . ILE B 1 73 ? -2.742 -6.762 -4.238 1 93.25 73 ILE B N 1
ATOM 2767 C CA . ILE B 1 73 ? -1.523 -6.176 -3.688 1 93.25 73 ILE B CA 1
ATOM 2768 C C . ILE B 1 73 ? -0.373 -6.359 -4.676 1 93.25 73 ILE B C 1
ATOM 2770 O O . ILE B 1 73 ? -0.198 -7.441 -5.238 1 93.25 73 ILE B O 1
ATOM 2774 N N . GLU B 1 74 ? 0.295 -5.316 -4.961 1 91.38 74 GLU B N 1
ATOM 2775 C CA . GLU B 1 74 ? 1.51 -5.34 -5.77 1 91.38 74 GLU B CA 1
ATOM 2776 C C . GLU B 1 74 ? 2.654 -4.609 -5.07 1 91.38 74 GLU B C 1
ATOM 2778 O O . GLU B 1 74 ? 2.529 -3.43 -4.734 1 91.38 74 GLU B O 1
ATOM 2783 N N . LEU B 1 75 ? 3.715 -5.277 -4.785 1 91.06 75 LEU B N 1
ATOM 2784 C CA . LEU B 1 75 ? 4.926 -4.711 -4.203 1 91.06 75 LEU B CA 1
ATOM 2785 C C . LEU B 1 75 ? 6.07 -4.723 -5.215 1 91.06 75 LEU B C 1
ATOM 2787 O O . LEU B 1 75 ? 6.328 -5.742 -5.855 1 91.06 75 LEU B O 1
ATOM 2791 N N . MET B 1 76 ? 6.66 -3.613 -5.344 1 87.62 76 MET B N 1
ATOM 2792 C CA . MET B 1 76 ? 7.746 -3.508 -6.312 1 87.62 76 MET B CA 1
ATOM 2793 C C . MET B 1 76 ? 9.039 -3.07 -5.637 1 87.62 76 MET B C 1
ATOM 2795 O O . MET B 1 76 ? 9.016 -2.264 -4.703 1 87.62 76 MET B O 1
ATOM 2799 N N . ASN B 1 77 ? 10.141 -3.57 -6.117 1 87.5 77 ASN B N 1
ATOM 2800 C CA . ASN B 1 77 ? 11.461 -3.117 -5.703 1 87.5 77 ASN B CA 1
ATOM 2801 C C . ASN B 1 77 ? 11.578 -3.037 -4.184 1 87.5 77 ASN B C 1
ATOM 2803 O O . ASN B 1 77 ? 12.023 -2.025 -3.641 1 87.5 77 ASN B O 1
ATOM 2807 N N . SER B 1 78 ? 11.094 -4.027 -3.506 1 89.5 78 SER B N 1
ATOM 2808 C CA . SER B 1 78 ? 11.008 -4.012 -2.049 1 89.5 78 SER B CA 1
ATOM 2809 C C . SER B 1 78 ? 11.727 -5.215 -1.44 1 89.5 78 SER B C 1
ATOM 2811 O O . SER B 1 78 ? 11.961 -6.211 -2.123 1 89.5 78 SER B O 1
ATOM 2813 N N . ARG B 1 79 ? 12.141 -5.109 -0.206 1 91.81 79 ARG B N 1
ATOM 2814 C CA . ARG B 1 79 ? 12.867 -6.188 0.458 1 91.81 79 ARG B CA 1
ATOM 2815 C C . ARG B 1 79 ? 12.43 -6.332 1.91 1 91.81 79 ARG B C 1
ATOM 2817 O O . ARG B 1 79 ? 12.117 -5.34 2.572 1 91.81 79 ARG B O 1
ATOM 2824 N N . SER B 1 80 ? 12.461 -7.539 2.385 1 93.56 80 SER B N 1
ATOM 2825 C CA . SER B 1 80 ? 12.164 -7.844 3.779 1 93.56 80 SER B CA 1
ATOM 2826 C C . SER B 1 80 ? 10.742 -7.414 4.145 1 93.56 80 SER B C 1
ATOM 2828 O O . SER B 1 80 ? 10.547 -6.617 5.066 1 93.56 80 SER B O 1
ATOM 2830 N N . ILE B 1 81 ? 9.852 -7.992 3.439 1 94.81 81 ILE B N 1
ATOM 2831 C CA . ILE B 1 81 ? 8.438 -7.703 3.635 1 94.81 81 ILE B CA 1
ATOM 2832 C C . ILE B 1 81 ? 7.738 -8.93 4.23 1 94.81 81 ILE B C 1
ATOM 2834 O O . ILE B 1 81 ? 8 -10.062 3.822 1 94.81 81 ILE B O 1
ATOM 2838 N N . ILE B 1 82 ? 6.914 -8.727 5.207 1 95.38 82 ILE B N 1
ATOM 2839 C CA . ILE B 1 82 ? 6.047 -9.773 5.73 1 95.38 82 ILE B CA 1
ATOM 2840 C C . ILE B 1 82 ? 4.586 -9.398 5.512 1 95.38 82 ILE B C 1
ATOM 2842 O O . ILE B 1 82 ? 4.164 -8.289 5.863 1 95.38 82 ILE B O 1
ATOM 2846 N N . ILE B 1 83 ? 3.852 -10.172 4.879 1 95.5 83 ILE B N 1
ATOM 2847 C CA . ILE B 1 83 ? 2.396 -10.086 4.797 1 95.5 83 ILE B CA 1
ATOM 2848 C C . ILE B 1 83 ? 1.768 -11.203 5.621 1 95.5 83 ILE B C 1
ATOM 2850 O O . ILE B 1 83 ? 2.043 -12.383 5.391 1 95.5 83 ILE B O 1
ATOM 2854 N N . SER B 1 84 ? 0.957 -10.875 6.566 1 96.19 84 SER B N 1
ATOM 2855 C CA . SER B 1 84 ? 0.44 -11.93 7.43 1 96.19 84 SER B CA 1
ATOM 2856 C C . SER B 1 84 ? -0.947 -11.586 7.961 1 96.19 84 SER B C 1
ATOM 2858 O O . SER B 1 84 ? -1.261 -10.414 8.172 1 96.19 84 SER B O 1
ATOM 2860 N N . ASN B 1 85 ? -1.836 -12.555 8.164 1 96.31 85 ASN B N 1
ATOM 2861 C CA . ASN B 1 85 ? -3.088 -12.477 8.914 1 96.31 85 ASN B CA 1
ATOM 2862 C C . ASN B 1 85 ? -4.066 -11.5 8.266 1 96.31 85 ASN B C 1
ATOM 2864 O O . ASN B 1 85 ? -4.68 -10.68 8.953 1 96.31 85 ASN B O 1
ATOM 2868 N N . VAL B 1 86 ? -4.109 -11.562 6.949 1 94.75 86 VAL B N 1
ATOM 2869 C CA . VAL B 1 86 ? -5.055 -10.734 6.215 1 94.75 86 VAL B CA 1
ATOM 2870 C C . VAL B 1 86 ? -5.832 -11.586 5.219 1 94.75 86 VAL B C 1
ATOM 2872 O O . VAL B 1 86 ? -5.336 -12.617 4.758 1 94.75 86 VAL B O 1
ATOM 2875 N N . ILE B 1 87 ? -7.047 -11.234 4.895 1 95.94 87 ILE B N 1
ATOM 2876 C CA . ILE B 1 87 ? -7.906 -11.875 3.902 1 95.94 87 ILE B CA 1
ATOM 2877 C C . ILE B 1 87 ? -7.875 -11.078 2.602 1 95.94 87 ILE B C 1
ATOM 2879 O O . ILE B 1 87 ? -8.047 -9.852 2.611 1 95.94 87 ILE B O 1
ATOM 2883 N N . PHE B 1 88 ? -7.578 -11.68 1.551 1 96.19 88 PHE B N 1
ATOM 2884 C CA . PHE B 1 88 ? -7.688 -11.117 0.211 1 96.19 88 PHE B CA 1
ATOM 2885 C C . PHE B 1 88 ? -8.969 -11.578 -0.47 1 96.19 88 PHE B C 1
ATOM 2887 O O . PHE B 1 88 ? -9.188 -12.781 -0.634 1 96.19 88 PHE B O 1
ATOM 2894 N N . LYS B 1 89 ? -9.742 -10.594 -0.838 1 95.56 89 LYS B N 1
ATOM 2895 C CA . LYS B 1 89 ? -11.078 -10.961 -1.296 1 95.56 89 LYS B CA 1
ATOM 2896 C C . LYS B 1 89 ? -11.406 -10.297 -2.631 1 95.56 89 LYS B C 1
ATOM 2898 O O . LYS B 1 89 ? -11.148 -9.109 -2.818 1 95.56 89 LYS B O 1
ATOM 2903 N N . ASN B 1 90 ? -11.914 -11.094 -3.613 1 96.06 90 ASN B N 1
ATOM 2904 C CA . ASN B 1 90 ? -12.484 -10.609 -4.867 1 96.06 90 ASN B CA 1
ATOM 2905 C C . ASN B 1 90 ? -11.5 -9.719 -5.621 1 96.06 90 ASN B C 1
ATOM 2907 O O . ASN B 1 90 ? -11.844 -8.594 -6 1 96.06 90 ASN B O 1
ATOM 2911 N N . SER B 1 91 ? -10.344 -10.297 -5.828 1 95.88 91 SER B N 1
ATOM 2912 C CA . SER B 1 91 ? -9.352 -9.547 -6.59 1 95.88 91 SER B CA 1
ATOM 2913 C C . SER B 1 91 ? -9.797 -9.344 -8.031 1 95.88 91 SER B C 1
ATOM 2915 O O . SER B 1 91 ? -10.328 -10.258 -8.656 1 95.88 91 SER B O 1
ATOM 2917 N N . PRO B 1 92 ? -9.633 -8.086 -8.539 1 93.12 92 PRO B N 1
ATOM 2918 C CA . PRO B 1 92 ? -9.945 -7.883 -9.953 1 93.12 92 PRO B CA 1
ATOM 2919 C C . PRO B 1 92 ? -9.117 -8.781 -10.875 1 93.12 92 PRO B C 1
ATOM 2921 O O . PRO B 1 92 ? -9.625 -9.266 -11.891 1 93.12 92 PRO B O 1
ATOM 2924 N N . PHE B 1 93 ? -7.93 -8.992 -10.555 1 93.88 93 PHE B N 1
ATOM 2925 C CA . PHE B 1 93 ? -6.938 -9.766 -11.289 1 93.88 93 PHE B CA 1
ATOM 2926 C C . PHE B 1 93 ? -6.129 -10.641 -10.336 1 93.88 93 PHE B C 1
ATOM 2928 O O . PHE B 1 93 ? -6.691 -11.445 -9.594 1 93.88 93 PHE B O 1
ATOM 2935 N N . TRP B 1 94 ? -4.758 -10.617 -10.359 1 92.88 94 TRP B N 1
ATOM 2936 C CA . TRP B 1 94 ? -3.957 -11.406 -9.43 1 92.88 94 TRP B CA 1
ATOM 2937 C C . TRP B 1 94 ? -4.055 -10.836 -8.016 1 92.88 94 TRP B C 1
ATOM 2939 O O . TRP B 1 94 ? -4.316 -9.648 -7.832 1 92.88 94 TRP B O 1
ATOM 2949 N N . ASN B 1 95 ? -3.916 -11.727 -7.027 1 95.56 95 ASN B N 1
ATOM 2950 C CA . ASN B 1 95 ? -4.074 -11.258 -5.652 1 95.56 95 ASN B CA 1
ATOM 2951 C C . ASN B 1 95 ? -2.781 -10.656 -5.113 1 95.56 95 ASN B C 1
ATOM 2953 O O . ASN B 1 95 ? -2.711 -9.453 -4.867 1 95.56 95 ASN B O 1
ATOM 2957 N N . ILE B 1 96 ? -1.76 -11.445 -4.93 1 95 96 ILE B N 1
ATOM 2958 C CA . ILE B 1 96 ? -0.495 -11.008 -4.348 1 95 96 ILE B CA 1
ATOM 2959 C C . ILE B 1 96 ? 0.616 -11.117 -5.391 1 95 96 ILE B C 1
ATOM 2961 O O . ILE B 1 96 ? 0.934 -12.211 -5.859 1 95 96 ILE B O 1
ATOM 2965 N N . HIS B 1 97 ? 1.229 -9.961 -5.707 1 91.75 97 HIS B N 1
ATOM 2966 C CA . HIS B 1 97 ? 2.17 -9.906 -6.82 1 91.75 97 HIS B CA 1
ATOM 2967 C C . HIS B 1 97 ? 3.441 -9.156 -6.434 1 91.75 97 HIS B C 1
ATOM 2969 O O . HIS B 1 97 ? 3.625 -8 -6.816 1 91.75 97 HIS B O 1
ATOM 2975 N N . PRO B 1 98 ? 4.391 -9.781 -5.734 1 91.12 98 PRO B N 1
ATOM 2976 C CA . PRO B 1 98 ? 5.707 -9.18 -5.543 1 91.12 98 PRO B CA 1
ATOM 2977 C C . PRO B 1 98 ? 6.539 -9.148 -6.824 1 91.12 98 PRO B C 1
ATOM 2979 O O . PRO B 1 98 ? 6.68 -10.18 -7.492 1 91.12 98 PRO B O 1
ATOM 2982 N N . VAL B 1 99 ? 7.008 -7.996 -7.176 1 87.19 99 VAL B N 1
ATOM 2983 C CA . VAL B 1 99 ? 7.809 -7.801 -8.383 1 87.19 99 VAL B CA 1
ATOM 2984 C C . VAL B 1 99 ? 9.172 -7.227 -8 1 87.19 99 VAL B C 1
ATOM 2986 O O . VAL B 1 99 ? 9.258 -6.188 -7.344 1 87.19 99 VAL B O 1
ATOM 2989 N N . TYR B 1 100 ? 10.25 -7.859 -8.375 1 86.06 100 TYR B N 1
ATOM 2990 C CA . TYR B 1 100 ? 11.609 -7.43 -8.078 1 86.06 100 TYR B CA 1
ATOM 2991 C C . TYR B 1 100 ? 11.812 -7.266 -6.578 1 86.06 100 TYR B C 1
ATOM 2993 O O . TYR B 1 100 ? 12.336 -6.242 -6.125 1 86.06 100 TYR B O 1
ATOM 3001 N N . CYS B 1 101 ? 11.305 -8.188 -5.828 1 90.31 101 CYS B N 1
ATOM 3002 C CA . CYS B 1 101 ? 11.398 -8.164 -4.375 1 90.31 101 CYS B CA 1
ATOM 3003 C C . CYS B 1 101 ? 12.312 -9.273 -3.865 1 90.31 101 CYS B C 1
ATOM 3005 O O . CYS B 1 101 ? 12.562 -10.25 -4.574 1 90.31 101 CYS B O 1
ATOM 3007 N N . SER B 1 102 ? 12.852 -9.086 -2.736 1 90.44 102 SER B N 1
ATOM 3008 C CA . SER B 1 102 ? 13.625 -10.125 -2.064 1 90.44 102 SER B CA 1
ATOM 3009 C C . SER B 1 102 ? 13.219 -10.266 -0.602 1 90.44 102 SER B C 1
ATOM 3011 O O . SER B 1 102 ? 12.82 -9.281 0.033 1 90.44 102 SER B O 1
ATOM 3013 N N . HIS B 1 103 ? 13.234 -11.523 -0.093 1 93.56 103 HIS B N 1
ATOM 3014 C CA . HIS B 1 103 ? 12.922 -11.836 1.296 1 93.56 103 HIS B CA 1
ATOM 3015 C C . HIS B 1 103 ? 11.492 -11.43 1.641 1 93.56 103 HIS B C 1
ATOM 3017 O O . HIS B 1 103 ? 11.266 -10.617 2.539 1 93.56 103 HIS B O 1
ATOM 3023 N N . VAL B 1 104 ? 10.609 -12 0.935 1 94.25 104 VAL B N 1
ATOM 3024 C CA . VAL B 1 104 ? 9.18 -11.758 1.152 1 94.25 104 VAL B CA 1
ATOM 3025 C C . VAL B 1 104 ? 8.555 -12.977 1.83 1 94.25 104 VAL B C 1
ATOM 3027 O O . VAL B 1 104 ? 8.734 -14.109 1.377 1 94.25 104 VAL B O 1
ATOM 3030 N N . VAL B 1 105 ? 7.93 -12.797 2.908 1 96.25 105 VAL B N 1
ATOM 3031 C CA . VAL B 1 105 ? 7.223 -13.852 3.617 1 96.25 105 VAL B CA 1
ATOM 3032 C C . VAL B 1 105 ? 5.719 -13.578 3.594 1 96.25 105 VAL B C 1
ATOM 3034 O O . VAL B 1 105 ? 5.273 -12.492 3.971 1 96.25 105 VAL B O 1
ATOM 3037 N N . ILE B 1 106 ? 4.945 -14.477 3.123 1 96.44 106 ILE B N 1
ATOM 3038 C CA . ILE B 1 106 ? 3.486 -14.445 3.133 1 96.44 106 ILE B CA 1
ATOM 3039 C C . ILE B 1 106 ? 2.949 -15.602 3.971 1 96.44 106 ILE B C 1
ATOM 3041 O O . ILE B 1 106 ? 3.172 -16.766 3.645 1 96.44 106 ILE B O 1
ATOM 3045 N N . GLN B 1 107 ? 2.281 -15.281 5.039 1 96.5 107 GLN B N 1
ATOM 3046 C CA . GLN B 1 107 ? 1.849 -16.375 5.91 1 96.5 107 GLN B CA 1
ATOM 3047 C C . GLN B 1 107 ? 0.504 -16.062 6.559 1 96.5 107 GLN B C 1
ATOM 3049 O O . GLN B 1 107 ? 0.173 -14.891 6.777 1 96.5 107 GLN B O 1
ATOM 3054 N N . TYR B 1 108 ? -0.312 -17.094 6.844 1 96.56 108 TYR B N 1
ATOM 3055 C CA . TYR B 1 108 ? -1.607 -17.031 7.508 1 96.56 108 TYR B CA 1
ATOM 3056 C C . TYR B 1 108 ? -2.559 -16.109 6.75 1 96.56 108 TYR B C 1
ATOM 3058 O O . TYR B 1 108 ? -3.188 -15.227 7.348 1 96.56 108 TYR B O 1
ATOM 3066 N N . VAL B 1 109 ? -2.57 -16.312 5.473 1 96.25 109 VAL B N 1
ATOM 3067 C CA . VAL B 1 109 ? -3.465 -15.5 4.652 1 96.25 109 VAL B CA 1
ATOM 3068 C C . VAL B 1 109 ? -4.574 -16.375 4.074 1 96.25 109 VAL B C 1
ATOM 3070 O O . VAL B 1 109 ? -4.41 -17.594 3.941 1 96.25 109 VAL B O 1
ATOM 3073 N N . THR B 1 110 ? -5.688 -15.812 3.83 1 96.75 110 THR B N 1
ATOM 3074 C CA . THR B 1 110 ? -6.812 -16.422 3.131 1 96.75 110 THR B CA 1
ATOM 3075 C C . THR B 1 110 ? -7.152 -15.641 1.863 1 96.75 110 THR B C 1
ATOM 3077 O O . THR B 1 110 ? -7.27 -14.414 1.896 1 96.75 110 THR B O 1
ATOM 3080 N N . ILE B 1 111 ? -7.223 -16.312 0.734 1 97.12 111 ILE B N 1
ATOM 3081 C CA . ILE B 1 111 ? -7.555 -15.711 -0.551 1 97.12 111 ILE B CA 1
ATOM 3082 C C . ILE B 1 111 ? -8.875 -16.281 -1.064 1 97.12 111 ILE B C 1
ATOM 3084 O O . ILE B 1 111 ? -9.016 -17.5 -1.229 1 97.12 111 ILE B O 1
ATOM 3088 N N . LEU B 1 112 ? -9.828 -15.43 -1.323 1 97.12 112 LEU B N 1
ATOM 3089 C CA . LEU B 1 112 ? -11.18 -15.844 -1.692 1 97.12 112 LEU B CA 1
ATOM 3090 C C . LEU B 1 112 ? -11.633 -15.148 -2.969 1 97.12 112 LEU B C 1
ATOM 3092 O O . LEU B 1 112 ? -11.414 -13.945 -3.137 1 97.12 112 LEU B O 1
ATOM 3096 N N . ALA B 1 113 ? -12.164 -15.844 -3.84 1 96.5 113 ALA B N 1
ATOM 3097 C CA . ALA B 1 113 ? -12.82 -15.328 -5.039 1 96.5 113 ALA B CA 1
ATOM 3098 C C . ALA B 1 113 ? -13.852 -16.312 -5.566 1 96.5 113 ALA B C 1
ATOM 3100 O O . ALA B 1 113 ? -13.719 -17.531 -5.379 1 96.5 113 ALA B O 1
ATOM 3101 N N . PRO B 1 114 ? -14.891 -15.812 -6.227 1 95 114 PRO B N 1
ATOM 3102 C CA . PRO B 1 114 ? -15.805 -16.75 -6.875 1 95 114 PRO B CA 1
ATOM 3103 C C . PRO B 1 114 ? -15.109 -17.656 -7.895 1 95 114 PRO B C 1
ATOM 3105 O O . PRO B 1 114 ? -14.141 -17.234 -8.531 1 95 114 PRO B O 1
ATOM 3108 N N . ALA B 1 115 ? -15.68 -18.75 -8.102 1 90.94 115 ALA B N 1
ATOM 3109 C CA . ALA B 1 115 ? -15.078 -19.766 -8.977 1 90.94 115 ALA B CA 1
ATOM 3110 C C . ALA B 1 115 ? -14.992 -19.25 -10.414 1 90.94 115 ALA B C 1
ATOM 3112 O O . ALA B 1 115 ? -14.102 -19.656 -11.164 1 90.94 115 ALA B O 1
ATOM 3113 N N . ASP B 1 116 ? -15.891 -18.438 -10.727 1 92.38 116 ASP B N 1
ATOM 3114 C CA . ASP B 1 116 ? -15.93 -18 -12.117 1 92.38 116 ASP B CA 1
ATOM 3115 C C . ASP B 1 116 ? -15.172 -16.703 -12.312 1 92.38 116 ASP B C 1
ATOM 3117 O O . ASP B 1 116 ? -15.258 -16.078 -13.375 1 92.38 116 ASP B O 1
ATOM 3121 N N . SER B 1 117 ? -14.453 -16.188 -11.281 1 95.5 117 SER B N 1
ATOM 3122 C CA . SER B 1 117 ? -13.672 -14.953 -11.398 1 95.5 117 SER B CA 1
ATOM 3123 C C . SER B 1 117 ? -12.453 -15.164 -12.289 1 95.5 117 SER B C 1
ATOM 3125 O O . SER B 1 117 ? -11.664 -16.094 -12.062 1 95.5 117 SER B O 1
ATOM 3127 N N . PRO B 1 118 ? -12.328 -14.375 -13.305 1 93.62 118 PRO B N 1
ATOM 3128 C CA . PRO B 1 118 ? -11.211 -14.609 -14.234 1 93.62 118 PRO B CA 1
ATOM 3129 C C . PRO B 1 118 ? -9.875 -14.117 -13.68 1 93.62 118 PRO B C 1
ATOM 3131 O O . PRO B 1 118 ? -9.766 -12.961 -13.258 1 93.62 118 PRO B O 1
ATOM 3134 N N . ASN B 1 119 ? -8.828 -14.93 -13.75 1 91.5 119 ASN B N 1
ATOM 3135 C CA . ASN B 1 119 ? -7.426 -14.609 -13.492 1 91.5 119 ASN B CA 1
ATOM 3136 C C . ASN B 1 119 ? -7.219 -14.125 -12.055 1 91.5 119 ASN B C 1
ATOM 3138 O O . ASN B 1 119 ? -6.539 -13.125 -11.828 1 91.5 119 ASN B O 1
ATOM 3142 N N . THR B 1 120 ? -7.797 -14.633 -11.109 1 93.62 120 THR B N 1
ATOM 3143 C CA . THR B 1 120 ? -7.609 -14.266 -9.703 1 93.62 120 THR B CA 1
ATOM 3144 C C . THR B 1 120 ? -6.586 -15.18 -9.039 1 93.62 120 THR B C 1
ATOM 3146 O O . THR B 1 120 ? -6.82 -15.688 -7.938 1 93.62 120 THR B O 1
ATOM 3149 N N . ASP B 1 121 ? -5.449 -15.344 -9.727 1 90.25 121 ASP B N 1
ATOM 3150 C CA . ASP B 1 121 ? -4.348 -16.141 -9.203 1 90.25 121 ASP B CA 1
ATOM 3151 C C . ASP B 1 121 ? -3.973 -15.695 -7.789 1 90.25 121 ASP B C 1
ATOM 3153 O O . ASP B 1 121 ? -3.986 -14.5 -7.488 1 90.25 121 ASP B O 1
ATOM 3157 N N . GLY B 1 122 ? -3.639 -16.672 -6.93 1 92.12 122 GLY B N 1
ATOM 3158 C CA . GLY B 1 122 ? -3.381 -16.391 -5.527 1 92.12 122 GLY B CA 1
ATOM 3159 C C . GLY B 1 122 ? -2.111 -15.586 -5.301 1 92.12 122 GLY B C 1
ATOM 3160 O O . GLY B 1 122 ? -2.156 -14.359 -5.188 1 92.12 122 GLY B O 1
ATOM 3161 N N . ILE B 1 123 ? -0.994 -16.281 -5.297 1 90.94 123 ILE B N 1
ATOM 3162 C CA . ILE B 1 123 ? 0.306 -15.648 -5.117 1 90.94 123 ILE B CA 1
ATOM 3163 C C . ILE B 1 123 ? 1.135 -15.797 -6.391 1 90.94 123 ILE B C 1
ATOM 3165 O O . ILE B 1 123 ? 1.405 -16.922 -6.832 1 90.94 123 ILE B O 1
ATOM 3169 N N . ASP B 1 124 ? 1.471 -14.672 -6.934 1 83.44 124 ASP B N 1
ATOM 3170 C CA . ASP B 1 124 ? 2.162 -14.656 -8.219 1 83.44 124 ASP B CA 1
ATOM 3171 C C . ASP B 1 124 ? 3.492 -13.914 -8.117 1 83.44 124 ASP B C 1
ATOM 3173 O O . ASP B 1 124 ? 3.594 -12.75 -8.523 1 83.44 124 ASP B O 1
ATOM 3177 N N . PRO B 1 125 ? 4.363 -14.594 -7.477 1 74.44 125 PRO B N 1
ATOM 3178 C CA . PRO B 1 125 ? 5.66 -13.914 -7.539 1 74.44 125 PRO B CA 1
ATOM 3179 C C . PRO B 1 125 ? 6.203 -13.805 -8.961 1 74.44 125 PRO B C 1
ATOM 3181 O O . PRO B 1 125 ? 5.934 -14.672 -9.797 1 74.44 125 PRO B O 1
ATOM 3184 N N . ALA B 1 126 ? 6.156 -12.648 -9.445 1 59.44 126 ALA B N 1
ATOM 3185 C CA . ALA B 1 126 ? 6.707 -12.562 -10.797 1 59.44 126 ALA B CA 1
ATOM 3186 C C . ALA B 1 126 ? 7.895 -13.508 -10.961 1 59.44 126 ALA B C 1
ATOM 3188 O O . ALA B 1 126 ? 9.039 -13.125 -10.695 1 59.44 126 ALA B O 1
ATOM 3189 N N . ILE B 1 127 ? 7.582 -14.758 -10.898 1 47.28 127 ILE B N 1
ATOM 3190 C CA . ILE B 1 127 ? 8.445 -15.805 -11.43 1 47.28 127 ILE B CA 1
ATOM 3191 C C . ILE B 1 127 ? 8.523 -15.688 -12.953 1 47.28 127 ILE B C 1
ATOM 3193 O O . ILE B 1 127 ? 9.602 -15.812 -13.539 1 47.28 127 ILE B O 1
ATOM 3197 N N . GLY B 1 128 ? 7.445 -15.938 -13.711 1 38.53 128 GLY B N 1
ATOM 3198 C CA . GLY B 1 128 ? 7.379 -16.094 -15.156 1 38.53 128 GLY B CA 1
ATOM 3199 C C . GLY B 1 128 ? 7.617 -14.789 -15.906 1 38.53 128 GLY B C 1
ATOM 3200 O O . GLY B 1 128 ? 8.25 -13.867 -15.375 1 38.53 128 GLY B O 1
ATOM 3201 N N . SER B 1 129 ? 6.668 -14.266 -16.781 1 38.62 129 SER B N 1
ATOM 3202 C CA . SER B 1 129 ? 6.844 -13.367 -17.922 1 38.62 129 SER B CA 1
ATOM 3203 C C . SER B 1 129 ? 7.477 -12.047 -17.484 1 38.62 129 SER B C 1
ATOM 3205 O O . SER B 1 129 ? 7.711 -11.164 -18.312 1 38.62 129 SER B O 1
ATOM 3207 N N . GLU B 1 130 ? 7.168 -11.445 -16.453 1 41.41 130 GLU B N 1
ATOM 3208 C CA . GLU B 1 130 ? 8.031 -10.289 -16.234 1 41.41 130 GLU B CA 1
ATOM 3209 C C . GLU B 1 130 ? 9.445 -10.719 -15.867 1 41.41 130 GLU B C 1
ATOM 3211 O O . GLU B 1 130 ? 10.203 -9.945 -15.289 1 41.41 130 GLU B O 1
ATOM 3216 N N . THR B 1 131 ? 9.82 -11.914 -15.961 1 43.69 131 THR B N 1
ATOM 3217 C CA . THR B 1 131 ? 11.047 -12.547 -15.508 1 43.69 131 THR B CA 1
ATOM 3218 C C . THR B 1 131 ? 12.266 -11.828 -16.078 1 43.69 131 THR B C 1
ATOM 3220 O O . THR B 1 131 ? 12.82 -12.234 -17.094 1 43.69 131 THR B O 1
ATOM 3223 N N . SER B 1 132 ? 12.414 -10.672 -16.297 1 48.66 132 SER B N 1
ATOM 3224 C CA . SER B 1 132 ? 13.766 -10.336 -16.75 1 48.66 132 SER B CA 1
ATOM 3225 C C . SER B 1 132 ? 14.805 -10.68 -15.695 1 48.66 132 SER B C 1
ATOM 3227 O O . SER B 1 132 ? 15.977 -10.875 -16.016 1 48.66 132 SER B O 1
ATOM 3229 N N . GLY B 1 133 ? 14.32 -11.148 -14.484 1 57.62 133 GLY B N 1
ATOM 3230 C CA . GLY B 1 133 ? 15.398 -11.336 -13.523 1 57.62 133 GLY B CA 1
ATOM 3231 C C . GLY B 1 133 ? 15.352 -12.68 -12.82 1 57.62 133 GLY B C 1
ATOM 3232 O O . GLY B 1 133 ? 16.312 -13.086 -12.18 1 57.62 133 GLY B O 1
ATOM 3233 N N . GLY B 1 134 ? 14.461 -13.703 -13.117 1 75.25 134 GLY B N 1
ATOM 3234 C CA . GLY B 1 134 ? 14.43 -15.047 -12.555 1 75.25 134 GLY B CA 1
ATOM 3235 C C . GLY B 1 134 ? 13.766 -15.102 -11.188 1 75.25 134 GLY B C 1
ATOM 3236 O O . GLY B 1 134 ? 13.406 -14.07 -10.625 1 75.25 134 GLY B O 1
ATOM 3237 N N . VAL B 1 135 ? 13.297 -16.234 -10.648 1 86.69 135 VAL B N 1
ATOM 3238 C CA . VAL B 1 135 ? 12.727 -16.531 -9.344 1 86.69 135 VAL B CA 1
ATOM 3239 C C . VAL B 1 135 ? 13.523 -17.656 -8.68 1 86.69 135 VAL B C 1
ATOM 3241 O O . VAL B 1 135 ? 13.734 -18.719 -9.273 1 86.69 135 VAL B O 1
ATOM 3244 N N . GLN B 1 136 ? 14 -17.297 -7.52 1 89.5 136 GLN B N 1
ATOM 3245 C CA . GLN B 1 136 ? 14.805 -18.312 -6.855 1 89.5 136 GLN B CA 1
ATOM 3246 C C . GLN B 1 136 ? 14.523 -18.344 -5.355 1 89.5 136 GLN B C 1
ATOM 3248 O O . GLN B 1 136 ? 14.125 -17.328 -4.77 1 89.5 136 GLN B O 1
ATOM 3253 N N . ASP B 1 137 ? 14.711 -19.5 -4.777 1 91.06 137 ASP B N 1
ATOM 3254 C CA . ASP B 1 137 ? 14.664 -19.703 -3.332 1 91.06 137 ASP B CA 1
ATOM 3255 C C . ASP B 1 137 ? 13.273 -19.406 -2.781 1 91.06 137 ASP B C 1
ATOM 3257 O O . ASP B 1 137 ? 13.109 -18.516 -1.934 1 91.06 137 ASP B O 1
ATOM 3261 N N . VAL B 1 138 ? 12.367 -20.188 -3.281 1 93.19 138 VAL B N 1
ATOM 3262 C CA . VAL B 1 138 ? 10.969 -20.031 -2.875 1 93.19 138 VAL B CA 1
ATOM 3263 C C . VAL B 1 138 ? 10.523 -21.281 -2.104 1 93.19 138 VAL B C 1
ATOM 3265 O O . VAL B 1 138 ? 10.758 -22.406 -2.543 1 93.19 138 VAL B O 1
ATOM 3268 N N . LEU B 1 139 ? 10.039 -21.109 -0.985 1 95.19 139 LEU B N 1
ATOM 3269 C CA . LEU B 1 139 ? 9.391 -22.156 -0.198 1 95.19 139 LEU B CA 1
ATOM 3270 C C . LEU B 1 139 ? 7.902 -21.875 -0.033 1 95.19 139 LEU B C 1
ATOM 3272 O O . LEU B 1 139 ? 7.523 -20.797 0.454 1 95.19 139 LEU B O 1
ATOM 3276 N N . ALA B 1 140 ? 7.051 -22.734 -0.543 1 95.94 140 ALA B N 1
ATOM 3277 C CA . ALA B 1 140 ? 5.602 -22.688 -0.343 1 95.94 140 ALA B CA 1
ATOM 3278 C C . ALA B 1 140 ? 5.113 -23.922 0.406 1 95.94 140 ALA B C 1
ATOM 3280 O O . ALA B 1 140 ? 5.25 -25.047 -0.081 1 95.94 140 ALA B O 1
ATOM 3281 N N . GLU B 1 141 ? 4.535 -23.672 1.557 1 97.06 141 GLU B N 1
ATOM 3282 C CA . GLU B 1 141 ? 4.16 -24.859 2.342 1 97.06 141 GLU B CA 1
ATOM 3283 C C . GLU B 1 141 ? 2.889 -24.594 3.145 1 97.06 141 GLU B C 1
ATOM 3285 O O . GLU B 1 141 ? 2.557 -23.453 3.441 1 97.06 141 GLU B O 1
ATOM 3290 N N . HIS B 1 142 ? 2.188 -25.688 3.49 1 97.25 142 HIS B N 1
ATOM 3291 C CA . HIS B 1 142 ? 0.96 -25.672 4.281 1 97.25 142 HIS B CA 1
ATOM 3292 C C . HIS B 1 142 ? -0.11 -24.812 3.621 1 97.25 142 HIS B C 1
ATOM 3294 O O . HIS B 1 142 ? -0.562 -23.828 4.207 1 97.25 142 HIS B O 1
ATOM 3300 N N . ILE B 1 143 ? -0.493 -25.328 2.469 1 97.56 143 ILE B N 1
ATOM 3301 C CA . ILE B 1 143 ? -1.429 -24.609 1.613 1 97.56 143 ILE B CA 1
ATOM 3302 C C . ILE B 1 143 ? -2.658 -25.469 1.348 1 97.56 143 ILE B C 1
ATOM 3304 O O . ILE B 1 143 ? -2.539 -26.672 1.099 1 97.56 143 ILE B O 1
ATOM 3308 N N . ASN B 1 144 ? -3.842 -24.938 1.457 1 97.94 144 ASN B N 1
ATOM 3309 C CA . ASN B 1 144 ? -5.102 -25.547 1.062 1 97.94 144 ASN B CA 1
ATOM 3310 C C . ASN B 1 144 ? -5.73 -24.828 -0.127 1 97.94 144 ASN B C 1
ATOM 3312 O O . ASN B 1 144 ? -5.879 -23.609 -0.112 1 97.94 144 ASN B O 1
ATOM 3316 N N . LEU B 1 145 ? -6.027 -25.578 -1.148 1 97.38 145 LEU B N 1
ATOM 3317 C CA . LEU B 1 145 ? -6.598 -25.047 -2.377 1 97.38 145 LEU B CA 1
ATOM 3318 C C . LEU B 1 145 ? -7.934 -25.703 -2.693 1 97.38 145 LEU B C 1
ATOM 3320 O O . LEU B 1 145 ? -8.047 -26.922 -2.666 1 97.38 145 LEU B O 1
ATOM 3324 N N . PHE B 1 146 ? -8.961 -24.859 -2.939 1 97 146 PHE B N 1
ATOM 3325 C CA . PHE B 1 146 ? -10.289 -25.375 -3.225 1 97 146 PHE B CA 1
ATOM 3326 C C . PHE B 1 146 ? -10.852 -24.781 -4.512 1 97 146 PHE B C 1
ATOM 3328 O O . PHE B 1 146 ? -10.828 -23.562 -4.691 1 97 146 PHE B O 1
ATOM 3335 N N . ASN B 1 147 ? -11.312 -25.594 -5.367 1 95.31 147 ASN B N 1
ATOM 3336 C CA . ASN B 1 147 ? -12 -25.172 -6.586 1 95.31 147 ASN B CA 1
ATOM 3337 C C . ASN B 1 147 ? -11.109 -24.266 -7.438 1 95.31 147 ASN B C 1
ATOM 3339 O O . ASN B 1 147 ? -11.5 -23.156 -7.793 1 95.31 147 ASN B O 1
ATOM 3343 N N . MET B 1 148 ? -9.945 -24.859 -7.84 1 91.94 148 MET B N 1
ATOM 3344 C CA . MET B 1 148 ? -8.938 -24.109 -8.586 1 91.94 148 MET B CA 1
ATOM 3345 C C . MET B 1 148 ? -8.883 -24.562 -10.039 1 91.94 148 MET B C 1
ATOM 3347 O O . MET B 1 148 ? -9.281 -25.688 -10.352 1 91.94 148 MET B O 1
ATOM 3351 N N . GLY B 1 149 ? -8.562 -23.641 -10.945 1 92.69 149 GLY B N 1
ATOM 3352 C CA . GLY B 1 149 ? -8.172 -24.094 -12.273 1 92.69 149 GLY B CA 1
ATOM 3353 C C . GLY B 1 149 ? -6.914 -24.938 -12.273 1 92.69 149 GLY B C 1
ATOM 3354 O O . GLY B 1 149 ? -6.926 -26.078 -12.734 1 92.69 149 GLY B O 1
ATOM 3355 N N . VAL B 1 150 ? -5.875 -24.375 -11.805 1 93.25 150 VAL B N 1
ATOM 3356 C CA . VAL B 1 150 ? -4.594 -25.047 -11.648 1 93.25 150 VAL B CA 1
ATOM 3357 C C . VAL B 1 150 ? -4.117 -24.922 -10.203 1 93.25 150 VAL B C 1
ATOM 3359 O O . VAL B 1 150 ? -4.109 -23.828 -9.633 1 93.25 150 VAL B O 1
ATOM 3362 N N . GLY B 1 151 ? -3.758 -25.969 -9.539 1 94.75 151 GLY B N 1
ATOM 3363 C CA . GLY B 1 151 ? -3.291 -25.953 -8.156 1 94.75 151 GLY B CA 1
ATOM 3364 C C . GLY B 1 151 ? -1.899 -25.375 -8.008 1 94.75 151 GLY B C 1
ATOM 3365 O O . GLY B 1 151 ? -1.746 -24.219 -7.609 1 94.75 151 GLY B O 1
ATOM 3366 N N . ILE B 1 152 ? -0.877 -26.125 -8.414 1 95.38 152 ILE B N 1
ATOM 3367 C CA . ILE B 1 152 ? 0.513 -25.688 -8.422 1 95.38 152 ILE B CA 1
ATOM 3368 C C . ILE B 1 152 ? 0.957 -25.406 -9.852 1 95.38 152 ILE B C 1
ATOM 3370 O O . ILE B 1 152 ? 0.933 -26.297 -10.703 1 95.38 152 ILE B O 1
ATOM 3374 N N . HIS B 1 153 ? 1.307 -24.188 -10.07 1 93.88 153 HIS B N 1
ATOM 3375 C CA . HIS B 1 153 ? 1.596 -23.797 -11.445 1 93.88 153 HIS B CA 1
ATOM 3376 C C . HIS B 1 153 ? 2.928 -23.062 -11.539 1 93.88 153 HIS B C 1
ATOM 3378 O O . HIS B 1 153 ? 3.107 -22.016 -10.906 1 93.88 153 HIS B O 1
ATOM 3384 N N . LEU B 1 154 ? 3.854 -23.594 -12.18 1 90.94 154 LEU B N 1
ATOM 3385 C CA . LEU B 1 154 ? 5.078 -22.906 -12.562 1 90.94 154 LEU B CA 1
ATOM 3386 C C . LEU B 1 154 ? 5.105 -22.656 -14.07 1 90.94 154 LEU B C 1
ATOM 3388 O O . LEU B 1 154 ? 4.949 -23.578 -14.867 1 90.94 154 LEU B O 1
ATOM 3392 N N . LYS B 1 155 ? 5.188 -21.406 -14.414 1 85.94 155 LYS B N 1
ATOM 3393 C CA . LYS B 1 155 ? 5.145 -21.125 -15.844 1 85.94 155 LYS B CA 1
ATOM 3394 C C . LYS B 1 155 ? 6.188 -20.078 -16.234 1 85.94 155 LYS B C 1
ATOM 3396 O O . LYS B 1 155 ? 6.508 -19.203 -15.438 1 85.94 155 LYS B O 1
ATOM 3401 N N . THR B 1 156 ? 6.754 -20.188 -17.375 1 84 156 THR B N 1
ATOM 3402 C CA . THR B 1 156 ? 7.633 -19.219 -18.031 1 84 156 THR B CA 1
ATOM 3403 C C . THR B 1 156 ? 7.488 -19.297 -19.547 1 84 156 THR B C 1
ATOM 3405 O O . THR B 1 156 ? 6.586 -19.969 -20.047 1 84 156 THR B O 1
ATOM 3408 N N . ASN B 1 157 ? 8.195 -18.484 -20.234 1 80.69 157 ASN B N 1
ATOM 3409 C CA . ASN B 1 157 ? 8.102 -18.406 -21.688 1 80.69 157 ASN B CA 1
ATOM 3410 C C . ASN B 1 157 ? 9.461 -18.156 -22.328 1 80.69 157 ASN B C 1
ATOM 3412 O O . ASN B 1 157 ? 10.289 -17.422 -21.781 1 80.69 157 ASN B O 1
ATOM 3416 N N . ILE B 1 158 ? 9.445 -18.812 -23.5 1 82.12 158 ILE B N 1
ATOM 3417 C CA . ILE B 1 158 ? 10.602 -18.438 -24.297 1 82.12 158 ILE B CA 1
ATOM 3418 C C . ILE B 1 158 ? 10.594 -16.922 -24.547 1 82.12 158 ILE B C 1
ATOM 3420 O O . ILE B 1 158 ? 9.539 -16.344 -24.828 1 82.12 158 ILE B O 1
ATOM 3424 N N . GLY B 1 159 ? 11.773 -16.25 -24.438 1 78.25 159 GLY B N 1
ATOM 3425 C CA . GLY B 1 159 ? 11.844 -14.812 -24.609 1 78.25 159 GLY B CA 1
ATOM 3426 C C . GLY B 1 159 ? 12.039 -14.062 -23.312 1 78.25 159 GLY B C 1
ATOM 3427 O O . GLY B 1 159 ? 12.492 -12.914 -23.312 1 78.25 159 GLY B O 1
ATOM 3428 N N . ARG B 1 160 ? 11.617 -14.711 -22.281 1 75.94 160 ARG B N 1
ATOM 3429 C CA . ARG B 1 160 ? 11.742 -14.062 -20.969 1 75.94 160 ARG B CA 1
ATOM 3430 C C . ARG B 1 160 ? 13.117 -14.312 -20.359 1 75.94 160 ARG B C 1
ATOM 3432 O O . ARG B 1 160 ? 13.617 -13.492 -19.594 1 75.94 160 ARG B O 1
ATOM 3439 N N . GLY B 1 161 ? 13.641 -15.43 -20.781 1 76.88 161 GLY B N 1
ATOM 3440 C CA . GLY B 1 161 ? 14.898 -15.812 -20.172 1 76.88 161 GLY B CA 1
ATOM 3441 C C . GLY B 1 161 ? 14.789 -16.016 -18.672 1 76.88 161 GLY B C 1
ATOM 3442 O O . GLY B 1 161 ? 13.758 -16.469 -18.172 1 76.88 161 GLY B O 1
ATOM 3443 N N . GLY B 1 162 ? 15.922 -15.93 -17.953 1 81.31 162 GLY B N 1
ATOM 3444 C CA . GLY B 1 162 ? 15.961 -16.016 -16.5 1 81.31 162 GLY B CA 1
ATOM 3445 C C . GLY B 1 162 ? 16.047 -17.438 -15.984 1 81.31 162 GLY B C 1
ATOM 3446 O O . GLY B 1 162 ? 16.188 -18.375 -16.766 1 81.31 162 GLY B O 1
ATOM 3447 N N . VAL B 1 163 ? 16.125 -17.5 -14.719 1 85.94 163 VAL B N 1
ATOM 3448 C CA . VAL B 1 163 ? 16.281 -18.781 -14.055 1 85.94 163 VAL B CA 1
ATOM 3449 C C . VAL B 1 163 ? 15.211 -18.938 -12.969 1 85.94 163 VAL B C 1
ATOM 3451 O O . VAL B 1 163 ? 14.969 -18.016 -12.195 1 85.94 163 VAL B O 1
ATOM 3454 N N . ILE B 1 164 ? 14.531 -20 -13.031 1 89.75 164 ILE B N 1
ATOM 3455 C CA . ILE B 1 164 ? 13.648 -20.422 -11.953 1 89.75 164 ILE B CA 1
ATOM 3456 C C . ILE B 1 164 ? 14.266 -21.625 -11.234 1 89.75 164 ILE B C 1
ATOM 3458 O O . ILE B 1 164 ? 14.406 -22.703 -11.828 1 89.75 164 ILE B O 1
ATOM 3462 N N . ARG B 1 165 ? 14.656 -21.359 -10.055 1 91.06 165 ARG B N 1
ATOM 3463 C CA . ARG B 1 165 ? 15.391 -22.453 -9.414 1 91.06 165 ARG B CA 1
ATOM 3464 C C . ARG B 1 165 ? 15.156 -22.453 -7.906 1 91.06 165 ARG B C 1
ATOM 3466 O O . ARG B 1 165 ? 14.852 -21.422 -7.316 1 91.06 165 ARG B O 1
ATOM 3473 N N . ASN B 1 166 ? 15.32 -23.562 -7.379 1 91.88 166 ASN B N 1
ATOM 3474 C CA . ASN B 1 166 ? 15.234 -23.75 -5.934 1 91.88 166 ASN B CA 1
ATOM 3475 C C . ASN B 1 166 ? 13.852 -23.391 -5.406 1 91.88 166 ASN B C 1
ATOM 3477 O O . ASN B 1 166 ? 13.719 -22.562 -4.508 1 91.88 166 ASN B O 1
ATOM 3481 N N . ILE B 1 167 ? 12.922 -24.062 -6 1 93.81 167 ILE B N 1
ATOM 3482 C CA . ILE B 1 167 ? 11.523 -23.922 -5.586 1 93.81 167 ILE B CA 1
ATOM 3483 C C . ILE B 1 167 ? 11.07 -25.188 -4.855 1 93.81 167 ILE B C 1
ATOM 3485 O O . ILE B 1 167 ? 11.242 -26.297 -5.359 1 93.81 167 ILE B O 1
ATOM 3489 N N . THR B 1 168 ? 10.602 -25.062 -3.723 1 95.12 168 THR B N 1
ATOM 3490 C CA . THR B 1 168 ? 10.047 -26.188 -2.971 1 95.12 168 THR B CA 1
ATOM 3491 C C . THR B 1 168 ? 8.586 -25.922 -2.611 1 95.12 168 THR B C 1
ATOM 3493 O O . THR B 1 168 ? 8.266 -24.875 -2.039 1 95.12 168 THR B O 1
ATOM 3496 N N . VAL B 1 169 ? 7.734 -26.766 -2.984 1 96.25 169 VAL B N 1
ATOM 3497 C CA . VAL B 1 169 ? 6.328 -26.766 -2.592 1 96.25 169 VAL B CA 1
ATOM 3498 C C . VAL B 1 169 ? 6.023 -28.016 -1.764 1 96.25 169 VAL B C 1
ATOM 3500 O O . VAL B 1 169 ? 6.266 -29.141 -2.209 1 96.25 169 VAL B O 1
ATOM 3503 N N . SER B 1 170 ? 5.473 -27.75 -0.575 1 97.06 170 SER B N 1
ATOM 3504 C CA . SER B 1 170 ? 5.277 -28.906 0.297 1 97.06 170 SER B CA 1
ATOM 3505 C C . SER B 1 170 ? 4 -28.781 1.116 1 97.06 170 SER B C 1
ATOM 3507 O O . SER B 1 170 ? 3.594 -27.672 1.469 1 97.06 170 SER B O 1
ATOM 3509 N N . ASN B 1 171 ? 3.391 -29.938 1.455 1 97.69 171 ASN B N 1
ATOM 3510 C CA . ASN B 1 171 ? 2.211 -29.984 2.312 1 97.69 171 ASN B CA 1
ATOM 3511 C C . ASN B 1 171 ? 1.063 -29.156 1.743 1 97.69 171 ASN B C 1
ATOM 3513 O O . ASN B 1 171 ? 0.592 -28.219 2.385 1 97.69 171 ASN B O 1
ATOM 3517 N N . VAL B 1 172 ? 0.653 -29.656 0.594 1 98.06 172 VAL B N 1
ATOM 3518 C CA . VAL B 1 172 ? -0.441 -29 -0.102 1 98.06 172 VAL B CA 1
ATOM 3519 C C . VAL B 1 172 ? -1.644 -29.938 -0.195 1 98.06 172 VAL B C 1
ATOM 3521 O O . VAL B 1 172 ? -1.501 -31.109 -0.551 1 98.06 172 VAL B O 1
ATOM 3524 N N . TYR B 1 173 ? -2.781 -29.5 0.246 1 98.12 173 TYR B N 1
ATOM 3525 C CA . TYR B 1 173 ? -4.047 -30.188 0.017 1 98.12 173 TYR B CA 1
ATOM 3526 C C . TYR B 1 173 ? -4.887 -29.453 -1.021 1 98.12 173 TYR B C 1
ATOM 3528 O O . TYR B 1 173 ? -5.055 -28.234 -0.938 1 98.12 173 TYR B O 1
ATOM 3536 N N . MET B 1 174 ? -5.371 -30.141 -1.978 1 97.75 174 MET B N 1
ATOM 3537 C CA . MET B 1 174 ? -6.207 -29.547 -3.016 1 97.75 174 MET B CA 1
ATOM 3538 C C . MET B 1 174 ? -7.504 -30.328 -3.184 1 97.75 174 MET B C 1
ATOM 3540 O O . MET B 1 174 ? -7.523 -31.547 -3.025 1 97.75 174 MET B O 1
ATOM 3544 N N . GLU B 1 175 ? -8.531 -29.594 -3.445 1 96.44 175 GLU B N 1
ATOM 3545 C CA . GLU B 1 175 ? -9.82 -30.203 -3.77 1 96.44 175 GLU B CA 1
ATOM 3546 C C . GLU B 1 175 ? -10.445 -29.547 -5 1 96.44 175 GLU B C 1
ATOM 3548 O O . GLU B 1 175 ? -10.625 -28.328 -5.039 1 96.44 175 GLU B O 1
ATOM 3553 N N . ASN B 1 176 ? -10.703 -30.344 -5.973 1 94.56 176 ASN B N 1
ATOM 3554 C CA . ASN B 1 176 ? -11.453 -29.906 -7.152 1 94.56 176 ASN B CA 1
ATOM 3555 C C . ASN B 1 176 ? -10.664 -28.906 -7.988 1 94.56 176 ASN B C 1
ATOM 3557 O O . ASN B 1 176 ? -11.141 -27.812 -8.266 1 94.56 176 ASN B O 1
ATOM 3561 N N . ALA B 1 177 ? -9.5 -29.359 -8.445 1 93.81 177 ALA B N 1
ATOM 3562 C CA . ALA B 1 177 ? -8.703 -28.562 -9.383 1 93.81 177 ALA B CA 1
ATOM 3563 C C . ALA B 1 177 ? -8.789 -29.141 -10.797 1 93.81 177 ALA B C 1
ATOM 3565 O O . ALA B 1 177 ? -8.883 -30.359 -10.977 1 93.81 177 ALA B O 1
ATOM 3566 N N . GLY B 1 178 ? -8.875 -28.266 -11.812 1 93.12 178 GLY B N 1
ATOM 3567 C CA . GLY B 1 178 ? -8.766 -28.75 -13.18 1 93.12 178 GLY B CA 1
ATOM 3568 C C . GLY B 1 178 ? -7.461 -29.469 -13.453 1 93.12 178 GLY B C 1
ATOM 3569 O O . GLY B 1 178 ? -7.457 -30.594 -13.961 1 93.12 178 GLY B O 1
ATOM 3570 N N . LYS B 1 179 ? -6.438 -28.828 -13.125 1 94.69 179 LYS B N 1
ATOM 3571 C CA . LYS B 1 179 ? -5.102 -29.406 -13.18 1 94.69 179 LYS B CA 1
ATOM 3572 C C . LYS B 1 179 ? -4.43 -29.359 -11.805 1 94.69 179 LYS B C 1
ATOM 3574 O O . LYS B 1 179 ? -4.469 -28.328 -11.125 1 94.69 179 LYS B O 1
ATOM 3579 N N . GLY B 1 180 ? -3.857 -30.484 -11.398 1 95.38 180 GLY B N 1
ATOM 3580 C CA . GLY B 1 180 ? -3.178 -30.516 -10.109 1 95.38 180 GLY B CA 1
ATOM 3581 C C . GLY B 1 180 ? -1.855 -29.766 -10.117 1 95.38 180 GLY B C 1
ATOM 3582 O O . GLY B 1 180 ? -1.72 -28.734 -9.469 1 95.38 180 GLY B O 1
ATOM 3583 N N . ILE B 1 181 ? -0.879 -30.297 -10.906 1 95.94 181 ILE B N 1
ATOM 3584 C CA . ILE B 1 181 ? 0.453 -29.719 -11.039 1 95.94 181 ILE B CA 1
ATOM 3585 C C . ILE B 1 181 ? 0.737 -29.406 -12.508 1 95.94 181 ILE B C 1
ATOM 3587 O O . ILE B 1 181 ? 0.62 -30.297 -13.367 1 95.94 181 ILE B O 1
ATOM 3591 N N . LYS B 1 182 ? 1.07 -28.234 -12.758 1 94.81 182 LYS B N 1
ATOM 3592 C CA . LYS B 1 182 ? 1.412 -27.828 -14.117 1 94.81 182 LYS B CA 1
ATOM 3593 C C . LYS B 1 182 ? 2.719 -27.047 -14.148 1 94.81 182 LYS B C 1
ATOM 3595 O O . LYS B 1 182 ? 2.85 -26.031 -13.477 1 94.81 182 LYS B O 1
ATOM 3600 N N . ILE B 1 183 ? 3.73 -27.469 -14.828 1 93.38 183 ILE B N 1
ATOM 3601 C CA . ILE B 1 183 ? 4.988 -26.781 -15.078 1 93.38 183 ILE B CA 1
ATOM 3602 C C . ILE B 1 183 ? 5.215 -26.641 -16.578 1 93.38 183 ILE B C 1
ATOM 3604 O O . ILE B 1 183 ? 5.348 -27.641 -17.297 1 93.38 183 ILE B O 1
ATOM 3608 N N . SER B 1 184 ? 5.285 -25.422 -17.016 1 91 184 SER B N 1
ATOM 3609 C CA . SER B 1 184 ? 5.359 -25.234 -18.469 1 91 184 SER B CA 1
ATOM 3610 C C . SER B 1 184 ? 6.398 -24.172 -18.828 1 91 184 SER B C 1
ATOM 3612 O O . SER B 1 184 ? 6.449 -23.109 -18.219 1 91 184 SER B O 1
ATOM 3614 N N . GLY B 1 185 ? 7.207 -24.453 -19.797 1 86.75 185 GLY B N 1
ATOM 3615 C CA . GLY B 1 185 ? 8.289 -23.578 -20.203 1 86.75 185 GLY B CA 1
ATOM 3616 C C . GLY B 1 185 ? 7.902 -22.625 -21.328 1 86.75 185 GLY B C 1
ATOM 3617 O O . GLY B 1 185 ? 8.609 -21.656 -21.594 1 86.75 185 GLY B O 1
ATOM 3618 N N . ASP B 1 186 ? 6.887 -22.891 -22.047 1 80.94 186 ASP B N 1
ATOM 3619 C CA . ASP B 1 186 ? 6.484 -22.031 -23.156 1 80.94 186 ASP B CA 1
ATOM 3620 C C . ASP B 1 186 ? 4.965 -21.875 -23.203 1 80.94 186 ASP B C 1
ATOM 3622 O O . ASP B 1 186 ? 4.289 -22.5 -24.016 1 80.94 186 ASP B O 1
ATOM 3626 N N . VAL B 1 187 ? 4.453 -21.078 -22.328 1 74.12 187 VAL B N 1
ATOM 3627 C CA . VAL B 1 187 ? 3.01 -20.938 -22.188 1 74.12 187 VAL B CA 1
ATOM 3628 C C . VAL B 1 187 ? 2.502 -19.938 -23.234 1 74.12 187 VAL B C 1
ATOM 3630 O O . VAL B 1 187 ? 1.296 -19.828 -23.469 1 74.12 187 VAL B O 1
ATOM 3633 N N . GLY B 1 188 ? 3.379 -19.422 -23.828 1 70.12 188 GLY B N 1
ATOM 3634 C CA . GLY B 1 188 ? 2.979 -18.406 -24.797 1 70.12 188 GLY B CA 1
ATOM 3635 C C . GLY B 1 188 ? 2.504 -17.125 -24.156 1 70.12 188 GLY B C 1
ATOM 3636 O O . GLY B 1 188 ? 2.973 -16.75 -23.078 1 70.12 188 GLY B O 1
ATOM 3637 N N . ASP B 1 189 ? 1.985 -16.172 -24.844 1 66.75 189 ASP B N 1
ATOM 3638 C CA . ASP B 1 189 ? 1.296 -14.977 -24.375 1 66.75 189 ASP B CA 1
ATOM 3639 C C . ASP B 1 189 ? 2.197 -13.742 -24.469 1 66.75 189 ASP B C 1
ATOM 3641 O O . ASP B 1 189 ? 2.139 -12.852 -23.609 1 66.75 189 ASP B O 1
ATOM 3645 N N . HIS B 1 190 ? 3.086 -13.875 -25.375 1 70.19 190 HIS B N 1
ATOM 3646 C CA . HIS B 1 190 ? 3.844 -12.656 -25.641 1 70.19 190 HIS B CA 1
ATOM 3647 C C . HIS B 1 190 ? 2.955 -11.578 -26.25 1 70.19 190 HIS B C 1
ATOM 3649 O O . HIS B 1 190 ? 2.059 -11.883 -27.047 1 70.19 190 HIS B O 1
ATOM 3655 N N . PRO B 1 191 ? 3.195 -10.344 -25.797 1 64.88 191 PRO B N 1
ATOM 3656 C CA . PRO B 1 191 ? 2.373 -9.281 -26.391 1 64.88 191 PRO B CA 1
ATOM 3657 C C . PRO B 1 191 ? 2.549 -9.164 -27.906 1 64.88 191 PRO B C 1
ATOM 3659 O O . PRO B 1 191 ? 1.641 -8.711 -28.594 1 64.88 191 PRO B O 1
ATOM 3662 N N . ASP B 1 192 ? 3.717 -9.477 -28.359 1 67.38 192 ASP B N 1
ATOM 3663 C CA . ASP B 1 192 ? 4.016 -9.398 -29.781 1 67.38 192 ASP B CA 1
ATOM 3664 C C . ASP B 1 192 ? 5.125 -10.383 -30.172 1 67.38 192 ASP B C 1
ATOM 3666 O O . ASP B 1 192 ? 5.543 -11.203 -29.344 1 67.38 192 ASP B O 1
ATOM 3670 N N . GLU B 1 193 ? 5.379 -10.305 -31.438 1 73.31 193 GLU B N 1
ATOM 3671 C CA . GLU B 1 193 ? 6.344 -11.273 -31.953 1 73.31 193 GLU B CA 1
ATOM 3672 C C . GLU B 1 193 ? 7.773 -10.773 -31.781 1 73.31 193 GLU B C 1
ATOM 3674 O O . GLU B 1 193 ? 8.727 -11.438 -32.188 1 73.31 193 GLU B O 1
ATOM 3679 N N . TYR B 1 194 ? 7.984 -9.617 -31.156 1 75.25 194 TYR B N 1
ATOM 3680 C CA . TYR B 1 194 ? 9.297 -8.992 -31.125 1 75.25 194 TYR B CA 1
ATOM 3681 C C . TYR B 1 194 ? 10.062 -9.375 -29.875 1 75.25 194 TYR B C 1
ATOM 3683 O O . TYR B 1 194 ? 11.062 -8.734 -29.516 1 75.25 194 TYR B O 1
ATOM 3691 N N . TYR B 1 195 ? 9.625 -10.43 -29.25 1 75.12 195 TYR B N 1
ATOM 3692 C CA . TYR B 1 195 ? 10.359 -10.852 -28.062 1 75.12 195 TYR B CA 1
ATOM 3693 C C . TYR B 1 195 ? 11.648 -11.578 -28.453 1 75.12 195 TYR B C 1
ATOM 3695 O O . TYR B 1 195 ? 11.82 -11.969 -29.609 1 75.12 195 TYR B O 1
ATOM 3703 N N . ASN B 1 196 ? 12.68 -11.562 -27.594 1 77.69 196 ASN B N 1
ATOM 3704 C CA . ASN B 1 196 ? 13.953 -12.234 -27.828 1 77.69 196 ASN B CA 1
ATOM 3705 C C . ASN B 1 196 ? 13.797 -13.75 -27.844 1 77.69 196 ASN B C 1
ATOM 3707 O O . ASN B 1 196 ? 13.727 -14.383 -26.781 1 77.69 196 ASN B O 1
ATOM 3711 N N . HIS B 1 197 ? 13.844 -14.266 -29.016 1 80.56 197 HIS B N 1
ATOM 3712 C CA . HIS B 1 197 ? 13.609 -15.695 -29.172 1 80.56 197 HIS B CA 1
ATOM 3713 C C . HIS B 1 197 ? 14.781 -16.5 -28.625 1 80.56 197 HIS B C 1
ATOM 3715 O O . HIS B 1 197 ? 14.656 -17.719 -28.406 1 80.56 197 HIS B O 1
ATOM 3721 N N . ASN B 1 198 ? 15.844 -15.82 -28.359 1 83.06 198 ASN B N 1
ATOM 3722 C CA . ASN B 1 198 ? 17.031 -16.516 -27.859 1 83.06 198 ASN B CA 1
ATOM 3723 C C . ASN B 1 198 ? 17.078 -16.5 -26.344 1 83.06 198 ASN B C 1
ATOM 3725 O O . ASN B 1 198 ? 17.938 -17.141 -25.734 1 83.06 198 ASN B O 1
ATOM 3729 N N . ALA B 1 199 ? 16.219 -15.789 -25.781 1 83.12 199 ALA B N 1
ATOM 3730 C CA . ALA B 1 199 ? 16.156 -15.781 -24.312 1 83.12 199 ALA B CA 1
ATOM 3731 C C . ALA B 1 199 ? 15.391 -17 -23.797 1 83.12 199 ALA B C 1
ATOM 3733 O O . ALA B 1 199 ? 14.164 -16.953 -23.688 1 83.12 199 ALA B O 1
ATOM 3734 N N . ILE B 1 200 ? 16.203 -18.031 -23.516 1 86.38 200 ILE B N 1
ATOM 3735 C CA . ILE B 1 200 ? 15.609 -19.297 -23.094 1 86.38 200 ILE B CA 1
ATOM 3736 C C . ILE B 1 200 ? 15.641 -19.391 -21.578 1 86.38 200 ILE B C 1
ATOM 3738 O O . ILE B 1 200 ? 16.703 -19.266 -20.953 1 86.38 200 ILE B O 1
ATOM 3742 N N . PRO B 1 201 ? 14.477 -19.625 -20.906 1 88 201 PRO B N 1
ATOM 3743 C CA . PRO B 1 201 ? 14.477 -19.75 -19.453 1 88 201 PRO B CA 1
ATOM 3744 C C . PRO B 1 201 ? 15.031 -21.094 -18.984 1 88 201 PRO B C 1
ATOM 3746 O O . PRO B 1 201 ? 14.953 -22.094 -19.703 1 88 201 PRO B O 1
ATOM 3749 N N . VAL B 1 202 ? 15.656 -21.062 -17.891 1 89.19 202 VAL B N 1
ATOM 3750 C CA . VAL B 1 202 ? 16.172 -22.266 -17.25 1 89.19 202 VAL B CA 1
ATOM 3751 C C . VAL B 1 202 ? 15.344 -22.594 -16.016 1 89.19 202 VAL B C 1
ATOM 3753 O O . VAL B 1 202 ? 15.148 -21.75 -15.148 1 89.19 202 VAL B O 1
ATOM 3756 N N . ILE B 1 203 ? 14.797 -23.766 -15.953 1 91.44 203 ILE B N 1
ATOM 3757 C CA . ILE B 1 203 ? 14.062 -24.25 -14.781 1 91.44 203 ILE B CA 1
ATOM 3758 C C . ILE B 1 203 ? 14.781 -25.453 -14.188 1 91.44 203 ILE B C 1
ATOM 3760 O O . ILE B 1 203 ? 14.977 -26.469 -14.867 1 91.44 203 ILE B O 1
ATOM 3764 N N . LYS B 1 204 ? 15.156 -25.312 -13.047 1 91.75 204 LYS B N 1
ATOM 3765 C CA . LYS B 1 204 ? 15.891 -26.422 -12.438 1 91.75 204 LYS B CA 1
ATOM 3766 C C . LYS B 1 204 ? 15.68 -26.469 -10.93 1 91.75 204 LYS B C 1
ATOM 3768 O O . LYS B 1 204 ? 15.422 -25.438 -10.305 1 91.75 204 LYS B O 1
ATOM 3773 N N . ASN B 1 205 ? 15.711 -27.641 -10.414 1 93.06 205 ASN B N 1
ATOM 3774 C CA . ASN B 1 205 ? 15.648 -27.891 -8.977 1 93.06 205 ASN B CA 1
ATOM 3775 C C . ASN B 1 205 ? 14.297 -27.484 -8.398 1 93.06 205 ASN B C 1
ATOM 3777 O O . ASN B 1 205 ? 14.234 -26.625 -7.512 1 93.06 205 ASN B O 1
ATOM 3781 N N . ILE B 1 206 ? 13.344 -28.109 -8.844 1 94.62 206 ILE B N 1
ATOM 3782 C CA . ILE B 1 206 ? 11.977 -27.953 -8.367 1 94.62 206 ILE B CA 1
ATOM 3783 C C . ILE B 1 206 ? 11.57 -29.172 -7.543 1 94.62 206 ILE B C 1
ATOM 3785 O O . ILE B 1 206 ? 11.633 -30.312 -8.031 1 94.62 206 ILE B O 1
ATOM 3789 N N . VAL B 1 207 ? 11.227 -28.969 -6.344 1 95.19 207 VAL B N 1
ATOM 3790 C CA . VAL B 1 207 ? 10.805 -30.062 -5.473 1 95.19 207 VAL B CA 1
ATOM 3791 C C . VAL B 1 207 ? 9.328 -29.875 -5.102 1 95.19 207 VAL B C 1
ATOM 3793 O O . VAL B 1 207 ? 8.945 -28.844 -4.555 1 95.19 207 VAL B O 1
ATOM 3796 N N . ILE B 1 208 ? 8.5 -30.812 -5.395 1 96.38 208 ILE B N 1
ATOM 3797 C CA . ILE B 1 208 ? 7.105 -30.859 -4.973 1 96.38 208 ILE B CA 1
ATOM 3798 C C . ILE B 1 208 ? 6.852 -32.125 -4.164 1 96.38 208 ILE B C 1
ATOM 3800 O O . ILE B 1 208 ? 7.02 -33.25 -4.672 1 96.38 208 ILE B O 1
ATOM 3804 N N . LYS B 1 209 ? 6.461 -31.938 -2.934 1 96.44 209 LYS B N 1
ATOM 3805 C CA . LYS B 1 209 ? 6.328 -33.125 -2.09 1 96.44 209 LYS B CA 1
ATOM 3806 C C . LYS B 1 209 ? 5.133 -33 -1.15 1 96.44 209 LYS B C 1
ATOM 3808 O O . LYS B 1 209 ? 4.73 -31.891 -0.793 1 96.44 209 LYS B O 1
ATOM 3813 N N . ASP B 1 210 ? 4.555 -34.062 -0.724 1 96.5 210 ASP B N 1
ATOM 3814 C CA . ASP B 1 210 ? 3.447 -34.156 0.223 1 96.5 210 ASP B CA 1
ATOM 3815 C C . ASP B 1 210 ? 2.24 -33.375 -0.285 1 96.5 210 ASP B C 1
ATOM 3817 O O . ASP B 1 210 ? 1.761 -32.438 0.386 1 96.5 210 ASP B O 1
ATOM 3821 N N . VAL B 1 211 ? 1.796 -33.844 -1.435 1 97.5 211 VAL B N 1
ATOM 3822 C CA . VAL B 1 211 ? 0.657 -33.188 -2.08 1 97.5 211 VAL B CA 1
ATOM 3823 C C . VAL B 1 211 ? -0.496 -34.188 -2.205 1 97.5 211 VAL B C 1
ATOM 3825 O O . VAL B 1 211 ? -0.306 -35.312 -2.68 1 97.5 211 VAL B O 1
ATOM 3828 N N . TRP B 1 212 ? -1.628 -33.781 -1.691 1 97.38 212 TRP B N 1
ATOM 3829 C CA . TRP B 1 212 ? -2.836 -34.594 -1.786 1 97.38 212 TRP B CA 1
ATOM 3830 C C . TRP B 1 212 ? -3.957 -33.812 -2.479 1 97.38 212 TRP B C 1
ATOM 3832 O O . TRP B 1 212 ? -4.211 -32.656 -2.16 1 97.38 212 TRP B O 1
ATOM 3842 N N . GLU B 1 213 ? -4.566 -34.438 -3.445 1 96 213 GLU B N 1
ATOM 3843 C CA . GLU B 1 213 ? -5.695 -33.812 -4.121 1 96 213 GLU B CA 1
ATOM 3844 C C . GLU B 1 213 ? -6.844 -34.812 -4.324 1 96 213 GLU B C 1
ATOM 3846 O O . GLU B 1 213 ? -6.617 -35.969 -4.641 1 96 213 GLU B O 1
ATOM 3851 N N . GLU B 1 214 ? -8.07 -34.281 -4.105 1 94.31 214 GLU B N 1
ATOM 3852 C CA . GLU B 1 214 ? -9.297 -35 -4.422 1 94.31 214 GLU B CA 1
ATOM 3853 C C . GLU B 1 214 ? -10.023 -34.344 -5.605 1 94.31 214 GLU B C 1
ATOM 3855 O O . GLU B 1 214 ? -10.109 -33.125 -5.703 1 94.31 214 GLU B O 1
ATOM 3860 N N . ARG B 1 215 ? -10.484 -35.188 -6.566 1 92.44 215 ARG B N 1
ATOM 3861 C CA . ARG B 1 215 ? -11.305 -34.75 -7.699 1 92.44 215 ARG B CA 1
ATOM 3862 C C . ARG B 1 215 ? -10.516 -33.875 -8.664 1 92.44 215 ARG B C 1
ATOM 3864 O O . ARG B 1 215 ? -10.945 -32.781 -9 1 92.44 215 ARG B O 1
ATOM 3871 N N . VAL B 1 216 ? -9.422 -34.375 -9.094 1 94.31 216 VAL B N 1
ATOM 3872 C CA . VAL B 1 216 ? -8.617 -33.656 -10.086 1 94.31 216 VAL B CA 1
ATOM 3873 C C . VAL B 1 216 ? -8.969 -34.156 -11.484 1 94.31 216 VAL B C 1
ATOM 3875 O O . VAL B 1 216 ? -9.195 -35.375 -11.68 1 94.31 216 VAL B O 1
ATOM 3878 N N . GLU B 1 217 ? -9.055 -33.312 -12.445 1 92.62 217 GLU B N 1
ATOM 3879 C CA . GLU B 1 217 ? -9.273 -33.719 -13.836 1 92.62 217 GLU B CA 1
ATOM 3880 C C . GLU B 1 217 ? -7.977 -34.188 -14.484 1 92.62 217 GLU B C 1
ATOM 3882 O O . GLU B 1 217 ? -7.922 -35.281 -15.047 1 92.62 217 GLU B O 1
ATOM 3887 N N . GLN B 1 218 ? -6.961 -33.438 -14.453 1 93.31 218 GLN B N 1
ATOM 3888 C CA . GLN B 1 218 ? -5.629 -33.781 -14.938 1 93.31 218 GLN B CA 1
ATOM 3889 C C . GLN B 1 218 ? -4.59 -33.656 -13.828 1 93.31 218 GLN B C 1
ATOM 3891 O O . GLN B 1 218 ? -4.242 -32.531 -13.438 1 93.31 218 GLN B O 1
ATOM 3896 N N . PRO B 1 219 ? -4.094 -34.75 -13.414 1 93.75 219 PRO B N 1
ATOM 3897 C CA . PRO B 1 219 ? -3.211 -34.719 -12.25 1 93.75 219 PRO B CA 1
ATOM 3898 C C . PRO B 1 219 ? -1.95 -33.875 -12.484 1 93.75 219 PRO B C 1
ATOM 3900 O O . PRO B 1 219 ? -1.579 -33.062 -11.648 1 93.75 219 PRO B O 1
ATOM 3903 N N . GLY B 1 220 ? -1.311 -34.094 -13.719 1 93.81 220 GLY B N 1
ATOM 3904 C CA . GLY B 1 220 ? -0.053 -33.406 -13.914 1 93.81 220 GLY B CA 1
ATOM 3905 C C . GLY B 1 220 ? 0.261 -33.125 -15.375 1 93.81 220 GLY B C 1
ATOM 3906 O O . GLY B 1 220 ? -0.027 -33.969 -16.234 1 93.81 220 GLY B O 1
ATOM 3907 N N . LEU B 1 221 ? 0.832 -32.094 -15.594 1 94.25 221 LEU B N 1
ATOM 3908 C CA . LEU B 1 221 ? 1.32 -31.672 -16.906 1 94.25 221 LEU B CA 1
ATOM 3909 C C . LEU B 1 221 ? 2.664 -30.969 -16.781 1 94.25 221 LEU B C 1
ATOM 3911 O O . LEU B 1 221 ? 2.742 -29.875 -16.219 1 94.25 221 LEU B O 1
ATOM 3915 N N . ILE B 1 222 ? 3.76 -31.594 -17.25 1 95.06 222 ILE B N 1
ATOM 3916 C CA . ILE B 1 222 ? 5.09 -30.984 -17.219 1 95.06 222 ILE B CA 1
ATOM 3917 C C . ILE B 1 222 ? 5.645 -30.922 -18.641 1 95.06 222 ILE B C 1
ATOM 3919 O O . ILE B 1 222 ? 5.984 -31.953 -19.234 1 95.06 222 ILE B O 1
ATOM 3923 N N . ARG B 1 223 ? 5.734 -29.766 -19.141 1 93.69 223 ARG B N 1
ATOM 3924 C CA . ARG B 1 223 ? 6.219 -29.562 -20.5 1 93.69 223 ARG B CA 1
ATOM 3925 C C . ARG B 1 223 ? 7.441 -28.656 -20.531 1 93.69 223 ARG B C 1
ATOM 3927 O O . ARG B 1 223 ? 7.312 -27.422 -20.5 1 93.69 223 ARG B O 1
ATOM 3934 N N . GLY B 1 224 ? 8.578 -29.234 -20.641 1 93.56 224 GLY B N 1
ATOM 3935 C CA . GLY B 1 224 ? 9.805 -28.469 -20.734 1 93.56 224 GLY B CA 1
ATOM 3936 C C . GLY B 1 224 ? 10.047 -27.906 -22.125 1 93.56 224 GLY B C 1
ATOM 3937 O O . GLY B 1 224 ? 9.102 -27.734 -22.906 1 93.56 224 GLY B O 1
ATOM 3938 N N . LEU B 1 225 ? 11.297 -27.531 -22.344 1 91.31 225 LEU B N 1
ATOM 3939 C CA . LEU B 1 225 ? 11.703 -27 -23.641 1 91.31 225 LEU B CA 1
ATOM 3940 C C . LEU B 1 225 ? 12.68 -27.938 -24.328 1 91.31 225 LEU B C 1
ATOM 3942 O O . LEU B 1 225 ? 13.57 -28.5 -23.688 1 91.31 225 LEU B O 1
ATOM 3946 N N . ARG B 1 226 ? 12.461 -28.125 -25.641 1 86.12 226 ARG B N 1
ATOM 3947 C CA . ARG B 1 226 ? 13.242 -29.078 -26.406 1 86.12 226 ARG B CA 1
ATOM 3948 C C . ARG B 1 226 ? 14.734 -28.812 -26.25 1 86.12 226 ARG B C 1
ATOM 3950 O O . ARG B 1 226 ? 15.516 -29.75 -26.062 1 86.12 226 ARG B O 1
ATOM 3957 N N . ASN B 1 227 ? 15.273 -27.625 -26.312 1 83.81 227 ASN B N 1
ATOM 3958 C CA . ASN B 1 227 ? 16.703 -27.344 -26.188 1 83.81 227 ASN B CA 1
ATOM 3959 C C . ASN B 1 227 ? 17.047 -26.766 -24.812 1 83.81 227 ASN B C 1
ATOM 3961 O O . ASN B 1 227 ? 18.141 -26.25 -24.609 1 83.81 227 ASN B O 1
ATOM 3965 N N . ALA B 1 228 ? 16.203 -26.906 -23.906 1 89.62 228 ALA B N 1
ATOM 3966 C CA . ALA B 1 228 ? 16.406 -26.469 -22.531 1 89.62 228 ALA B CA 1
ATOM 3967 C C . ALA B 1 228 ? 15.477 -27.203 -21.578 1 89.62 228 ALA B C 1
ATOM 3969 O O . ALA B 1 228 ? 14.625 -26.594 -20.938 1 89.62 228 ALA B O 1
ATOM 3970 N N . SER B 1 229 ? 15.734 -28.5 -21.5 1 93.75 229 SER B N 1
ATOM 3971 C CA . SER B 1 229 ? 14.875 -29.375 -20.688 1 93.75 229 SER B CA 1
ATOM 3972 C C . SER B 1 229 ? 14.898 -28.969 -19.219 1 93.75 229 SER B C 1
ATOM 3974 O O . SER B 1 229 ? 15.906 -28.453 -18.734 1 93.75 229 SER B O 1
ATOM 3976 N N . PHE B 1 230 ? 13.742 -29.172 -18.578 1 94.12 230 PHE B N 1
ATOM 3977 C CA . PHE B 1 230 ? 13.727 -29 -17.125 1 94.12 230 PHE B CA 1
ATOM 3978 C C . PHE B 1 230 ? 14.555 -30.094 -16.453 1 94.12 230 PHE B C 1
ATOM 3980 O O . PHE B 1 230 ? 14.5 -31.25 -16.859 1 94.12 230 PHE B O 1
ATOM 3987 N N . THR B 1 231 ? 15.375 -29.641 -15.562 1 92.25 231 THR B N 1
ATOM 3988 C CA . THR B 1 231 ? 16.219 -30.641 -14.914 1 92.25 231 THR B CA 1
ATOM 3989 C C . THR B 1 231 ? 16.031 -30.594 -13.398 1 92.25 231 THR B C 1
ATOM 3991 O O . THR B 1 231 ? 15.633 -29.562 -12.844 1 92.25 231 THR B O 1
ATOM 3994 N N . GLU B 1 232 ? 16.219 -31.672 -12.797 1 92.12 232 GLU B N 1
ATOM 3995 C CA . GLU B 1 232 ? 16.203 -31.812 -11.344 1 92.12 232 GLU B CA 1
ATOM 3996 C C . GLU B 1 232 ? 14.82 -31.547 -10.773 1 92.12 232 GLU B C 1
ATOM 3998 O O . GLU B 1 232 ? 14.672 -30.781 -9.82 1 92.12 232 GLU B O 1
ATOM 4003 N N . ILE B 1 233 ? 13.891 -32.125 -11.445 1 93.88 233 ILE B N 1
ATOM 4004 C CA . ILE B 1 233 ? 12.523 -32.094 -10.938 1 93.88 233 ILE B CA 1
ATOM 4005 C C . ILE B 1 233 ? 12.289 -33.281 -10 1 93.88 233 ILE B C 1
ATOM 4007 O O . ILE B 1 233 ? 12.539 -34.438 -10.367 1 93.88 233 ILE B O 1
ATOM 4011 N N . CYS B 1 234 ? 11.852 -33 -8.859 1 93.44 234 CYS B N 1
ATOM 4012 C CA . CYS B 1 234 ? 11.609 -34.062 -7.895 1 93.44 234 CYS B CA 1
ATOM 4013 C C . CYS B 1 234 ? 10.164 -34.062 -7.418 1 93.44 234 CYS B C 1
ATOM 4015 O O . CYS B 1 234 ? 9.688 -33.062 -6.879 1 93.44 234 CYS B O 1
ATOM 4017 N N . LEU B 1 235 ? 9.438 -35.125 -7.602 1 94.38 235 LEU B N 1
ATOM 4018 C CA . LEU B 1 235 ? 8.078 -35.312 -7.113 1 94.38 235 LEU B CA 1
ATOM 4019 C C . LEU B 1 235 ? 8.047 -36.469 -6.094 1 94.38 235 LEU B C 1
ATOM 4021 O O . LEU B 1 235 ? 8.492 -37.562 -6.383 1 94.38 235 LEU B O 1
ATOM 4025 N N . SER B 1 236 ? 7.531 -36.125 -4.953 1 94 236 SER B N 1
ATOM 4026 C CA . SER B 1 236 ? 7.582 -37.156 -3.918 1 94 236 SER B CA 1
ATOM 4027 C C . SER B 1 236 ? 6.309 -37.156 -3.078 1 94 236 SER B C 1
ATOM 4029 O O . SER B 1 236 ? 5.816 -36.094 -2.688 1 94 236 SER B O 1
ATOM 4031 N N . ASN B 1 237 ? 5.758 -38.344 -2.771 1 94.12 237 ASN B N 1
ATOM 4032 C CA . ASN B 1 237 ? 4.594 -38.531 -1.91 1 94.12 237 ASN B CA 1
ATOM 4033 C C . ASN B 1 237 ? 3.412 -37.688 -2.369 1 94.12 237 ASN B C 1
ATOM 4035 O O . ASN B 1 237 ? 2.889 -36.875 -1.604 1 94.12 237 ASN B O 1
ATOM 4039 N N . ILE B 1 238 ? 3.078 -37.938 -3.553 1 95.62 238 ILE B N 1
ATOM 4040 C CA . ILE B 1 238 ? 1.996 -37.188 -4.195 1 95.62 238 ILE B CA 1
ATOM 4041 C C . ILE B 1 238 ? 0.854 -38.156 -4.539 1 95.62 238 ILE B C 1
ATOM 4043 O O . ILE B 1 238 ? 1.08 -39.219 -5.113 1 95.62 238 ILE B O 1
ATOM 4047 N N . ASN B 1 239 ? -0.312 -37.812 -4.102 1 95.75 239 ASN B N 1
ATOM 4048 C CA . ASN B 1 239 ? -1.521 -38.594 -4.414 1 95.75 239 ASN B CA 1
ATOM 4049 C C . ASN B 1 239 ? -2.605 -37.688 -5.004 1 95.75 239 ASN B C 1
ATOM 4051 O O . ASN B 1 239 ? -3.244 -36.906 -4.277 1 95.75 239 ASN B O 1
ATOM 4055 N N . LEU B 1 240 ? -2.812 -37.75 -6.281 1 95.31 240 LEU B N 1
ATOM 4056 C CA . LEU B 1 240 ? -3.805 -36.969 -7 1 95.31 240 LEU B CA 1
ATOM 4057 C C . LEU B 1 240 ? -4.922 -37.844 -7.535 1 95.31 240 LEU B C 1
ATOM 4059 O O . LEU B 1 240 ? -4.754 -38.531 -8.555 1 95.31 240 LEU B O 1
ATOM 4063 N N . ARG B 1 241 ? -6.07 -37.719 -6.891 1 92.19 241 ARG B N 1
ATOM 4064 C CA . ARG B 1 241 ? -7.16 -38.625 -7.203 1 92.19 241 ARG B CA 1
ATOM 4065 C C . ARG B 1 241 ? -8.242 -37.938 -8.023 1 92.19 241 ARG B C 1
ATOM 4067 O O . ARG B 1 241 ? -8.562 -36.75 -7.773 1 92.19 241 ARG B O 1
ATOM 4074 N N . GLY B 1 242 ? -8.688 -38.594 -8.992 1 89.5 242 GLY B N 1
ATOM 4075 C CA . GLY B 1 242 ? -9.812 -38.094 -9.758 1 89.5 242 GLY B CA 1
ATOM 4076 C C . GLY B 1 242 ? -11.141 -38.25 -9.039 1 89.5 242 GLY B C 1
ATOM 4077 O O . GLY B 1 242 ? -11.195 -38.812 -7.938 1 89.5 242 GLY B O 1
ATOM 4078 N N . ALA B 1 243 ? -12.133 -37.656 -9.719 1 82.75 243 ALA B N 1
ATOM 4079 C CA . ALA B 1 243 ? -13.484 -37.844 -9.195 1 82.75 243 ALA B CA 1
ATOM 4080 C C . ALA B 1 243 ? -13.898 -39.312 -9.258 1 82.75 243 ALA B C 1
ATOM 4082 O O . ALA B 1 243 ? -13.391 -40.062 -10.094 1 82.75 243 ALA B O 1
ATOM 4083 N N . ILE B 1 244 ? -14.766 -39.594 -8.234 1 76.5 244 ILE B N 1
ATOM 4084 C CA . ILE B 1 244 ? -15.258 -40.969 -8.188 1 76.5 244 ILE B CA 1
ATOM 4085 C C . ILE B 1 244 ? -15.898 -41.344 -9.523 1 76.5 244 ILE B C 1
ATOM 4087 O O . ILE B 1 244 ? -16.766 -40.625 -10.023 1 76.5 244 ILE B O 1
ATOM 4091 N N . GLY B 1 245 ? -15.547 -42.438 -10.117 1 71.38 245 GLY B N 1
ATOM 4092 C CA . GLY B 1 245 ? -16.125 -42.938 -11.352 1 71.38 245 GLY B CA 1
ATOM 4093 C C . GLY B 1 245 ? -15.555 -42.281 -12.594 1 71.38 245 GLY B C 1
ATOM 4094 O O . GLY B 1 245 ? -15.977 -42.594 -13.711 1 71.38 245 GLY B O 1
ATOM 4095 N N . GLN B 1 246 ? -14.703 -41.344 -12.445 1 71.06 246 GLN B N 1
ATOM 4096 C CA . GLN B 1 246 ? -14.117 -40.656 -13.609 1 71.06 246 GLN B CA 1
ATOM 4097 C C . GLN B 1 246 ? -12.641 -41.031 -13.758 1 71.06 246 GLN B C 1
ATOM 4099 O O . GLN B 1 246 ? -11.93 -41.156 -12.758 1 71.06 246 GLN B O 1
ATOM 4104 N N . ARG B 1 247 ? -12.328 -41.469 -14.898 1 66.5 247 ARG B N 1
ATOM 4105 C CA . ARG B 1 247 ? -10.914 -41.75 -15.156 1 66.5 247 ARG B CA 1
ATOM 4106 C C . ARG B 1 247 ? -10.109 -40.469 -15.266 1 66.5 247 ARG B C 1
ATOM 4108 O O . ARG B 1 247 ? -10.531 -39.5 -15.938 1 66.5 247 ARG B O 1
ATOM 4115 N N . ASN B 1 248 ? -9.047 -40.312 -14.484 1 73.62 248 ASN B N 1
ATOM 4116 C CA . ASN B 1 248 ? -8.148 -39.188 -14.617 1 73.62 248 ASN B CA 1
ATOM 4117 C C . ASN B 1 248 ? -7.375 -39.219 -15.93 1 73.62 248 ASN B C 1
ATOM 4119 O O . ASN B 1 248 ? -7.109 -40.312 -16.469 1 73.62 248 ASN B O 1
ATOM 4123 N N . LEU B 1 249 ? -7.219 -38.125 -16.5 1 83.19 249 LEU B N 1
ATOM 4124 C CA . LEU B 1 249 ? -6.23 -38.031 -17.578 1 83.19 249 LEU B CA 1
ATOM 4125 C C . LEU B 1 249 ? -4.844 -38.406 -17.062 1 83.19 249 LEU B C 1
ATOM 4127 O O . LEU B 1 249 ? -4.551 -38.25 -15.875 1 83.19 249 LEU B O 1
ATOM 4131 N N . PRO B 1 250 ? -4.117 -39.031 -17.859 1 86.06 250 PRO B N 1
ATOM 4132 C CA . PRO B 1 250 ? -2.76 -39.375 -17.406 1 86.06 250 PRO B CA 1
ATOM 4133 C C . PRO B 1 250 ? -1.862 -38.125 -17.281 1 86.06 250 PRO B C 1
ATOM 4135 O O . PRO B 1 250 ? -2.17 -37.062 -17.844 1 86.06 250 PRO B O 1
ATOM 4138 N N . TRP B 1 251 ? -0.752 -38.312 -16.531 1 92.56 251 TRP B N 1
ATOM 4139 C CA . TRP B 1 251 ? 0.318 -37.312 -16.531 1 92.56 251 TRP B CA 1
ATOM 4140 C C . TRP B 1 251 ? 0.87 -37.094 -17.938 1 92.56 251 TRP B C 1
ATOM 4142 O O . TRP B 1 251 ? 0.951 -38.062 -18.719 1 92.56 251 TRP B O 1
ATOM 4152 N N . GLN B 1 252 ? 1.136 -35.938 -18.25 1 93 252 GLN B N 1
ATOM 4153 C CA . GLN B 1 252 ? 1.82 -35.625 -19.5 1 93 252 GLN B CA 1
ATOM 4154 C C . GLN B 1 252 ? 3.135 -34.906 -19.234 1 93 252 GLN B C 1
ATOM 4156 O O . GLN B 1 252 ? 3.158 -33.875 -18.547 1 93 252 GLN B O 1
ATOM 4161 N N . CYS B 1 253 ? 4.23 -35.469 -19.766 1 94.06 253 CYS B N 1
ATOM 4162 C CA . CYS B 1 253 ? 5.539 -34.844 -19.578 1 94.06 253 CYS B CA 1
ATOM 4163 C C . CYS B 1 253 ? 6.324 -34.812 -20.875 1 94.06 253 CYS B C 1
ATOM 4165 O O . CYS B 1 253 ? 6.203 -35.719 -21.703 1 94.06 253 CYS B O 1
ATOM 4167 N N . SER B 1 254 ? 7.02 -33.844 -21.094 1 93.75 254 SER B N 1
ATOM 4168 C CA . SER B 1 254 ? 7.965 -33.719 -22.188 1 93.75 254 SER B CA 1
ATOM 4169 C C . SER B 1 254 ? 9.156 -32.844 -21.812 1 93.75 254 SER B C 1
ATOM 4171 O O . SER B 1 254 ? 9 -31.859 -21.062 1 93.75 254 SER B O 1
ATOM 4173 N N . ASP B 1 255 ? 10.406 -33.188 -22.234 1 94.56 255 ASP B N 1
ATOM 4174 C CA . ASP B 1 255 ? 11.633 -32.406 -22.094 1 94.56 255 ASP B CA 1
ATOM 4175 C C . ASP B 1 255 ? 11.898 -32.094 -20.625 1 94.56 255 ASP B C 1
ATOM 4177 O O . ASP B 1 255 ? 12.109 -30.938 -20.266 1 94.56 255 ASP B O 1
ATOM 4181 N N . VAL B 1 256 ? 11.781 -33.156 -19.828 1 94.06 256 VAL B N 1
ATOM 4182 C CA . VAL B 1 256 ? 11.969 -33 -18.375 1 94.06 256 VAL B CA 1
ATOM 4183 C C . VAL B 1 256 ? 12.711 -34.219 -17.828 1 94.06 256 VAL B C 1
ATOM 4185 O O . VAL B 1 256 ? 12.586 -35.312 -18.375 1 94.06 256 VAL B O 1
ATOM 4188 N N . SER B 1 257 ? 13.555 -34.031 -16.906 1 91.62 257 SER B N 1
ATOM 4189 C CA . SER B 1 257 ? 14.211 -35.094 -16.188 1 91.62 257 SER B CA 1
ATOM 4190 C C . SER B 1 257 ? 14.156 -34.844 -14.672 1 91.62 257 SER B C 1
ATOM 4192 O O . SER B 1 257 ? 14.094 -33.719 -14.227 1 91.62 257 SER B O 1
ATOM 4194 N N . GLY B 1 258 ? 14.086 -35.938 -13.969 1 91.44 258 GLY B N 1
ATOM 4195 C CA . GLY B 1 258 ? 14.047 -35.844 -12.516 1 91.44 258 GLY B CA 1
ATOM 4196 C C . GLY B 1 258 ? 13.695 -37.156 -11.844 1 91.44 258 GLY B C 1
ATOM 4197 O O . GLY B 1 258 ? 13.93 -38.25 -12.398 1 91.44 258 GLY B O 1
ATOM 4198 N N . VAL B 1 259 ? 13.281 -37 -10.641 1 90.38 259 VAL B N 1
ATOM 4199 C CA . VAL B 1 259 ? 13.023 -38.188 -9.836 1 90.38 259 VAL B CA 1
ATOM 4200 C C . VAL B 1 259 ? 11.594 -38.188 -9.312 1 90.38 259 VAL B C 1
ATOM 4202 O O . VAL B 1 259 ? 11.062 -37.125 -8.977 1 90.38 259 VAL B O 1
ATOM 4205 N N . VAL B 1 260 ? 10.93 -39.312 -9.273 1 91.38 260 VAL B N 1
ATOM 4206 C CA . VAL B 1 260 ? 9.594 -39.469 -8.711 1 91.38 260 VAL B CA 1
ATOM 4207 C C . VAL B 1 260 ? 9.609 -40.562 -7.641 1 91.38 260 VAL B C 1
ATOM 4209 O O . VAL B 1 260 ? 10.25 -41.594 -7.816 1 91.38 260 VAL B O 1
ATOM 4212 N N . VAL B 1 261 ? 9.062 -40.219 -6.539 1 90.62 261 VAL B N 1
ATOM 4213 C CA . VAL B 1 261 ? 8.953 -41.188 -5.445 1 90.62 261 VAL B CA 1
ATOM 4214 C C . VAL B 1 261 ? 7.52 -41.188 -4.918 1 90.62 261 VAL B C 1
ATOM 4216 O O . VAL B 1 261 ? 7.031 -40.188 -4.391 1 90.62 261 VAL B O 1
ATOM 4219 N N . GLN B 1 262 ? 6.781 -42.344 -4.973 1 90.31 262 GLN B N 1
ATOM 4220 C CA . GLN B 1 262 ? 5.441 -42.562 -4.426 1 90.31 262 GLN B CA 1
ATOM 4221 C C . GLN B 1 262 ? 4.473 -41.5 -4.973 1 90.31 262 GLN B C 1
ATOM 4223 O O . GLN B 1 262 ? 3.887 -40.719 -4.211 1 90.31 262 GLN B O 1
ATOM 4228 N N . VAL B 1 263 ? 4.355 -41.5 -6.254 1 92.5 263 VAL B N 1
ATOM 4229 C CA . VAL B 1 263 ? 3.428 -40.594 -6.918 1 92.5 263 VAL B CA 1
ATOM 4230 C C . VAL B 1 263 ? 2.27 -41.406 -7.52 1 92.5 263 VAL B C 1
ATOM 4232 O O . VAL B 1 263 ? 2.482 -42.375 -8.219 1 92.5 263 VAL B O 1
ATOM 4235 N N . SER B 1 264 ? 1.106 -41.062 -7.199 1 91.19 264 SER B N 1
ATOM 4236 C CA . SER B 1 264 ? -0.097 -41.688 -7.73 1 91.19 264 SER B CA 1
ATOM 4237 C C . SER B 1 264 ? -1.047 -40.656 -8.328 1 91.19 264 SER B C 1
ATOM 4239 O O . SER B 1 264 ? -1.365 -39.656 -7.684 1 91.19 264 SER B O 1
ATOM 4241 N N . PRO B 1 265 ? -1.656 -40.938 -9.547 1 90.19 265 PRO B N 1
ATOM 4242 C CA . PRO B 1 265 ? -1.307 -42 -10.492 1 90.19 265 PRO B CA 1
ATOM 4243 C C . PRO B 1 265 ? 0.127 -41.875 -11.008 1 90.19 265 PRO B C 1
ATOM 4245 O O . PRO B 1 265 ? 0.803 -40.875 -10.742 1 90.19 265 PRO B O 1
ATOM 4248 N N . TRP B 1 266 ? 0.542 -42.875 -11.617 1 82.56 266 TRP B N 1
ATOM 4249 C CA . TRP B 1 266 ? 1.918 -42.938 -12.102 1 82.56 266 TRP B CA 1
ATOM 4250 C C . TRP B 1 266 ? 2.227 -41.75 -13.016 1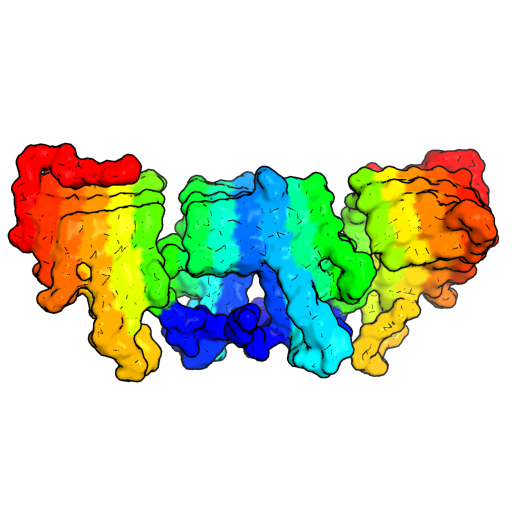 82.56 266 TRP B C 1
ATOM 4252 O O . TRP B 1 266 ? 1.412 -41.406 -13.875 1 82.56 266 TRP B O 1
ATOM 4262 N N . SER B 1 267 ? 3.381 -41.156 -12.656 1 78.81 267 SER B N 1
ATOM 4263 C CA . SER B 1 267 ? 3.771 -40 -13.414 1 78.81 267 SER B CA 1
ATOM 4264 C C . SER B 1 267 ? 4.367 -40.375 -14.766 1 78.81 267 SER B C 1
ATOM 4266 O O . SER B 1 267 ? 4.055 -41.406 -15.312 1 78.81 267 SER B O 1
ATOM 4268 N N . CYS B 1 268 ? 5.207 -39.5 -15.289 1 82.38 268 CYS B N 1
ATOM 4269 C CA . CYS B 1 268 ? 5.715 -39.625 -16.641 1 82.38 268 CYS B CA 1
ATOM 4270 C C . CYS B 1 268 ? 6.98 -40.469 -16.688 1 82.38 268 CYS B C 1
ATOM 4272 O O . CYS B 1 268 ? 7.723 -40.531 -15.703 1 82.38 268 CYS B O 1
ATOM 4274 N N . SER B 1 269 ? 7.176 -41.156 -17.766 1 77.81 269 SER B N 1
ATOM 4275 C CA . SER B 1 269 ? 8.336 -42.031 -17.953 1 77.81 269 SER B CA 1
ATOM 4276 C C . SER B 1 269 ? 9.633 -41.25 -17.938 1 77.81 269 SER B C 1
ATOM 4278 O O . SER B 1 269 ? 10.703 -41.812 -17.688 1 77.81 269 SER B O 1
ATOM 4280 N N . GLN B 1 270 ? 9.531 -40 -18.234 1 81.5 270 GLN B N 1
ATOM 4281 C CA . GLN B 1 270 ? 10.703 -39.125 -18.281 1 81.5 270 GLN B CA 1
ATOM 4282 C C . GLN B 1 270 ? 11.297 -38.938 -16.891 1 81.5 270 GLN B C 1
ATOM 4284 O O . GLN B 1 270 ? 12.445 -38.5 -16.75 1 81.5 270 GLN B O 1
ATOM 4289 N N . LEU B 1 271 ? 10.453 -39.219 -15.945 1 84.56 271 LEU B N 1
ATOM 4290 C CA . LEU B 1 271 ? 10.906 -39.094 -14.57 1 84.56 271 LEU B CA 1
ATOM 4291 C C . LEU B 1 271 ? 11.25 -40.469 -13.969 1 84.56 271 LEU B C 1
ATOM 4293 O O . LEU B 1 271 ? 10.508 -41.406 -14.156 1 84.56 271 LEU B O 1
ATOM 4297 N N . THR B 1 272 ? 12.461 -40.531 -13.469 1 78 272 THR B N 1
ATOM 4298 C CA . THR B 1 272 ? 12.945 -41.844 -12.984 1 78 272 THR B CA 1
ATOM 4299 C C . THR B 1 272 ? 12.43 -42.094 -11.57 1 78 272 THR B C 1
ATOM 4301 O O . THR B 1 272 ? 12.328 -41.188 -10.75 1 78 272 THR B O 1
ATOM 4304 N N . SER B 1 273 ? 12.016 -43.312 -11.406 1 72.56 273 SER B N 1
ATOM 4305 C CA . SER B 1 273 ? 11.5 -43.719 -10.094 1 72.56 273 SER B CA 1
ATOM 4306 C C . SER B 1 273 ? 12.633 -43.844 -9.078 1 72.56 273 SER B C 1
ATOM 4308 O O . SER B 1 273 ? 13.656 -44.469 -9.359 1 72.56 273 SER B O 1
ATOM 4310 N N . GLY B 1 274 ? 12.68 -42.938 -8.195 1 67.25 274 GLY B N 1
ATOM 4311 C CA . GLY B 1 274 ? 13.664 -43.031 -7.137 1 67.25 274 GLY B CA 1
ATOM 4312 C C . GLY B 1 274 ? 13.242 -43.938 -6.008 1 67.25 274 GLY B C 1
ATOM 4313 O O . GLY B 1 274 ? 12.062 -44.25 -5.863 1 67.25 274 GLY B O 1
ATOM 4314 N N . ARG B 1 275 ? 14.195 -44.75 -5.402 1 60.47 275 ARG B N 1
ATOM 4315 C CA . ARG B 1 275 ? 13.938 -45.75 -4.363 1 60.47 275 ARG B CA 1
ATOM 4316 C C . ARG B 1 275 ? 13.812 -45.094 -2.994 1 60.47 275 ARG B C 1
ATOM 4318 O O . ARG B 1 275 ? 13.125 -45.594 -2.113 1 60.47 275 ARG B O 1
ATOM 4325 N N . HIS B 1 276 ? 14.484 -43.938 -2.77 1 56.31 276 HIS B N 1
ATOM 4326 C CA . HIS B 1 276 ? 14.453 -43.406 -1.419 1 56.31 276 HIS B CA 1
ATOM 4327 C C . HIS B 1 276 ? 13.969 -41.938 -1.423 1 56.31 276 HIS B C 1
ATOM 4329 O O . HIS B 1 276 ? 14.352 -41.156 -2.291 1 56.31 276 HIS B O 1
ATOM 4335 N N . ILE B 1 277 ? 13.016 -41.656 -0.557 1 51.84 277 ILE B N 1
ATOM 4336 C CA . ILE B 1 277 ? 12.352 -40.375 -0.357 1 51.84 277 ILE B CA 1
ATOM 4337 C C . ILE B 1 277 ? 13.391 -39.25 -0.203 1 51.84 277 ILE B C 1
ATOM 4339 O O . ILE B 1 277 ? 13.164 -38.125 -0.617 1 51.84 277 ILE B O 1
ATOM 4343 N N . GLY B 1 278 ? 14.453 -39.625 0.443 1 55.59 278 GLY B N 1
ATOM 4344 C CA . GLY B 1 278 ? 15.531 -38.656 0.632 1 55.59 278 GLY B CA 1
ATOM 4345 C C . GLY B 1 278 ? 16.078 -38.125 -0.673 1 55.59 278 GLY B C 1
ATOM 4346 O O . GLY B 1 278 ? 16.891 -37.188 -0.67 1 55.59 278 GLY B O 1
ATOM 4347 N N . ALA B 1 279 ? 15.609 -38.656 -1.725 1 56.03 279 ALA B N 1
ATOM 4348 C CA . ALA B 1 279 ? 16.125 -38.219 -3.025 1 56.03 279 ALA B CA 1
ATOM 4349 C C . ALA B 1 279 ? 15.648 -36.812 -3.363 1 56.03 279 ALA B C 1
ATOM 4351 O O . ALA B 1 279 ? 16.297 -36.094 -4.129 1 56.03 279 ALA B O 1
ATOM 4352 N N . CYS B 1 280 ? 14.523 -36.469 -2.906 1 66.25 280 CYS B N 1
ATOM 4353 C CA . CYS B 1 280 ? 13.992 -35.125 -3.152 1 66.25 280 CYS B CA 1
ATOM 4354 C C . CYS B 1 280 ? 14.352 -34.188 -2.014 1 66.25 280 CYS B C 1
ATOM 4356 O O . CYS B 1 280 ? 13.625 -33.219 -1.745 1 66.25 280 CYS B O 1
ATOM 4358 N N . SER B 1 281 ? 15.523 -34.344 -1.288 1 57.41 281 SER B N 1
ATOM 4359 C CA . SER B 1 281 ? 15.836 -33.469 -0.158 1 57.41 281 SER B CA 1
ATOM 4360 C C . SER B 1 281 ? 16.219 -32.062 -0.626 1 57.41 281 SER B C 1
ATOM 4362 O O . SER B 1 281 ? 16.891 -31.922 -1.651 1 57.41 281 SER B O 1
ATOM 4364 N N . SER B 1 282 ? 15.391 -31.109 -0.439 1 52.06 282 SER B N 1
ATOM 4365 C CA . SER B 1 282 ? 15.57 -29.703 -0.761 1 52.06 282 SER B CA 1
ATOM 4366 C C . SER B 1 282 ? 16.781 -29.125 -0.038 1 52.06 282 SER B C 1
ATOM 4368 O O . SER B 1 282 ? 17.125 -29.562 1.059 1 52.06 282 SER B O 1
ATOM 4370 N N . SER B 1 283 ? 17.781 -28.672 -0.751 1 42.53 283 SER B N 1
ATOM 4371 C CA . SER B 1 283 ? 18.859 -27.922 -0.115 1 42.53 283 SER B CA 1
ATOM 4372 C C . SER B 1 283 ? 18.328 -26.672 0.584 1 42.53 283 SER B C 1
ATOM 4374 O O . SER B 1 283 ? 19.094 -25.812 1.002 1 42.53 283 SER B O 1
ATOM 4376 N N . PHE B 1 284 ? 17.188 -26.375 0.958 1 39.84 284 PHE B N 1
ATOM 4377 C CA . PHE B 1 284 ? 17.062 -25.125 1.711 1 39.84 284 PHE B CA 1
ATOM 4378 C C . PHE B 1 284 ? 17.656 -25.281 3.109 1 39.84 284 PHE B C 1
ATOM 4380 O O . PHE B 1 284 ? 17.578 -26.359 3.703 1 39.84 284 PHE B O 1
#

Secondary structure (DSSP, 8-state):
---TTS-SSPBPPPTTTSS-SSSSS-BPPPSEEEESEEEEEEE-SSEEEE--HHHHHHHHHTT--SSBPPPSEEEES-EEEEEESEEEES-SS-SEEEES-EEEEEES-EEE--TT-TT--SB--TTSTT-SS-EEEEEEEEEEEES-SEEEEEE--TTT--EEEEEEEEEEEEES-SEEEEEES-----SSS-S-TT---EEEEEEEEEEEEES-SEEEEEE-BTTB-EEEEEEEEEEE---TT-PPPPPEEESEEEEEEEEES---TTEEE-S-GGGG----/---TTS-SSPBPPPTTTSS-SSSSS-BPPPSEEEESEEEEEEE-SSEEEE--HHHHHHHHHTT--SSBPPPSEEEES-EEEEEESEEEES-SS-SEEEES-EEEEEES-EEE--TT-TT--SB--TTSTTTTS-EEEEEEEEEEEES-SEEEEEE--TTT--EEEEEEEEEEEEES-SEEEEEES-----SSS-S-TT---EEEEEEEEEEEEES-SEEEEEE-BTTB-EEEEEEEEEEE-PPTT-PPPPPEEESEEEEEEEEES---TTEEE-S-GGGG----

Radius of gyration: 28.41 Å; Cα contacts (8 Å, |Δi|>4): 1614; chains: 2; bounding box: 42×85×67 Å

pLDDT: mean 84.07, std 15.86, range [16.2, 98.12]

Solvent-accessible surface area (backbone atoms only — not comparable to full-atom values): 27859 Å² total; per-residue (Å²): 127,80,72,75,72,60,40,88,37,28,29,49,34,51,78,50,55,72,32,24,91,77,21,89,40,24,19,39,71,35,36,30,29,37,45,40,39,31,36,37,31,42,29,30,92,69,8,39,44,54,47,62,16,66,65,48,44,50,30,55,76,68,68,65,59,75,35,13,67,21,30,29,31,33,38,30,57,25,34,42,34,37,40,33,30,34,32,40,32,28,31,33,16,38,28,39,34,45,34,76,55,47,66,70,46,79,44,72,63,46,80,48,62,64,79,84,54,64,63,51,49,60,78,44,56,45,44,25,68,51,9,67,73,29,29,67,72,42,80,46,64,76,43,80,46,69,58,32,65,58,63,46,72,47,53,32,26,66,32,38,25,38,41,39,33,47,35,37,39,35,44,33,41,36,35,41,19,47,27,36,35,37,38,34,39,63,73,64,82,64,96,55,88,82,54,47,80,79,27,61,41,42,44,35,41,38,33,40,32,45,33,40,32,43,34,22,48,28,41,32,37,35,36,38,30,91,94,45,47,30,35,51,33,24,39,31,48,28,40,44,34,35,39,88,94,45,82,52,49,67,44,43,64,39,42,47,35,34,36,32,25,68,47,39,65,66,68,38,86,58,36,41,77,46,92,53,75,73,72,54,63,70,85,121,127,81,73,75,71,61,41,88,36,31,29,50,36,52,78,50,55,73,30,24,91,77,21,85,44,23,19,39,72,36,36,30,29,35,46,40,40,32,36,37,30,41,31,31,92,69,8,40,42,54,49,62,16,66,65,48,42,50,30,55,75,67,68,64,60,74,35,13,67,22,31,28,32,32,36,30,56,24,34,43,34,37,40,33,30,35,32,40,32,28,30,33,15,39,30,37,33,44,34,76,55,45,65,72,46,78,45,72,62,47,81,46,64,62,80,82,54,62,63,52,48,61,77,44,56,51,40,24,63,50,8,68,74,28,31,66,72,43,79,46,64,74,43,80,45,70,60,32,65,58,63,46,73,48,57,31,24,67,32,33,24,38,41,39,32,46,36,39,38,34,44,33,43,37,36,41,18,46,26,36,36,36,37,34,40,64,73,65,83,65,95,55,86,83,56,47,80,79,26,60,41,43,45,34,39,37,32,40,32,44,34,40,33,45,33,22,48,27,42,31,39,36,36,38,29,91,94,45,47,29,35,50,34,23,40,31,48,27,41,46,34,36,39,89,97,46,82,52,48,69,44,43,64,41,43,45,35,34,36,32,25,69,47,39,64,66,64,38,85,59,37,40,76,46,93,52,76,73,71,54,63,69,85,121

Sequence (568 aa):
MVNDGYCSLGIAPLPSYGRGREQPGGRYMSFLHGDGLHDVIITGENGTIDGQGLVWWNMWRQRTLRFTRPNLIELMNSRSIIISNVIFKNSPFWNIHPVYCSHVVIQYVTILAPADSPNTDGIDPAIGSETSGGVQDVLAEHINLFNMGVGIHLKTNIGRGGVIRNITVSNVYMENAGKGIKISGDVGDHPDEYYNHNAIPVIKNIVIKDVWEERVEQPGLIRGLRNASFTEICLSNINLRGAIGQRNLPWQCSDVSGVVVQVSPWSCSQLTSGRHIGACSSSFMVNDGYCSLGIAPLPSYGRGREQPGGRYMSFLHGDGLHDVIITGENGTIDGQGLVWWNMWRQRTLRFTRPNLIELMNSRSIIISNVIFKNSPFWNIHPVYCSHVVIQYVTILAPADSPNTDGIDPAIGSETSGGVQDVLAEHINLFNMGVGIHLKTNIGRGGVIRNITVSNVYMENAGKGIKISGDVGDHPDEYYNHNAIPVIKNIVIKDVWEERVEQPGLIRGLRNASFTEICLSNINLRGAIGQRNLPWQCSDVSGVVVQVSPWSCSQLTSGRHIGACSSSF

InterPro domains:
  IPR000743 Glycoside hydrolase, family 28 [PF00295] (32-126)
  IPR000743 Glycoside hydrolase, family 28 [PF00295] (127-257)
  IPR011050 Pectin lyase fold/virulence factor [SSF51126] (28-271)
  IPR012334 Pectin lyase fold [G3DSA:2.160.20.10] (7-125)
  IPR012334 Pectin lyase fold [G3DSA:2.160.20.10] (126-264)
  IPR051801 Glycosyl_Hydrolase_28_Enzymes [PTHR31339] (11-125)

Nearest PDB structures (foldseek):
  7b8b-assembly2_B  TM=6.225E-01  e=4.860E-06  Arabidopsis thaliana
  8ikx-assembly1_A  TM=6.636E-01  e=8.074E-06  Arabidopsis thaliana
  1bhe-assembly1_A  TM=5.628E-01  e=4.860E-06  Pectobacterium carotovorum subsp. carotovorum
  5olp-assembly2_B  TM=6.189E-01  e=5.143E-04  Bacteroides thetaiotaomicron VPI-5482
  7y5s-assembly1_A  TM=2.335E-01  e=9.136E+00  Klebsiella phage Kp7